Protein AF-A0A6J8B818-F1 (afdb_monomer)

pLDDT: mean 80.53, std 20.28, range [31.06, 98.69]

Secondary structure (DSSP, 8-state):
-HHHHHHHHH-GGGHHHHHHHHHHHHHHHHHHHHTSTTGGGSPPP--------------------------PPPPP-HHHHHHHHHHHHTTS-TT-SS-PPPHHHHHHHHHHHHHHHHHHHHHHHHH--HHHHHHHHHHHHHHHHHHHHHHHHHHHHTTT-SS-----GGG-HHHHHHHHHHHHHTSS--HHHHHHHHHHHHHHHHHHHT-SSHHHHHHHHHHHHHHHHHHHHHSPPPTT--HHHHHHHHHHHHHHT--S-HHHHHHHHHHHHHHHHHHTTT-GGGHHHHHHHHHH------S-HHHHHHHHHHHHHHHHHHHHHHT---HHHHHHHHHHHHHHHHHHHS-TTSGGG-SSHHHHHHHHHTT-

InterPro domains:
  IPR015403 Mon2/Sec7/BIG1-like, HDS [PF09324] (234-301)
  IPR016024 Armadillo-type fold [SSF48371] (106-347)

Nearest PDB structures (foldseek):
  8fbj-assembly1_A  TM=2.909E-01  e=3.006E-01  synthetic construct
  7rdr-assembly1_A  TM=2.112E-01  e=2.267E-01  unidentified
  6xns-assembly2_E  TM=2.083E-01  e=1.636E+00  synthetic construct
  9g6k-assembly1_LV  TM=2.064E-01  e=2.763E+00  Toxoplasma gondii
  8pkp-assembly1_O  TM=2.499E-01  e=5.946E+00  Homo sapiens

Foldseek 3Di:
DVVLLVVLLVPLVSLLVVLVVQLVLLLVLCVLVVVPPCVVLDPPQDDDDPPPDDDDDDDDDDDDDDDPPDGDDDQQDLVVLLVVLVVVCVVPDDDDPGRDQDSSSVNSNSVNVNVVSLVSLLCLLPPRDLVSNLSNLLSLLVSLVVVLVVLVVVCVVCVPDPDRPDRPLSSRSLNSSLVSLLSNLPDPDDPVSNLSSCVSCLVSLLLQLLRPPNVSVLSSLVSLLSNLLSNLVVDADDPPDLSLCVSLLSLLSSLQVVSHDLVSLLSSLVSLLVSCVSRVQRSQNNLASSLSNLLSRDQDDDPDPVVVVVSVVSLVSVVVSLVSQVPDPDPNSCVNRVVSSVSSVCDSPDPPPPPVDDPPCVVVSVVVVVVD

Radius of gyration: 26.51 Å; Cα contacts (8 Å, |Δi|>4): 340; chains: 1; bounding box: 71×75×70 Å

Mean predicted aligned error: 11.61 Å

Structure (mmCIF, N/CA/C/O backbone):
data_AF-A0A6J8B818-F1
#
_entry.id   AF-A0A6J8B818-F1
#
loop_
_atom_site.group_PDB
_atom_site.id
_atom_site.type_symbol
_atom_site.label_atom_id
_atom_site.label_alt_id
_atom_site.label_comp_id
_atom_site.label_asym_id
_atom_site.label_entity_id
_atom_site.label_seq_id
_atom_site.pdbx_PDB_ins_code
_atom_site.Cartn_x
_atom_site.Cartn_y
_atom_site.Cartn_z
_atom_site.occupancy
_atom_site.B_iso_or_equiv
_atom_site.auth_seq_id
_atom_site.auth_comp_id
_atom_site.auth_asym_id
_atom_site.auth_atom_id
_atom_site.pdbx_PDB_model_num
ATOM 1 N N . MET A 1 1 ? 10.956 6.803 -24.102 1.00 58.09 1 MET A N 1
ATOM 2 C CA . MET A 1 1 ? 9.753 5.991 -23.809 1.00 58.09 1 MET A CA 1
ATOM 3 C C . MET A 1 1 ? 8.429 6.756 -23.923 1.00 58.09 1 MET A C 1
ATOM 5 O O . MET A 1 1 ? 7.400 6.158 -23.650 1.00 58.09 1 MET A O 1
ATOM 9 N N . THR A 1 2 ? 8.396 7.995 -24.432 1.00 61.44 2 THR A N 1
ATOM 10 C CA . THR A 1 2 ? 7.147 8.763 -24.635 1.00 61.44 2 THR A CA 1
ATOM 11 C C . THR A 1 2 ? 6.132 8.020 -25.511 1.00 61.44 2 THR A C 1
ATOM 13 O O . THR A 1 2 ? 4.973 7.894 -25.139 1.00 61.44 2 THR A O 1
ATOM 16 N N . ALA A 1 3 ? 6.603 7.385 -26.591 1.00 74.00 3 ALA A N 1
ATOM 17 C CA . ALA A 1 3 ? 5.775 6.505 -27.418 1.00 74.00 3 ALA A CA 1
ATOM 18 C C . ALA A 1 3 ? 5.238 5.279 -26.651 1.00 74.00 3 ALA A C 1
ATOM 20 O O . ALA A 1 3 ? 4.159 4.796 -26.954 1.00 74.00 3 ALA A O 1
ATOM 21 N N . GLY A 1 4 ? 5.970 4.764 -25.656 1.00 78.69 4 GLY A N 1
ATOM 22 C CA . GLY A 1 4 ? 5.527 3.633 -24.834 1.00 78.69 4 GLY A CA 1
ATOM 23 C C . GLY A 1 4 ? 4.349 4.005 -23.937 1.00 78.69 4 GLY A C 1
ATOM 24 O O . GLY A 1 4 ? 3.365 3.273 -23.895 1.00 78.69 4 GLY A O 1
ATOM 25 N N . LEU A 1 5 ? 4.419 5.174 -23.293 1.00 88.50 5 LEU A N 1
ATOM 26 C CA . LEU A 1 5 ? 3.323 5.709 -22.485 1.00 88.50 5 LEU A CA 1
ATOM 27 C C . LEU A 1 5 ? 2.075 5.984 -23.337 1.00 88.50 5 LEU A C 1
ATOM 29 O O . LEU A 1 5 ? 0.970 5.632 -22.937 1.00 88.50 5 LEU A O 1
ATOM 33 N N . GLU A 1 6 ? 2.251 6.563 -24.528 1.00 87.38 6 GLU A N 1
ATOM 34 C CA . GLU A 1 6 ? 1.158 6.811 -25.475 1.00 87.38 6 GLU A CA 1
ATOM 35 C C . GLU A 1 6 ? 0.529 5.503 -25.975 1.00 87.38 6 GLU A C 1
ATOM 37 O O . GLU A 1 6 ? -0.688 5.339 -25.919 1.00 87.38 6 GLU A O 1
ATOM 42 N N . MET A 1 7 ? 1.342 4.535 -26.412 1.00 85.75 7 MET A N 1
ATOM 43 C CA . MET A 1 7 ? 0.850 3.239 -26.894 1.00 85.75 7 MET A CA 1
ATOM 44 C C . MET A 1 7 ? 0.122 2.453 -25.801 1.00 85.75 7 MET A C 1
ATOM 46 O O . MET A 1 7 ? -0.942 1.899 -26.067 1.00 85.75 7 MET A O 1
ATOM 50 N N . GLY A 1 8 ? 0.667 2.414 -24.582 1.00 84.62 8 GLY A N 1
ATOM 51 C CA . GLY A 1 8 ? 0.008 1.779 -23.441 1.00 84.62 8 GLY A CA 1
ATOM 52 C C . GLY A 1 8 ? -1.265 2.513 -23.023 1.00 84.62 8 GLY A C 1
ATOM 53 O O . GLY A 1 8 ? -2.274 1.882 -22.726 1.00 84.62 8 GLY A O 1
ATOM 54 N N . GLY A 1 9 ? -1.260 3.848 -23.079 1.00 87.19 9 GLY A N 1
ATOM 55 C CA . GLY A 1 9 ? -2.428 4.670 -22.766 1.00 87.19 9 GLY A CA 1
ATOM 56 C C . GLY A 1 9 ? -3.575 4.548 -23.775 1.00 87.19 9 GLY A C 1
ATOM 57 O O . GLY A 1 9 ? -4.717 4.840 -23.427 1.00 87.19 9 GLY A O 1
ATOM 58 N N . HIS A 1 10 ? -3.289 4.117 -25.007 1.00 88.88 10 HIS A N 1
ATOM 59 C CA . HIS A 1 10 ? -4.294 3.836 -26.038 1.00 88.88 10 HIS A CA 1
ATOM 60 C C . HIS A 1 10 ? -4.699 2.360 -26.123 1.00 88.88 10 HIS A C 1
ATOM 62 O O . HIS A 1 10 ? -5.767 2.061 -26.655 1.00 88.88 10 HIS A O 1
ATOM 68 N N . SER A 1 11 ? -3.853 1.443 -25.649 1.00 92.56 11 SER A N 1
ATOM 69 C CA . SER A 1 11 ? -4.074 0.001 -25.740 1.00 92.56 11 SER A CA 1
ATOM 70 C C . SER A 1 11 ? -3.445 -0.723 -24.551 1.00 92.56 11 SER A C 1
ATOM 72 O O . SER A 1 11 ? -2.232 -0.952 -24.523 1.00 92.56 11 SER A O 1
ATOM 74 N N . ALA A 1 12 ? -4.286 -1.166 -23.611 1.00 91.44 12 ALA A N 1
ATOM 75 C CA . ALA A 1 12 ? -3.857 -1.860 -22.396 1.00 91.44 12 ALA A CA 1
ATOM 76 C C . ALA A 1 12 ? -2.997 -3.111 -22.652 1.00 91.44 12 ALA A C 1
ATOM 78 O O . ALA A 1 12 ? -2.111 -3.428 -21.859 1.00 91.44 12 ALA A O 1
ATOM 79 N N . ASP A 1 13 ? -3.209 -3.805 -23.774 1.00 91.44 13 ASP A N 1
ATOM 80 C CA . ASP A 1 13 ? -2.458 -5.015 -24.137 1.00 91.44 13 ASP A CA 1
ATOM 81 C C . ASP A 1 13 ? -0.951 -4.777 -24.300 1.00 91.44 13 ASP A C 1
ATOM 83 O O . ASP A 1 13 ? -0.159 -5.718 -24.209 1.00 91.44 13 ASP A O 1
ATOM 87 N N . CYS A 1 14 ? -0.538 -3.526 -24.515 1.00 93.19 14 CYS A N 1
ATOM 88 C CA . CYS A 1 14 ? 0.864 -3.146 -24.632 1.00 93.19 14 CYS A CA 1
ATOM 89 C C . CYS A 1 14 ? 1.588 -3.161 -23.275 1.00 93.19 14 CYS A C 1
ATOM 91 O O . CYS A 1 14 ? 2.803 -3.374 -23.241 1.00 93.19 14 CYS A O 1
ATOM 93 N N . TRP A 1 15 ? 0.871 -2.969 -22.160 1.00 95.19 15 TRP A N 1
ATOM 94 C CA . TRP A 1 15 ? 1.478 -2.795 -20.837 1.00 95.19 15 TRP A CA 1
ATOM 95 C C . TRP A 1 15 ? 2.298 -4.000 -20.394 1.00 95.19 15 TRP A C 1
ATOM 97 O O . TRP A 1 15 ? 3.440 -3.832 -19.980 1.00 95.19 15 TRP A O 1
ATOM 107 N N . LYS A 1 16 ? 1.788 -5.220 -20.594 1.00 93.12 16 LYS A N 1
ATOM 108 C CA . LYS A 1 16 ? 2.511 -6.459 -20.254 1.00 93.12 16 LYS A CA 1
ATOM 109 C C . LYS A 1 16 ? 3.888 -6.547 -20.921 1.00 93.12 16 LYS A C 1
ATOM 111 O O . LYS A 1 16 ? 4.839 -7.061 -20.343 1.00 93.12 16 LYS A O 1
ATOM 116 N N . HIS A 1 17 ? 4.012 -6.042 -22.149 1.00 92.50 17 HIS A N 1
ATOM 117 C CA . HIS A 1 17 ? 5.275 -6.046 -22.882 1.00 92.50 17 HIS A CA 1
ATOM 118 C C . HIS A 1 17 ? 6.221 -4.969 -22.356 1.00 92.50 17 HIS A C 1
ATOM 120 O O . HIS A 1 17 ? 7.412 -5.226 -22.204 1.00 92.50 17 HIS A O 1
ATOM 126 N N . LEU A 1 18 ? 5.688 -3.786 -22.037 1.00 93.81 18 LEU A N 1
ATOM 127 C CA . LEU A 1 18 ? 6.462 -2.707 -21.429 1.00 93.81 18 LEU A CA 1
ATOM 128 C C . LEU A 1 18 ? 6.998 -3.112 -20.052 1.00 93.81 18 LEU A C 1
ATOM 130 O O . LEU A 1 18 ? 8.181 -2.908 -19.801 1.00 93.81 18 LEU A O 1
ATOM 134 N N . PHE A 1 19 ? 6.183 -3.756 -19.216 1.00 94.88 19 PHE A N 1
ATOM 135 C CA . PHE A 1 19 ? 6.591 -4.230 -17.892 1.00 94.88 19 PHE A CA 1
ATOM 136 C C . PHE A 1 19 ? 7.666 -5.319 -17.957 1.00 94.88 19 PHE A C 1
ATOM 138 O O . PHE A 1 19 ? 8.676 -5.229 -17.261 1.00 94.88 19 PHE A O 1
ATOM 145 N N . ARG A 1 20 ? 7.547 -6.278 -18.883 1.00 91.62 20 ARG A N 1
ATOM 146 C CA . ARG A 1 20 ? 8.621 -7.256 -19.136 1.00 91.62 20 ARG A CA 1
ATOM 147 C C . ARG A 1 20 ? 9.933 -6.582 -19.536 1.00 91.62 20 ARG A C 1
ATOM 149 O O . ARG A 1 20 ? 10.987 -6.935 -19.020 1.00 91.62 20 ARG A O 1
ATOM 156 N N . CYS A 1 21 ? 9.874 -5.584 -20.420 1.00 92.25 21 CYS A N 1
ATOM 157 C CA . CYS A 1 21 ? 11.056 -4.812 -20.800 1.00 92.25 21 CYS A CA 1
ATOM 158 C C . CYS A 1 21 ? 11.645 -4.037 -19.613 1.00 92.25 21 CYS A C 1
ATOM 160 O O . CYS A 1 21 ? 12.863 -3.986 -19.478 1.00 92.25 21 CYS A O 1
ATOM 162 N N . THR A 1 22 ? 10.812 -3.437 -18.757 1.00 92.38 22 THR A N 1
ATOM 163 C CA . THR A 1 22 ? 11.295 -2.669 -17.600 1.00 92.38 22 THR A CA 1
ATOM 164 C C . THR A 1 22 ? 11.950 -3.578 -16.565 1.00 92.38 22 THR A C 1
ATOM 166 O O . THR A 1 22 ? 13.029 -3.248 -16.086 1.00 92.38 22 THR A O 1
ATOM 169 N N . ALA A 1 23 ? 11.354 -4.743 -16.283 1.00 91.12 23 ALA A N 1
ATOM 170 C CA . ALA A 1 23 ? 11.929 -5.737 -15.378 1.00 91.12 23 ALA A CA 1
ATOM 171 C C . ALA A 1 23 ? 13.281 -6.247 -15.900 1.00 91.12 23 ALA A C 1
ATOM 173 O O . ALA A 1 23 ? 14.263 -6.243 -15.162 1.00 91.12 23 ALA A O 1
ATOM 174 N N . PHE A 1 24 ? 13.361 -6.570 -17.196 1.00 90.94 24 PHE A N 1
ATOM 175 C CA . PHE A 1 24 ? 14.607 -6.998 -17.833 1.00 90.94 24 PHE A CA 1
ATOM 176 C C . PHE A 1 24 ? 15.711 -5.934 -17.753 1.00 90.94 24 PHE A C 1
ATOM 178 O O . PHE A 1 24 ? 16.863 -6.257 -17.482 1.00 90.94 24 PHE A O 1
ATOM 185 N N . ILE A 1 25 ? 15.379 -4.656 -17.974 1.00 91.88 25 ILE A N 1
ATOM 186 C CA . ILE A 1 25 ? 16.352 -3.559 -17.846 1.00 91.88 25 ILE A CA 1
ATOM 187 C C . ILE A 1 25 ? 16.885 -3.483 -16.412 1.00 91.88 25 ILE A C 1
ATOM 189 O O . ILE A 1 25 ? 18.092 -3.350 -16.229 1.00 91.88 25 ILE A O 1
ATOM 193 N N . SER A 1 26 ? 16.018 -3.603 -15.406 1.00 89.75 26 SER A N 1
ATOM 194 C CA . SER A 1 26 ? 16.423 -3.565 -13.996 1.00 89.75 26 SER A CA 1
ATOM 195 C C . SER A 1 26 ? 17.253 -4.782 -13.576 1.00 89.75 26 SER A C 1
ATOM 197 O O . SER A 1 26 ? 18.213 -4.641 -12.820 1.00 89.75 26 SER A O 1
ATOM 199 N N . GLU A 1 27 ? 16.947 -5.969 -14.096 1.00 88.19 27 GLU A N 1
ATOM 200 C CA . GLU A 1 27 ? 17.755 -7.174 -13.884 1.00 88.19 27 GLU A CA 1
ATOM 201 C C . GLU A 1 27 ? 19.130 -7.061 -14.559 1.00 88.19 27 GLU A C 1
ATOM 203 O O . GLU A 1 27 ? 20.163 -7.387 -13.964 1.00 88.19 27 GLU A O 1
ATOM 208 N N . LEU A 1 28 ? 19.162 -6.534 -15.786 1.00 88.25 28 LEU A N 1
ATOM 209 C CA . LEU A 1 28 ? 20.395 -6.279 -16.519 1.00 88.25 28 LEU A CA 1
ATOM 210 C C . LEU A 1 28 ? 21.259 -5.240 -15.798 1.00 88.25 28 LEU A C 1
ATOM 212 O O . LEU A 1 28 ? 22.461 -5.446 -15.663 1.00 88.25 28 LEU A O 1
ATOM 216 N N . GLU A 1 29 ? 20.660 -4.154 -15.305 1.00 87.81 29 GLU A N 1
ATOM 217 C CA . GLU A 1 29 ? 21.326 -3.139 -14.481 1.00 87.81 29 GLU A CA 1
ATOM 218 C C . GLU A 1 29 ? 21.968 -3.766 -13.246 1.00 87.81 29 GLU A C 1
ATOM 220 O O . GLU A 1 29 ? 23.170 -3.598 -13.017 1.00 87.81 29 GLU A O 1
ATOM 225 N N . HIS A 1 30 ? 21.196 -4.546 -12.492 1.00 85.62 30 HIS A N 1
ATOM 226 C CA . HIS A 1 30 ? 21.703 -5.221 -11.310 1.00 85.62 30 HIS A CA 1
ATOM 227 C C . HIS A 1 30 ? 22.862 -6.156 -11.651 1.00 85.62 30 HIS A C 1
ATOM 229 O O . HIS A 1 30 ? 23.924 -6.057 -11.045 1.00 85.62 30 HIS A O 1
ATOM 235 N N . THR A 1 31 ? 22.710 -7.012 -12.660 1.00 84.56 31 THR A N 1
ATOM 236 C CA . THR A 1 31 ? 23.756 -7.953 -13.091 1.00 84.56 31 THR A CA 1
ATOM 237 C C . THR A 1 31 ? 25.022 -7.217 -13.532 1.00 84.56 31 THR A C 1
ATOM 239 O O . THR A 1 31 ? 26.135 -7.603 -13.177 1.00 84.56 31 THR A O 1
ATOM 242 N N . TYR A 1 32 ? 24.870 -6.116 -14.268 1.00 82.00 32 TYR A N 1
ATOM 243 C CA . TYR A 1 32 ? 25.987 -5.369 -14.836 1.00 82.00 32 TYR A CA 1
ATOM 244 C C . TYR A 1 32 ? 26.790 -4.580 -13.788 1.00 82.00 32 TYR A C 1
ATOM 246 O O . TYR A 1 32 ? 28.013 -4.456 -13.919 1.00 82.00 32 TYR A O 1
ATOM 254 N N . PHE A 1 33 ? 26.130 -4.049 -12.751 1.00 82.44 33 PHE A N 1
ATOM 255 C CA . PHE A 1 33 ? 26.770 -3.217 -11.722 1.00 82.44 33 PHE A CA 1
ATOM 256 C C . PHE A 1 33 ? 27.117 -3.957 -10.419 1.00 82.44 33 PHE A C 1
ATOM 258 O O . PHE A 1 33 ? 28.073 -3.563 -9.744 1.00 82.44 33 PHE A O 1
ATOM 265 N N . SER A 1 34 ? 26.409 -5.039 -10.076 1.00 76.94 34 SER A N 1
ATOM 266 C CA . SER A 1 34 ? 26.714 -5.869 -8.894 1.00 76.94 34 SER A CA 1
ATOM 267 C C . SER A 1 34 ? 28.018 -6.658 -9.049 1.00 76.94 34 SER A C 1
ATOM 269 O O . SER A 1 34 ? 28.748 -6.831 -8.078 1.00 76.94 34 SER A O 1
ATOM 271 N N . GLN A 1 35 ? 28.385 -7.049 -10.275 1.00 65.38 35 GLN A N 1
ATOM 272 C CA . GLN A 1 35 ? 29.586 -7.847 -10.563 1.00 65.38 35 GLN A CA 1
ATOM 273 C C . GLN A 1 35 ? 30.921 -7.073 -10.466 1.00 65.38 35 GLN A C 1
ATOM 275 O O . GLN A 1 35 ? 31.955 -7.571 -10.907 1.00 65.38 35 GLN A O 1
ATOM 280 N N . GLY A 1 36 ? 30.942 -5.858 -9.904 1.00 56.50 36 GLY A N 1
ATOM 281 C CA . GLY A 1 36 ? 32.162 -5.135 -9.501 1.00 56.50 36 GLY A CA 1
ATOM 282 C C . GLY A 1 36 ? 33.086 -4.630 -10.623 1.00 56.50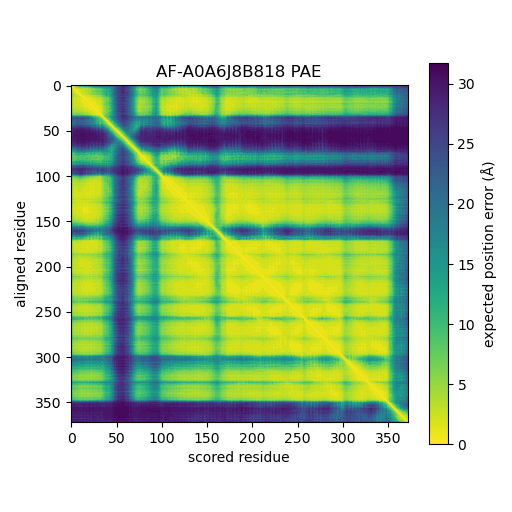 36 GLY A C 1
ATOM 283 O O . GLY A 1 36 ? 33.843 -3.688 -10.401 1.00 56.50 36 GLY A O 1
ATOM 284 N N . ASN A 1 37 ? 33.002 -5.163 -11.845 1.00 55.38 37 ASN A N 1
ATOM 285 C CA . ASN A 1 37 ? 33.910 -4.814 -12.945 1.00 55.38 37 ASN A CA 1
ATOM 286 C C . ASN A 1 37 ? 33.667 -3.422 -13.566 1.00 55.38 37 ASN A C 1
ATOM 288 O O . ASN A 1 37 ? 34.533 -2.933 -14.286 1.00 55.38 37 ASN A O 1
ATOM 292 N N . ASN A 1 38 ? 32.521 -2.775 -13.304 1.00 54.34 38 ASN A N 1
ATOM 293 C CA . ASN A 1 38 ? 32.096 -1.556 -14.014 1.00 54.34 38 ASN A CA 1
ATOM 294 C C . ASN A 1 38 ? 31.704 -0.365 -13.113 1.00 54.34 38 ASN A C 1
ATOM 296 O O . ASN A 1 38 ? 31.245 0.653 -13.632 1.00 54.34 38 ASN A O 1
ATOM 300 N N . GLN A 1 39 ? 31.891 -0.438 -11.788 1.00 54.66 39 GLN A N 1
ATOM 301 C CA . GLN A 1 39 ? 31.495 0.649 -10.868 1.00 54.66 39 GLN A CA 1
ATOM 302 C C . GLN A 1 39 ? 32.264 1.965 -11.100 1.00 54.66 39 GLN A C 1
ATOM 304 O O . GLN A 1 39 ? 31.753 3.050 -10.834 1.00 54.66 39 GLN A O 1
ATOM 309 N N . SER A 1 40 ? 33.473 1.899 -11.658 1.00 57.25 40 SER A N 1
ATOM 310 C CA . SER A 1 40 ? 34.275 3.075 -12.026 1.00 57.25 40 SER A CA 1
ATOM 311 C C . SER A 1 40 ? 33.750 3.835 -13.255 1.00 57.25 40 SER A C 1
ATOM 313 O O . SER A 1 40 ? 34.206 4.950 -13.510 1.00 57.25 40 SER A O 1
ATOM 315 N N . ASN A 1 41 ? 32.787 3.266 -13.993 1.00 54.75 41 ASN A N 1
ATOM 316 C CA . ASN A 1 41 ? 32.244 3.810 -15.244 1.00 54.75 41 ASN A CA 1
ATOM 317 C C . ASN A 1 41 ? 30.876 4.501 -15.073 1.00 54.75 41 ASN A C 1
ATOM 319 O O . ASN A 1 41 ? 30.207 4.778 -16.074 1.00 54.75 41 ASN A O 1
ATOM 323 N N . LEU A 1 42 ? 30.429 4.761 -13.836 1.00 58.47 42 LEU A N 1
ATOM 324 C CA . LEU A 1 42 ? 29.200 5.522 -13.600 1.00 58.47 42 LEU A CA 1
ATOM 325 C C . LEU A 1 42 ? 29.376 7.004 -13.992 1.00 58.47 42 LEU A C 1
ATOM 327 O O . LEU A 1 42 ? 30.462 7.570 -13.814 1.00 58.47 42 LEU A O 1
ATOM 331 N N . PRO A 1 43 ? 28.320 7.671 -14.501 1.00 54.31 43 PRO A N 1
ATOM 332 C CA . PRO A 1 43 ? 28.355 9.104 -14.769 1.00 54.31 43 PRO A CA 1
ATOM 333 C C . PRO A 1 43 ? 28.706 9.868 -13.487 1.00 54.31 43 PRO A C 1
ATOM 335 O O . PRO A 1 43 ? 28.040 9.713 -12.463 1.00 54.31 43 PRO A O 1
ATOM 338 N N . LYS A 1 44 ? 29.743 10.712 -13.528 1.00 52.38 44 LYS A N 1
ATOM 339 C CA . LYS A 1 44 ? 30.075 11.592 -12.399 1.00 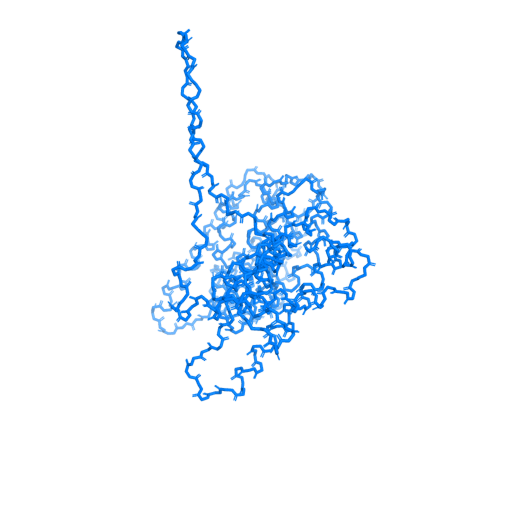52.38 44 LYS A CA 1
ATOM 340 C C . LYS A 1 44 ? 28.891 12.531 -12.146 1.00 52.38 44 LYS A C 1
ATOM 342 O O . LYS A 1 44 ? 28.515 13.284 -13.044 1.00 52.38 44 LYS A O 1
ATOM 347 N N . LEU A 1 45 ? 28.327 12.500 -10.937 1.00 46.03 45 LEU A N 1
ATOM 348 C CA . LEU A 1 45 ? 27.333 13.479 -10.491 1.00 46.03 45 LEU A CA 1
ATOM 349 C C . LEU A 1 45 ? 27.937 14.886 -10.616 1.00 46.03 45 LEU A C 1
ATOM 351 O O . LEU A 1 45 ? 28.936 15.197 -9.967 1.00 46.03 45 LEU A O 1
ATOM 355 N N . GLN A 1 46 ? 27.359 15.731 -11.472 1.00 43.62 46 GLN A N 1
ATOM 356 C CA . GLN A 1 46 ? 27.722 17.144 -11.523 1.00 43.62 46 GLN A CA 1
ATOM 357 C C . GLN A 1 46 ? 27.127 17.830 -10.292 1.00 43.62 46 GLN A C 1
ATOM 359 O O . GLN A 1 46 ? 25.917 18.013 -10.197 1.00 43.62 46 GLN A O 1
ATOM 364 N N . GLN A 1 47 ? 27.981 18.215 -9.344 1.00 38.19 47 GLN A N 1
ATOM 365 C CA . GLN A 1 47 ? 27.614 19.227 -8.359 1.00 38.19 47 GLN A CA 1
ATOM 366 C C . GLN A 1 47 ? 27.416 20.542 -9.114 1.00 38.19 47 GLN A C 1
ATOM 368 O O . GLN A 1 47 ? 28.361 21.066 -9.706 1.00 38.19 47 GLN A O 1
ATOM 373 N N . GLY A 1 48 ? 26.185 21.054 -9.126 1.00 36.53 48 GLY A N 1
ATOM 374 C CA . GLY A 1 48 ? 25.922 22.405 -9.603 1.00 36.53 48 GLY A CA 1
ATOM 375 C C . GLY A 1 48 ? 26.737 23.385 -8.765 1.00 36.53 48 GLY A C 1
ATOM 376 O O . GLY A 1 48 ? 26.525 23.491 -7.559 1.00 36.53 48 GLY A O 1
ATOM 377 N N . GLN A 1 49 ? 27.700 24.069 -9.383 1.00 31.20 49 GLN A N 1
ATOM 378 C CA . GLN A 1 49 ? 28.333 25.222 -8.753 1.00 31.20 49 GLN A CA 1
ATOM 379 C C . GLN A 1 49 ? 27.270 26.320 -8.608 1.00 31.20 49 GLN A C 1
ATOM 381 O O . GLN A 1 49 ? 26.590 26.619 -9.594 1.00 31.20 49 GLN A O 1
ATOM 386 N N . PRO A 1 50 ? 27.098 26.932 -7.425 1.00 34.34 50 PRO A N 1
ATOM 387 C CA . PRO A 1 50 ? 26.295 28.138 -7.326 1.00 34.34 50 PRO A CA 1
ATOM 388 C C . PRO A 1 50 ? 26.969 29.232 -8.162 1.00 34.34 50 PRO A C 1
ATOM 390 O O . PRO A 1 50 ? 28.149 29.534 -7.975 1.00 34.34 50 PRO A O 1
ATOM 393 N N . ASN A 1 51 ? 26.220 29.788 -9.114 1.00 32.09 51 ASN A N 1
ATOM 394 C CA . ASN A 1 51 ? 26.648 30.916 -9.931 1.00 32.09 51 ASN A CA 1
ATOM 395 C C . ASN A 1 51 ? 26.823 32.122 -8.996 1.00 32.09 51 ASN A C 1
ATOM 397 O O . ASN A 1 51 ? 25.840 32.670 -8.501 1.00 32.09 51 ASN A O 1
ATOM 401 N N . MET A 1 52 ? 28.065 32.487 -8.680 1.00 31.06 52 MET A N 1
ATOM 402 C CA . MET A 1 52 ? 28.356 33.672 -7.879 1.00 31.06 52 MET A CA 1
ATOM 403 C C . MET A 1 52 ? 28.392 34.881 -8.818 1.00 31.06 52 MET A C 1
ATOM 405 O O . MET A 1 52 ? 29.460 35.334 -9.224 1.00 31.06 52 MET A O 1
ATOM 409 N N . ASP A 1 53 ? 27.213 35.369 -9.203 1.00 31.06 53 ASP A N 1
ATOM 410 C CA . ASP A 1 53 ? 27.097 36.672 -9.850 1.00 31.06 53 ASP A CA 1
ATOM 411 C C . ASP A 1 53 ? 27.313 37.753 -8.784 1.00 31.06 53 ASP A C 1
ATOM 413 O O . ASP A 1 53 ? 26.559 37.894 -7.822 1.00 31.06 53 ASP A O 1
ATOM 417 N N . THR A 1 54 ? 28.410 38.490 -8.934 1.00 39.03 54 THR A N 1
ATOM 418 C CA . THR A 1 54 ? 28.777 39.641 -8.112 1.00 39.03 54 THR A CA 1
ATOM 419 C C . THR A 1 54 ? 27.732 40.745 -8.237 1.00 39.03 54 THR A C 1
ATOM 421 O O . THR A 1 54 ? 27.669 41.413 -9.271 1.00 39.03 54 THR A O 1
ATOM 424 N N . VAL A 1 55 ? 26.979 40.996 -7.168 1.00 32.25 55 VAL A N 1
ATOM 425 C CA . VAL A 1 55 ? 26.250 42.253 -6.969 1.00 32.25 55 VAL A CA 1
ATOM 426 C C . VAL A 1 55 ? 26.543 42.747 -5.553 1.00 32.25 55 VAL A C 1
ATOM 428 O O . VAL A 1 55 ? 26.112 42.146 -4.575 1.00 32.25 55 VAL A O 1
ATOM 431 N N . ASN A 1 56 ? 27.325 43.825 -5.464 1.00 36.00 56 ASN A N 1
ATOM 432 C CA . ASN A 1 56 ? 27.356 44.694 -4.292 1.00 36.00 56 ASN A CA 1
ATOM 433 C C . ASN A 1 56 ? 26.034 45.472 -4.259 1.00 36.00 56 ASN A C 1
ATOM 435 O O . ASN A 1 56 ? 25.762 46.187 -5.221 1.00 36.00 56 ASN A O 1
ATOM 439 N N . ASP A 1 57 ? 25.255 45.352 -3.189 1.00 32.75 57 ASP A N 1
ATOM 440 C CA . ASP A 1 57 ? 24.863 46.500 -2.359 1.00 32.75 57 ASP A CA 1
ATOM 441 C C . ASP A 1 57 ? 24.103 46.027 -1.111 1.00 32.75 57 ASP A C 1
ATOM 443 O O . ASP A 1 57 ? 23.462 44.976 -1.108 1.00 32.75 57 ASP A O 1
ATOM 447 N N . ASP A 1 58 ? 24.256 46.814 -0.053 1.00 38.59 58 ASP A N 1
ATOM 448 C CA . ASP A 1 58 ? 23.756 46.640 1.308 1.00 38.59 58 ASP A CA 1
ATOM 449 C C . ASP A 1 58 ? 22.231 46.414 1.406 1.00 38.59 58 ASP A C 1
ATOM 451 O O . ASP A 1 58 ? 21.467 47.218 0.879 1.00 38.59 58 ASP A O 1
ATOM 455 N N . ASP A 1 59 ? 21.785 45.394 2.157 1.00 32.94 59 ASP A N 1
ATOM 456 C CA . ASP A 1 59 ? 20.764 45.564 3.211 1.00 32.94 59 ASP A CA 1
ATOM 457 C C . ASP A 1 59 ? 20.638 44.310 4.103 1.00 32.94 59 ASP A C 1
ATOM 459 O O . ASP A 1 59 ? 20.723 43.166 3.649 1.00 32.94 59 ASP A O 1
ATOM 463 N N . GLU A 1 60 ? 20.442 44.535 5.402 1.00 40.81 60 GLU A N 1
ATOM 464 C CA . GLU A 1 60 ? 20.120 43.517 6.407 1.00 40.81 60 GLU A CA 1
ATOM 465 C C . GLU A 1 60 ? 18.736 42.889 6.128 1.00 40.81 60 GLU A C 1
ATOM 467 O O . GLU A 1 60 ? 17.850 43.601 5.668 1.00 40.81 60 GLU A O 1
ATOM 472 N N . PHE A 1 61 ? 18.535 41.593 6.466 1.00 34.66 61 PHE A N 1
ATOM 473 C CA . PHE A 1 61 ? 17.290 40.960 6.993 1.00 34.66 61 PHE A CA 1
ATOM 474 C C . PHE A 1 61 ? 17.007 39.525 6.456 1.00 34.66 61 PHE A C 1
ATOM 476 O O . PHE A 1 61 ? 16.707 39.309 5.289 1.00 34.66 61 PHE A O 1
ATOM 483 N N . TYR A 1 62 ? 16.998 38.569 7.401 1.00 38.16 62 TYR A N 1
ATOM 484 C CA . TYR A 1 62 ? 16.385 37.221 7.423 1.00 38.16 62 TYR A CA 1
ATOM 485 C C . TYR A 1 62 ? 17.032 36.070 6.629 1.00 38.16 62 TYR A C 1
ATOM 487 O O . TYR A 1 62 ? 16.992 35.982 5.407 1.00 38.16 62 TYR A O 1
ATOM 495 N N . GLY A 1 63 ? 17.545 35.095 7.392 1.00 39.62 63 GLY A N 1
ATOM 496 C CA . GLY A 1 63 ? 18.012 33.808 6.889 1.00 39.62 63 GLY A CA 1
ATOM 497 C C . GLY A 1 63 ? 16.865 32.940 6.373 1.00 39.62 63 GLY A C 1
ATOM 498 O O . GLY A 1 63 ? 16.016 32.497 7.145 1.00 39.62 63 GLY A O 1
ATOM 499 N N . MET A 1 64 ? 16.875 32.657 5.071 1.00 33.66 64 MET A N 1
ATOM 500 C CA . MET A 1 64 ? 16.156 31.518 4.502 1.00 33.66 64 MET A CA 1
ATOM 501 C C . MET A 1 64 ? 16.998 30.240 4.635 1.00 33.66 64 MET A C 1
ATOM 503 O O . MET A 1 64 ? 18.220 30.296 4.471 1.00 33.66 64 MET A O 1
ATOM 507 N N . PRO A 1 65 ? 16.376 29.074 4.885 1.00 35.44 65 PRO A N 1
ATOM 508 C CA . PRO A 1 65 ? 17.084 27.806 4.842 1.00 35.44 65 PRO A CA 1
ATOM 509 C C . PRO A 1 65 ? 17.549 27.527 3.409 1.00 35.44 65 PRO A C 1
ATOM 511 O O . PRO A 1 65 ? 16.764 27.558 2.461 1.00 35.44 65 PRO A O 1
ATOM 514 N N . VAL A 1 66 ? 18.844 27.251 3.258 1.00 37.97 66 VAL A N 1
ATOM 515 C CA . VAL A 1 66 ? 19.433 26.774 2.006 1.00 37.97 66 VAL A CA 1
ATOM 516 C C . VAL A 1 66 ? 18.825 25.405 1.704 1.00 37.97 66 VAL A C 1
ATOM 518 O O . VAL A 1 66 ? 19.116 24.428 2.392 1.00 37.97 66 VAL A O 1
ATOM 521 N N . ILE A 1 67 ? 17.961 25.329 0.692 1.00 39.09 67 ILE A N 1
ATOM 522 C CA . ILE A 1 67 ? 17.487 24.052 0.157 1.00 39.09 67 ILE A CA 1
ATOM 523 C C . ILE A 1 67 ? 18.701 23.389 -0.495 1.00 39.09 67 ILE A C 1
ATOM 525 O O . ILE A 1 67 ? 19.228 23.890 -1.490 1.00 39.09 67 ILE A O 1
ATOM 529 N N . ALA A 1 68 ? 19.183 22.292 0.089 1.00 35.22 68 ALA A N 1
ATOM 530 C CA . ALA A 1 68 ? 20.217 21.479 -0.531 1.00 35.22 68 ALA A CA 1
ATOM 531 C C . ALA A 1 68 ? 19.706 21.014 -1.902 1.00 35.22 68 ALA A C 1
ATOM 533 O O . ALA A 1 68 ? 18.687 20.328 -1.989 1.00 35.22 68 ALA A O 1
ATOM 534 N N . ALA A 1 69 ? 20.385 21.419 -2.977 1.00 40.38 69 ALA A N 1
ATOM 535 C CA . ALA A 1 69 ? 20.051 20.974 -4.320 1.00 40.38 69 ALA A CA 1
ATOM 536 C C . ALA A 1 69 ? 20.208 19.449 -4.387 1.00 40.38 69 ALA A C 1
ATOM 538 O O . ALA A 1 69 ? 21.318 18.926 -4.276 1.00 40.38 69 ALA A O 1
ATOM 539 N N . THR A 1 70 ? 19.098 18.731 -4.556 1.00 37.94 70 THR A N 1
ATOM 540 C CA . THR A 1 70 ? 19.116 17.300 -4.865 1.00 37.94 70 THR A CA 1
ATOM 541 C C . THR A 1 70 ? 19.906 17.094 -6.156 1.00 37.94 70 THR A C 1
ATOM 543 O O . THR A 1 70 ? 19.559 17.701 -7.175 1.00 37.94 70 THR A O 1
ATOM 546 N N . PRO A 1 71 ? 20.976 16.282 -6.151 1.00 42.09 71 PRO A N 1
ATOM 547 C CA . PRO A 1 71 ? 21.786 16.094 -7.340 1.00 42.09 71 PRO A CA 1
ATOM 548 C C . PRO A 1 71 ? 20.971 15.338 -8.396 1.00 42.09 71 PRO A C 1
ATOM 550 O O . PRO A 1 71 ? 20.586 14.187 -8.203 1.00 42.09 71 PRO A O 1
ATOM 553 N N . VAL A 1 72 ? 20.688 15.999 -9.518 1.00 49.75 72 VAL A N 1
ATOM 554 C CA . VAL A 1 72 ? 19.970 15.399 -10.648 1.00 49.75 72 VAL A CA 1
ATOM 555 C C . VAL A 1 72 ? 20.986 14.672 -11.524 1.00 49.75 72 VAL A C 1
ATOM 557 O O . VAL A 1 72 ? 21.928 15.286 -12.028 1.00 49.75 72 VAL A O 1
ATOM 560 N N . ALA A 1 73 ? 20.810 13.363 -11.714 1.00 57.62 73 ALA A N 1
ATOM 561 C CA . ALA A 1 73 ? 21.637 12.600 -12.642 1.00 57.62 73 ALA A CA 1
ATOM 562 C C . ALA A 1 73 ? 21.515 13.189 -14.066 1.00 57.62 73 ALA A C 1
ATOM 564 O O . ALA A 1 73 ? 20.404 13.505 -14.507 1.00 57.62 73 ALA A O 1
ATOM 565 N N . PRO A 1 74 ? 22.626 13.356 -14.809 1.00 65.19 74 PRO A N 1
ATOM 566 C CA . PRO A 1 74 ? 22.575 13.902 -16.160 1.00 65.19 74 PRO A CA 1
ATOM 567 C C . PRO A 1 74 ? 21.700 13.021 -17.060 1.00 65.19 74 PRO A C 1
ATOM 569 O O . PRO A 1 74 ? 21.803 11.792 -17.039 1.00 65.19 74 PRO A O 1
ATOM 572 N N . ARG A 1 75 ? 20.826 13.653 -17.856 1.00 69.31 75 ARG A N 1
ATOM 573 C CA . ARG A 1 75 ? 19.960 12.949 -18.813 1.00 69.31 75 ARG A CA 1
ATOM 574 C C . ARG A 1 75 ? 20.811 12.346 -19.924 1.00 69.31 75 ARG A C 1
ATOM 576 O O . ARG A 1 75 ? 21.448 13.081 -20.676 1.00 69.31 75 ARG A O 1
ATOM 583 N N . ILE A 1 76 ? 20.772 11.026 -20.063 1.00 77.44 76 ILE A N 1
ATOM 584 C CA . ILE A 1 76 ? 21.553 10.318 -21.082 1.00 77.44 76 ILE A CA 1
ATOM 585 C C . ILE A 1 76 ? 20.726 10.172 -22.366 1.00 77.44 76 ILE A C 1
ATOM 587 O O . ILE A 1 76 ? 19.656 9.560 -22.374 1.00 77.44 76 ILE A O 1
ATOM 591 N N . ASN A 1 77 ? 21.221 10.738 -23.470 1.00 78.81 77 ASN A N 1
ATOM 592 C CA . ASN A 1 77 ? 20.605 10.622 -24.792 1.00 78.81 77 ASN A CA 1
ATOM 593 C C . ASN A 1 77 ? 21.124 9.370 -25.519 1.00 78.81 77 ASN A C 1
ATOM 595 O O . ASN A 1 77 ? 22.125 9.415 -26.232 1.00 78.81 77 ASN A O 1
ATOM 599 N N . ILE A 1 78 ? 20.446 8.235 -25.325 1.00 78.00 78 ILE A N 1
ATOM 600 C CA . ILE A 1 78 ? 20.878 6.928 -25.853 1.00 78.00 78 ILE A CA 1
ATOM 601 C C . ILE A 1 78 ? 21.046 6.930 -27.391 1.00 78.00 78 ILE A C 1
ATOM 603 O O . ILE A 1 78 ? 22.076 6.447 -27.858 1.00 78.00 78 ILE A O 1
ATOM 607 N N . PRO A 1 79 ? 20.117 7.479 -28.208 1.00 78.62 79 PRO A N 1
ATOM 608 C CA . PRO A 1 79 ? 20.313 7.568 -29.661 1.00 78.62 79 PRO A CA 1
ATOM 609 C C . PRO A 1 79 ? 21.579 8.324 -30.075 1.00 78.62 79 PRO A C 1
ATOM 611 O O . PRO A 1 79 ? 22.254 7.934 -31.027 1.00 78.62 79 PRO A O 1
ATOM 614 N N . GLU A 1 80 ? 21.902 9.402 -29.365 1.00 79.12 80 GLU A N 1
ATOM 615 C CA . GLU A 1 80 ? 23.101 10.197 -29.621 1.00 79.12 80 GLU A CA 1
ATOM 616 C C . GLU A 1 80 ? 24.365 9.430 -29.233 1.00 79.12 80 GLU A C 1
ATOM 618 O O . GLU A 1 80 ? 25.310 9.383 -30.015 1.00 79.12 80 GLU A O 1
ATOM 623 N N . LEU A 1 81 ? 24.336 8.729 -28.100 1.00 78.88 81 LEU A N 1
ATOM 624 C CA . LEU A 1 81 ? 25.418 7.857 -27.648 1.00 78.88 81 LEU A CA 1
ATOM 625 C C . LEU A 1 81 ? 25.688 6.702 -28.628 1.00 78.88 81 LEU A C 1
ATOM 627 O O . LEU A 1 81 ? 26.840 6.402 -28.932 1.00 78.88 81 LEU A O 1
ATOM 631 N N . ILE A 1 82 ? 24.640 6.100 -29.199 1.00 77.12 82 ILE A N 1
ATOM 632 C CA . ILE A 1 82 ? 24.763 5.076 -30.251 1.00 77.12 82 ILE A CA 1
ATOM 633 C C . ILE A 1 82 ? 25.322 5.673 -31.554 1.00 77.12 82 ILE A C 1
ATOM 635 O O . ILE A 1 82 ? 26.019 4.998 -32.310 1.00 77.12 82 ILE A O 1
ATOM 639 N N . ASN A 1 83 ? 25.015 6.931 -31.866 1.00 76.19 83 ASN A N 1
ATOM 640 C CA . ASN A 1 83 ? 25.584 7.588 -33.042 1.00 76.19 83 ASN A CA 1
ATOM 641 C C . ASN A 1 83 ? 27.056 7.966 -32.830 1.00 76.19 83 ASN A C 1
ATOM 643 O O . ASN A 1 83 ? 27.852 7.805 -33.751 1.00 76.19 83 ASN A O 1
ATOM 647 N N . GLN A 1 84 ? 27.430 8.403 -31.627 1.00 72.88 84 GLN A N 1
ATOM 648 C CA . GLN A 1 84 ? 28.821 8.663 -31.252 1.00 72.88 84 GLN A CA 1
ATOM 649 C C . GLN A 1 84 ? 29.651 7.378 -31.292 1.00 72.88 84 GLN A C 1
ATOM 651 O O . GLN A 1 84 ? 30.723 7.377 -31.894 1.00 72.88 84 GLN A O 1
ATOM 656 N N . SER A 1 85 ? 29.119 6.260 -30.784 1.00 68.44 85 SER A N 1
ATOM 657 C CA . SER A 1 85 ? 29.806 4.970 -30.872 1.00 68.44 85 SER A CA 1
ATOM 658 C C . SER A 1 85 ? 30.035 4.548 -32.321 1.00 68.44 85 SER A C 1
ATOM 660 O O . SER A 1 85 ? 31.147 4.182 -32.669 1.00 68.44 85 SER A O 1
ATOM 662 N N . LYS A 1 86 ? 29.054 4.707 -33.222 1.00 65.94 86 LYS A N 1
ATOM 663 C CA . LYS A 1 86 ? 29.242 4.435 -34.662 1.00 65.94 86 LYS A CA 1
ATOM 664 C C . LYS A 1 86 ? 30.360 5.269 -35.294 1.00 65.94 86 LYS A C 1
ATOM 666 O O . LYS A 1 86 ? 31.036 4.769 -36.190 1.00 65.94 86 LYS A O 1
ATOM 671 N N . ILE A 1 87 ? 30.538 6.521 -34.868 1.00 67.69 87 ILE A N 1
ATOM 672 C CA . ILE A 1 87 ? 31.586 7.419 -35.378 1.00 67.69 87 ILE A CA 1
ATOM 673 C C . ILE A 1 87 ? 32.960 7.012 -34.830 1.00 67.69 87 ILE A C 1
ATOM 675 O O . ILE A 1 87 ? 33.929 6.987 -35.584 1.00 67.69 87 ILE A O 1
ATOM 679 N N . GLU A 1 88 ? 33.044 6.647 -33.552 1.00 63.84 88 GLU A N 1
ATOM 680 C CA . GLU A 1 88 ? 34.277 6.159 -32.921 1.00 63.84 88 GLU A CA 1
ATOM 681 C C . GLU A 1 88 ? 34.694 4.786 -33.474 1.00 63.84 88 GLU A C 1
ATOM 683 O O . GLU A 1 88 ? 35.844 4.592 -33.865 1.00 63.84 88 GLU A O 1
ATOM 688 N N . SER A 1 89 ? 33.743 3.858 -33.625 1.00 58.88 89 SER A N 1
ATOM 689 C CA . SER A 1 89 ? 33.958 2.533 -34.221 1.00 58.88 89 SER A CA 1
ATOM 690 C C . SER A 1 89 ? 34.281 2.587 -35.717 1.00 58.88 89 SER A C 1
ATOM 692 O O . SER A 1 89 ? 34.838 1.630 -36.249 1.00 58.88 89 SER A O 1
ATOM 694 N N . ALA A 1 90 ? 33.973 3.684 -36.423 1.00 54.06 90 ALA A N 1
ATOM 695 C CA . ALA A 1 90 ? 34.326 3.835 -37.839 1.00 54.06 90 ALA A CA 1
ATOM 696 C C . ALA A 1 90 ? 35.850 3.833 -38.075 1.00 54.06 90 ALA A C 1
ATOM 698 O O . ALA A 1 90 ? 36.298 3.533 -39.183 1.00 54.06 90 ALA A O 1
ATOM 699 N N . TRP A 1 91 ? 36.646 4.119 -37.039 1.00 52.03 91 TRP A N 1
ATOM 700 C CA . TRP A 1 91 ? 38.108 4.037 -37.081 1.00 52.03 91 TRP A CA 1
ATOM 701 C C . TRP A 1 91 ? 38.629 2.615 -36.793 1.00 52.03 91 TRP A C 1
ATOM 703 O O . TRP A 1 91 ? 39.740 2.275 -37.198 1.00 52.03 91 TRP A O 1
ATOM 713 N N . GLU A 1 92 ? 37.809 1.746 -36.190 1.00 53.31 92 GLU A N 1
ATOM 714 C CA . GLU A 1 92 ? 38.127 0.357 -35.839 1.00 53.31 92 GLU A CA 1
ATOM 715 C C . GLU A 1 92 ? 37.259 -0.645 -36.629 1.00 53.31 92 GLU A C 1
ATOM 717 O O . GLU A 1 92 ? 36.364 -1.305 -36.118 1.00 53.31 92 GLU A O 1
ATOM 722 N N . ARG A 1 93 ? 37.651 -0.827 -37.897 1.00 49.97 93 ARG A N 1
ATOM 723 C CA . ARG A 1 93 ? 37.406 -1.990 -38.780 1.00 49.97 93 ARG A CA 1
ATOM 724 C C . ARG A 1 93 ? 36.066 -2.085 -39.524 1.00 49.97 93 ARG A C 1
ATOM 726 O O . ARG A 1 93 ? 35.043 -2.566 -39.050 1.00 49.97 93 ARG A O 1
ATOM 733 N N . SER A 1 94 ? 36.204 -1.888 -40.835 1.00 50.91 94 SER A N 1
ATOM 734 C CA . SER A 1 94 ? 35.591 -2.725 -41.869 1.00 50.91 94 SER A CA 1
ATOM 735 C C . SER A 1 94 ? 35.466 -4.202 -41.438 1.00 50.91 94 SER A C 1
ATOM 737 O O . SER A 1 94 ? 36.500 -4.807 -41.142 1.00 50.91 94 SER A O 1
ATOM 739 N N . HIS A 1 95 ? 34.247 -4.759 -41.507 1.00 49.66 95 HIS A N 1
ATOM 740 C CA . HIS A 1 95 ? 33.861 -6.187 -41.642 1.00 49.66 95 HIS A CA 1
ATOM 741 C C . HIS A 1 95 ? 32.886 -6.787 -40.604 1.00 49.66 95 HIS A C 1
ATOM 743 O O . HIS A 1 95 ? 32.470 -7.926 -40.793 1.00 49.66 95 HIS A O 1
ATOM 749 N N . THR A 1 96 ? 32.381 -6.045 -39.614 1.00 49.38 96 THR A N 1
ATOM 750 C CA . THR A 1 96 ? 31.186 -6.476 -38.851 1.00 49.38 96 THR A CA 1
ATOM 751 C C . THR A 1 96 ? 30.205 -5.316 -38.728 1.00 49.38 96 THR A C 1
ATOM 753 O O . THR A 1 96 ? 30.421 -4.389 -37.957 1.00 49.38 96 THR A O 1
ATOM 756 N N . GLY A 1 97 ? 29.153 -5.326 -39.551 1.00 47.81 97 GLY A N 1
ATOM 757 C CA . GLY A 1 97 ? 28.163 -4.251 -39.683 1.00 47.81 97 GLY A CA 1
ATOM 758 C C . GLY A 1 97 ? 27.228 -4.090 -38.481 1.00 47.81 97 GLY A C 1
ATOM 759 O O . GLY A 1 97 ? 26.024 -4.276 -38.609 1.00 47.81 97 GLY A O 1
ATOM 760 N N . GLY A 1 98 ? 27.778 -3.710 -37.332 1.00 53.88 98 GLY A N 1
ATOM 761 C CA . GLY A 1 98 ? 27.054 -3.294 -36.136 1.00 53.88 98 GLY A CA 1
ATOM 762 C C . GLY A 1 98 ? 28.046 -2.696 -35.144 1.00 53.88 98 GLY A C 1
ATOM 763 O O . GLY A 1 98 ? 28.973 -3.383 -34.730 1.00 53.88 98 GLY A O 1
ATOM 764 N N . GLY A 1 99 ? 27.899 -1.411 -34.807 1.00 56.16 99 GLY A N 1
ATOM 765 C CA . GLY A 1 99 ? 28.764 -0.761 -33.819 1.00 56.16 99 GLY A CA 1
ATOM 766 C C . GLY A 1 99 ? 28.585 -1.427 -32.457 1.00 56.16 99 GLY A C 1
ATOM 767 O O . GLY A 1 99 ? 27.494 -1.379 -31.891 1.00 56.16 99 GLY A O 1
ATOM 768 N N . VAL A 1 100 ? 29.628 -2.089 -31.961 1.00 71.25 100 VAL A N 1
ATOM 769 C CA . VAL A 1 100 ? 29.646 -2.697 -30.627 1.00 71.25 100 VAL A CA 1
ATOM 770 C C . VAL A 1 100 ? 29.924 -1.581 -29.624 1.00 71.25 100 VAL A C 1
ATOM 772 O O . VAL A 1 100 ? 30.948 -0.911 -29.725 1.00 71.25 100 VAL A O 1
ATOM 775 N N . LEU A 1 101 ? 29.008 -1.354 -28.677 1.00 77.31 101 LEU A N 1
ATOM 776 C CA . LEU A 1 101 ? 29.231 -0.388 -27.597 1.00 77.31 101 LEU A CA 1
ATOM 777 C C . LEU A 1 101 ? 30.414 -0.853 -26.743 1.00 77.31 101 LEU A C 1
ATOM 779 O O . LEU A 1 101 ? 30.462 -2.013 -26.329 1.00 77.31 101 LEU A O 1
ATOM 783 N N . ASN A 1 102 ? 31.352 0.050 -26.453 1.00 80.62 102 ASN A N 1
ATOM 784 C CA . ASN A 1 102 ? 32.390 -0.235 -25.465 1.00 80.62 102 ASN A CA 1
ATOM 785 C C . ASN A 1 102 ? 31.788 -0.277 -24.041 1.00 80.62 102 ASN A C 1
ATOM 787 O O . ASN A 1 102 ? 30.639 0.111 -23.831 1.00 80.62 102 ASN A O 1
ATOM 791 N N . ALA A 1 103 ? 32.549 -0.742 -23.045 1.00 79.81 103 ALA A N 1
ATOM 792 C CA . ALA A 1 103 ? 32.034 -0.925 -21.681 1.00 79.81 103 ALA A CA 1
ATOM 793 C C . ALA A 1 103 ? 31.477 0.370 -21.048 1.00 79.81 103 ALA A C 1
ATOM 795 O O . ALA A 1 103 ? 30.460 0.333 -20.362 1.00 79.81 103 ALA A O 1
ATOM 796 N N . VAL A 1 104 ? 32.092 1.525 -21.324 1.00 80.56 104 VAL A N 1
ATOM 797 C CA . VAL A 1 104 ? 31.640 2.831 -20.806 1.00 80.56 104 VAL A CA 1
ATOM 798 C C . VAL A 1 104 ? 30.357 3.289 -21.505 1.00 80.56 104 VAL A C 1
ATOM 800 O O . VAL A 1 104 ? 29.437 3.801 -20.876 1.00 80.56 104 VAL A O 1
ATOM 803 N N . GLN A 1 105 ? 30.258 3.078 -22.815 1.00 81.06 105 GLN A N 1
ATOM 804 C CA . GLN A 1 105 ? 29.056 3.383 -23.587 1.00 81.06 105 GLN A CA 1
ATOM 805 C C . GLN A 1 105 ? 27.895 2.464 -23.201 1.00 81.06 105 GLN A C 1
ATOM 807 O O . GLN A 1 105 ? 26.759 2.918 -23.108 1.00 81.06 105 GLN A O 1
ATOM 812 N N . ALA A 1 106 ? 28.169 1.185 -22.941 1.00 84.19 106 ALA A N 1
ATOM 813 C CA . ALA A 1 106 ? 27.175 0.230 -22.471 1.00 84.19 106 ALA A CA 1
ATOM 814 C C . ALA A 1 106 ? 26.653 0.596 -21.071 1.00 84.19 106 ALA A C 1
ATOM 816 O O . ALA A 1 106 ? 25.439 0.601 -20.873 1.00 84.19 106 ALA A O 1
ATOM 817 N N . SER A 1 107 ? 27.530 0.982 -20.131 1.00 84.12 107 SER A N 1
ATOM 818 C CA . SER A 1 107 ? 27.112 1.427 -18.792 1.00 84.12 107 SER A CA 1
ATOM 819 C C . SER A 1 107 ? 26.258 2.697 -18.847 1.00 84.12 107 SER A C 1
ATOM 821 O O . SER A 1 107 ? 25.225 2.786 -18.182 1.00 84.12 107 SER A O 1
ATOM 823 N N . GLN A 1 108 ? 26.642 3.665 -19.682 1.00 85.06 108 GLN A N 1
ATOM 824 C CA . GLN A 1 108 ? 25.874 4.890 -19.904 1.00 85.06 108 GLN A CA 1
ATOM 825 C C . GLN A 1 108 ? 24.528 4.605 -20.578 1.00 85.06 108 GLN A C 1
ATOM 827 O O . GLN A 1 108 ? 23.508 5.139 -20.148 1.00 85.06 108 GLN A O 1
ATOM 832 N N . ALA A 1 109 ? 24.492 3.746 -21.601 1.00 87.44 109 ALA A N 1
ATOM 833 C CA . ALA A 1 109 ? 23.250 3.350 -22.257 1.00 87.44 109 ALA A CA 1
ATOM 834 C C . ALA A 1 109 ? 22.289 2.670 -21.273 1.00 87.44 109 ALA A C 1
ATOM 836 O O . ALA A 1 109 ? 21.109 3.016 -21.251 1.00 87.44 109 ALA A O 1
ATOM 837 N N . LEU A 1 110 ? 22.796 1.764 -20.432 1.00 88.88 110 LEU A N 1
ATOM 838 C CA . LEU A 1 110 ? 22.012 1.071 -19.412 1.00 88.88 110 LEU A CA 1
ATOM 839 C C . LEU A 1 110 ? 21.460 2.043 -18.365 1.00 88.88 110 LEU A C 1
ATOM 841 O O . LEU A 1 110 ? 20.258 2.051 -18.132 1.00 88.88 110 LEU A O 1
ATOM 845 N N . CYS A 1 111 ? 22.289 2.952 -17.842 1.00 88.81 111 CYS A N 1
ATOM 846 C CA . CYS A 1 111 ? 21.833 4.017 -16.943 1.00 88.81 111 CYS A CA 1
ATOM 847 C C . CYS A 1 111 ? 20.759 4.903 -17.603 1.00 88.81 111 CYS A C 1
ATOM 849 O O . CYS A 1 111 ? 19.749 5.242 -16.989 1.00 88.81 111 CYS A O 1
ATOM 851 N N . GLY A 1 112 ? 20.933 5.239 -18.885 1.00 89.19 112 GLY A N 1
ATOM 852 C CA . GLY A 1 112 ? 19.940 5.986 -19.649 1.00 89.19 112 GLY A CA 1
ATOM 853 C C . GLY A 1 112 ? 18.622 5.230 -19.801 1.00 89.19 112 GLY A C 1
ATOM 854 O O . GLY A 1 112 ? 17.561 5.849 -19.753 1.00 89.19 112 GLY A O 1
ATOM 855 N N . LEU A 1 113 ? 18.668 3.907 -19.978 1.00 91.00 113 LEU A N 1
ATOM 856 C CA . LEU A 1 113 ? 17.479 3.061 -20.061 1.00 91.00 113 LEU A CA 1
ATOM 857 C C . LEU A 1 113 ? 16.757 2.991 -18.715 1.00 91.00 113 LEU A C 1
ATOM 859 O O . LEU A 1 113 ? 15.544 3.188 -18.698 1.00 91.00 113 LEU A O 1
ATOM 863 N N . SER A 1 114 ? 17.477 2.815 -17.607 1.00 91.00 114 SER A N 1
ATOM 864 C CA . SER A 1 114 ? 16.898 2.839 -16.258 1.00 91.00 114 SER A CA 1
ATOM 865 C C . SER A 1 114 ? 16.212 4.175 -15.958 1.00 91.00 114 SER A C 1
ATOM 867 O O . SER A 1 114 ? 15.045 4.190 -15.581 1.00 91.00 114 SER A O 1
ATOM 869 N N . GLN A 1 115 ? 16.842 5.309 -16.301 1.00 90.75 115 GLN A N 1
ATOM 870 C CA . GLN A 1 115 ? 16.201 6.631 -16.192 1.00 90.75 115 GLN A CA 1
ATOM 871 C C . GLN A 1 115 ? 14.912 6.751 -17.026 1.00 90.75 115 GLN A C 1
ATOM 873 O O . GLN A 1 115 ? 14.010 7.520 -16.687 1.00 90.75 115 GLN A O 1
ATOM 878 N N . GLN A 1 116 ? 14.829 6.064 -18.171 1.00 90.31 116 GLN A N 1
ATOM 879 C CA . GLN A 1 116 ? 13.610 6.048 -18.983 1.00 90.31 116 GLN A CA 1
ATOM 880 C C . GLN A 1 116 ? 12.529 5.158 -18.364 1.00 90.31 116 GLN A C 1
ATOM 882 O O . GLN A 1 116 ? 11.357 5.510 -18.482 1.00 90.31 116 GLN A O 1
ATOM 887 N N . VAL A 1 117 ? 12.910 4.053 -17.714 1.00 92.25 117 VAL A N 1
ATOM 888 C CA . VAL A 1 117 ? 11.997 3.202 -16.939 1.00 92.25 117 VAL A CA 1
ATOM 889 C C . VAL A 1 117 ? 11.390 4.000 -15.788 1.00 92.25 117 VAL A C 1
ATOM 891 O O . VAL A 1 117 ? 10.169 4.073 -15.702 1.00 92.25 117 VAL A O 1
ATOM 894 N N . ASP A 1 118 ? 12.205 4.673 -14.975 1.00 92.31 118 ASP A N 1
ATOM 895 C CA . ASP A 1 118 ? 11.711 5.486 -13.851 1.00 92.31 118 ASP A CA 1
ATOM 896 C C . ASP A 1 118 ? 10.726 6.557 -14.337 1.00 92.31 118 ASP A C 1
ATOM 898 O O . ASP A 1 118 ? 9.617 6.704 -13.821 1.00 92.31 118 ASP A O 1
ATOM 902 N N . ARG A 1 119 ? 11.090 7.242 -15.429 1.00 92.31 119 ARG A N 1
ATOM 903 C CA . ARG A 1 119 ? 10.226 8.242 -16.058 1.00 92.31 119 ARG A CA 1
ATOM 904 C C . ARG A 1 119 ? 8.915 7.650 -16.569 1.00 92.31 119 ARG A C 1
ATOM 906 O O . ARG A 1 119 ? 7.907 8.340 -16.529 1.00 92.31 119 ARG A O 1
ATOM 913 N N . LEU A 1 120 ? 8.905 6.416 -17.074 1.00 94.31 120 LEU A N 1
ATOM 914 C CA . LEU A 1 120 ? 7.679 5.775 -17.554 1.00 94.31 120 LEU A CA 1
ATOM 915 C C . LEU A 1 120 ? 6.655 5.636 -16.421 1.00 94.31 120 LEU A C 1
ATOM 917 O O . LEU A 1 120 ? 5.498 6.001 -16.616 1.00 94.31 120 LEU A O 1
ATOM 921 N N . PHE A 1 121 ? 7.076 5.137 -15.256 1.00 95.06 121 PHE A N 1
ATOM 922 C CA . PHE A 1 121 ? 6.201 4.971 -14.092 1.00 95.06 121 PHE A CA 1
ATOM 923 C C . PHE A 1 121 ? 5.771 6.323 -13.505 1.00 95.06 121 PHE A C 1
ATOM 925 O O . PHE A 1 121 ? 4.589 6.522 -13.216 1.00 95.06 121 PHE A O 1
ATOM 932 N N . GLU A 1 122 ? 6.693 7.285 -13.416 1.00 94.31 122 GLU A N 1
ATOM 933 C CA . GLU A 1 122 ? 6.385 8.646 -12.966 1.00 94.31 122 GLU A CA 1
ATOM 934 C C . GLU A 1 122 ? 5.366 9.339 -13.887 1.00 94.31 122 GLU A C 1
ATOM 936 O O . GLU A 1 122 ? 4.337 9.846 -13.435 1.00 94.31 122 GLU A O 1
ATOM 941 N N . GLU A 1 123 ? 5.603 9.316 -15.200 1.00 94.38 123 GLU A N 1
ATOM 942 C CA . GLU A 1 123 ? 4.695 9.917 -16.174 1.00 94.38 123 GLU A CA 1
ATOM 943 C C . GLU A 1 123 ? 3.359 9.168 -16.260 1.00 94.38 123 GLU A C 1
ATOM 945 O O . GLU A 1 123 ? 2.339 9.798 -16.541 1.00 94.38 123 GLU A O 1
ATOM 950 N N . ALA A 1 124 ? 3.325 7.858 -15.989 1.00 95.25 124 ALA A N 1
ATOM 951 C CA . ALA A 1 124 ? 2.077 7.104 -15.906 1.00 95.25 124 ALA A CA 1
ATOM 952 C C . ALA A 1 124 ? 1.181 7.626 -14.775 1.00 95.25 124 ALA A C 1
ATOM 954 O O . ALA A 1 124 ? 0.002 7.914 -15.004 1.00 95.25 124 ALA A O 1
ATOM 955 N N . ALA A 1 125 ? 1.755 7.840 -13.589 1.00 95.38 125 ALA A N 1
ATOM 956 C CA . ALA A 1 125 ? 1.047 8.396 -12.441 1.00 95.38 125 ALA A CA 1
ATOM 957 C C . ALA A 1 125 ? 0.533 9.824 -12.696 1.00 95.38 125 ALA A C 1
ATOM 959 O O . ALA A 1 125 ? -0.569 10.174 -12.269 1.00 95.38 125 ALA A O 1
ATOM 960 N N . GLU A 1 126 ? 1.287 10.655 -13.420 1.00 92.56 126 GLU A N 1
ATOM 961 C CA . GLU A 1 126 ? 0.959 12.073 -13.620 1.00 92.56 126 GLU A CA 1
ATOM 962 C C . GLU A 1 126 ? 0.076 12.346 -14.847 1.00 92.56 126 GLU A C 1
ATOM 964 O O . GLU A 1 126 ? -0.856 13.146 -14.772 1.00 92.56 126 GLU A O 1
ATOM 969 N N . LYS A 1 127 ? 0.352 11.698 -15.984 1.00 93.06 127 LYS A N 1
ATOM 970 C CA . LYS A 1 127 ? -0.168 12.116 -17.298 1.00 93.06 127 LYS A CA 1
ATOM 971 C C . LYS A 1 127 ? -1.308 11.252 -17.823 1.00 93.06 127 LYS A C 1
ATOM 973 O O . LYS A 1 127 ? -2.085 11.730 -18.649 1.00 93.06 127 LYS A O 1
ATOM 978 N N . LEU A 1 128 ? -1.435 9.999 -17.376 1.00 95.19 128 LEU A N 1
ATOM 979 C CA . LEU A 1 128 ? -2.514 9.136 -17.860 1.00 95.19 128 LEU A CA 1
ATOM 980 C C . LEU A 1 128 ? -3.879 9.669 -17.417 1.00 95.19 128 LEU A C 1
ATOM 982 O O . LEU A 1 128 ? -4.091 10.056 -16.259 1.00 95.19 128 LEU A O 1
ATOM 986 N N . ASN A 1 129 ? -4.833 9.653 -18.349 1.00 93.62 129 ASN A N 1
ATOM 987 C CA . ASN A 1 129 ? -6.234 9.871 -18.013 1.00 93.62 129 ASN A CA 1
ATOM 988 C C . ASN A 1 129 ? -6.742 8.740 -17.100 1.00 93.62 129 ASN A C 1
ATOM 990 O O . ASN A 1 129 ? -6.084 7.717 -16.929 1.00 93.62 129 ASN A O 1
ATOM 994 N N . MET A 1 130 ? -7.924 8.919 -16.511 1.00 95.56 130 MET A N 1
ATOM 995 C CA . MET A 1 130 ? -8.416 7.991 -15.495 1.00 95.56 130 MET A CA 1
ATOM 996 C C . MET A 1 130 ? -8.583 6.548 -16.001 1.00 95.56 130 MET A C 1
ATOM 998 O O . MET A 1 130 ? -8.173 5.624 -15.311 1.00 95.56 130 MET A O 1
ATOM 1002 N N . SER A 1 131 ? -9.136 6.346 -17.202 1.00 96.06 131 SER A N 1
ATOM 1003 C CA . SER A 1 131 ? -9.333 4.999 -17.767 1.00 96.06 131 SER A CA 1
ATOM 1004 C C . SER A 1 131 ? -7.997 4.301 -18.001 1.00 96.06 131 SER A C 1
ATOM 1006 O O . SER A 1 131 ? -7.774 3.198 -17.512 1.00 96.06 131 SER A O 1
ATOM 1008 N N . ALA A 1 132 ? -7.076 4.993 -18.676 1.00 96.62 132 ALA A N 1
ATOM 1009 C CA . ALA A 1 132 ? -5.757 4.463 -18.990 1.00 96.62 132 ALA A CA 1
ATOM 1010 C C . ALA A 1 132 ? -4.922 4.195 -17.729 1.00 96.62 132 ALA A C 1
ATOM 1012 O O . ALA A 1 132 ? -4.160 3.234 -17.694 1.00 96.62 132 ALA A O 1
ATOM 1013 N N . LEU A 1 133 ? -5.075 5.015 -16.682 1.00 97.50 133 LEU A N 1
ATOM 1014 C CA . LEU A 1 133 ? -4.409 4.800 -15.399 1.00 97.50 133 LEU A CA 1
ATOM 1015 C C . LEU A 1 133 ? -4.915 3.532 -14.701 1.00 97.50 133 LEU A C 1
ATOM 1017 O O . LEU A 1 133 ? -4.109 2.767 -14.179 1.00 97.50 133 LEU A O 1
ATOM 1021 N N . LEU A 1 134 ? -6.230 3.294 -14.691 1.00 98.12 134 LEU A N 1
ATOM 1022 C CA . LEU A 1 134 ? -6.788 2.073 -14.102 1.00 98.12 134 LEU A CA 1
ATOM 1023 C C . LEU A 1 134 ? -6.338 0.825 -14.870 1.00 98.12 134 LEU A C 1
ATOM 1025 O O . LEU A 1 134 ? -5.965 -0.165 -14.249 1.00 98.12 134 LEU A O 1
ATOM 1029 N N . GLU A 1 135 ? -6.313 0.883 -16.203 1.00 97.81 135 GLU A N 1
ATOM 1030 C CA . GLU A 1 135 ? -5.802 -0.206 -17.045 1.00 97.81 135 GLU A CA 1
ATOM 1031 C C . GLU A 1 135 ? -4.306 -0.454 -16.817 1.00 97.81 135 GLU A C 1
ATOM 1033 O O . GLU A 1 135 ? -3.886 -1.604 -16.688 1.00 97.81 135 GLU A O 1
ATOM 1038 N N . PHE A 1 136 ? -3.510 0.613 -16.708 1.00 98.25 136 PHE A N 1
ATOM 1039 C CA . PHE A 1 136 ? -2.092 0.541 -16.364 1.00 98.25 136 PHE A CA 1
ATOM 1040 C C . PHE A 1 136 ? -1.874 -0.165 -15.020 1.00 98.25 136 PHE A C 1
ATOM 1042 O O . PHE A 1 136 ? -1.105 -1.121 -14.952 1.00 98.25 136 PHE A O 1
ATOM 1049 N N . LEU A 1 137 ? -2.575 0.267 -13.966 1.00 98.38 137 LEU A N 1
ATOM 1050 C CA . LEU A 1 137 ? -2.447 -0.306 -12.624 1.00 98.38 137 LEU A CA 1
ATOM 1051 C C . LEU A 1 137 ? -2.929 -1.752 -12.566 1.00 98.38 137 LEU A C 1
ATOM 1053 O O . LEU A 1 137 ? -2.257 -2.587 -11.971 1.00 98.38 137 LEU A O 1
ATOM 1057 N N . SER A 1 138 ? -4.050 -2.062 -13.220 1.00 98.19 138 SER A N 1
ATOM 1058 C CA . SER A 1 138 ? -4.559 -3.432 -13.317 1.00 98.19 138 SER A CA 1
ATOM 1059 C C . SER A 1 138 ? -3.530 -4.342 -13.984 1.00 98.19 138 SER A C 1
ATOM 1061 O O . SER A 1 138 ? -3.219 -5.405 -13.458 1.00 98.19 138 SER A O 1
ATOM 1063 N N . LYS A 1 139 ? -2.935 -3.912 -15.106 1.00 97.69 139 LYS A N 1
ATOM 1064 C CA . LYS A 1 139 ? -1.902 -4.694 -15.796 1.00 97.69 139 LYS A CA 1
ATOM 1065 C C . LYS A 1 139 ? -0.590 -4.773 -15.024 1.00 97.69 139 LYS A C 1
ATOM 1067 O O . LYS A 1 139 ? 0.117 -5.771 -15.160 1.00 97.69 139 LYS A O 1
ATOM 1072 N N . LEU A 1 140 ? -0.265 -3.757 -14.227 1.00 97.88 140 LEU A N 1
ATOM 1073 C CA . LEU A 1 140 ? 0.897 -3.779 -13.344 1.00 97.88 140 LEU A CA 1
ATOM 1074 C C . LEU A 1 140 ? 0.694 -4.780 -12.203 1.00 97.88 140 LEU A C 1
ATOM 1076 O O . LEU A 1 140 ? 1.604 -5.553 -11.925 1.00 97.88 140 LEU A O 1
ATOM 1080 N N . CYS A 1 141 ? -0.502 -4.822 -11.605 1.00 98.12 141 CYS A N 1
ATOM 1081 C CA . CYS A 1 141 ? -0.863 -5.817 -10.593 1.00 98.12 141 CYS A CA 1
ATOM 1082 C C . CYS A 1 141 ? -0.822 -7.235 -11.173 1.00 98.12 141 CYS A C 1
ATOM 1084 O O . CYS A 1 141 ? -0.161 -8.087 -10.596 1.00 98.12 141 CYS A O 1
ATOM 1086 N N . GLU A 1 142 ? -1.425 -7.472 -12.346 1.00 97.12 142 GLU A N 1
ATOM 1087 C CA . GLU A 1 142 ? -1.355 -8.771 -13.040 1.00 97.12 142 GLU A CA 1
ATOM 1088 C C . GLU A 1 142 ? 0.099 -9.190 -13.320 1.00 97.12 142 GLU A C 1
ATOM 1090 O O . GLU A 1 142 ? 0.493 -10.314 -13.032 1.00 97.12 142 GLU A O 1
ATOM 1095 N N . SER A 1 143 ? 0.928 -8.273 -13.834 1.00 96.00 143 SER A N 1
ATOM 1096 C CA . SER A 1 143 ? 2.337 -8.578 -14.136 1.00 96.00 143 SER A CA 1
ATOM 1097 C C . SER A 1 143 ? 3.158 -8.832 -12.870 1.00 96.00 143 SER A C 1
ATOM 1099 O O . SER A 1 143 ? 4.066 -9.658 -12.883 1.00 96.00 143 SER A O 1
ATOM 1101 N N . SER A 1 144 ? 2.846 -8.130 -11.779 1.00 96.19 144 SER A N 1
ATOM 1102 C CA . SER A 1 144 ? 3.451 -8.360 -10.468 1.00 96.19 144 SER A CA 1
ATOM 1103 C C . SER A 1 144 ? 3.031 -9.714 -9.899 1.00 96.19 144 SER A C 1
ATOM 1105 O O . SER A 1 144 ? 3.870 -10.469 -9.430 1.00 96.19 144 SER A O 1
ATOM 1107 N N . GLN A 1 145 ? 1.753 -10.071 -10.011 1.00 95.44 145 GLN A N 1
ATOM 1108 C CA . GLN A 1 145 ? 1.236 -11.367 -9.585 1.00 95.44 145 GLN A CA 1
ATOM 1109 C C . GLN A 1 145 ? 1.881 -12.519 -10.368 1.00 95.44 145 GLN A C 1
ATOM 1111 O O . GLN A 1 145 ? 2.349 -13.475 -9.758 1.00 95.44 145 GLN A O 1
ATOM 1116 N N . ASP A 1 146 ? 1.988 -12.406 -11.694 1.00 93.88 146 ASP A N 1
ATOM 1117 C CA . ASP A 1 146 ? 2.707 -13.377 -12.529 1.00 93.88 146 ASP A CA 1
ATOM 1118 C C . ASP A 1 146 ? 4.173 -13.524 -12.094 1.00 93.88 146 ASP A C 1
ATOM 1120 O O . ASP A 1 146 ? 4.697 -14.637 -12.040 1.00 93.88 146 ASP A O 1
ATOM 1124 N N . GLN A 1 147 ? 4.832 -12.405 -11.772 1.00 92.50 147 GLN A N 1
ATOM 1125 C CA . GLN A 1 147 ? 6.219 -12.382 -11.308 1.00 92.50 147 GLN A CA 1
ATOM 1126 C C . GLN A 1 147 ? 6.376 -13.078 -9.946 1.00 92.50 147 GLN A C 1
ATOM 1128 O O . GLN A 1 147 ? 7.300 -13.866 -9.771 1.00 92.50 147 GLN A O 1
ATOM 1133 N N . LEU A 1 148 ? 5.472 -12.824 -8.997 1.00 91.94 148 LEU A N 1
ATOM 1134 C CA . LEU A 1 148 ? 5.486 -13.457 -7.675 1.00 91.94 148 LEU A CA 1
ATOM 1135 C C . LEU A 1 148 ? 5.163 -14.956 -7.754 1.00 91.94 148 LEU A C 1
ATOM 1137 O O . LEU A 1 148 ? 5.827 -15.763 -7.112 1.00 91.94 148 LEU A O 1
ATOM 1141 N N . HIS A 1 149 ? 4.207 -15.355 -8.596 1.00 90.94 149 HIS A N 1
ATOM 1142 C CA . HIS A 1 149 ? 3.914 -16.771 -8.822 1.00 90.94 149 HIS A CA 1
ATOM 1143 C C . HIS A 1 149 ? 5.107 -17.526 -9.412 1.00 90.94 149 HIS A C 1
ATOM 1145 O O . HIS A 1 149 ? 5.368 -18.650 -8.997 1.00 90.94 149 HIS A O 1
ATOM 1151 N N . GLN A 1 150 ? 5.843 -16.923 -10.351 1.00 88.38 150 GLN A N 1
ATOM 1152 C CA . GLN A 1 150 ? 7.053 -17.536 -10.910 1.00 88.38 150 GLN A CA 1
ATOM 1153 C C . GLN A 1 150 ? 8.115 -17.779 -9.835 1.00 88.38 150 GLN A C 1
ATOM 1155 O O . GLN A 1 150 ? 8.690 -18.859 -9.809 1.00 88.38 150 GLN A O 1
ATOM 1160 N N . MET A 1 151 ? 8.295 -16.847 -8.892 1.00 85.19 151 MET A N 1
ATOM 1161 C CA . MET A 1 151 ? 9.225 -17.050 -7.772 1.00 85.19 151 MET A CA 1
ATOM 1162 C C . MET A 1 151 ? 8.857 -18.255 -6.912 1.00 85.19 151 MET A C 1
ATOM 1164 O O . MET A 1 151 ? 9.745 -18.979 -6.483 1.00 85.19 151 MET A O 1
ATOM 1168 N N . LEU A 1 152 ? 7.563 -18.488 -6.671 1.00 84.00 152 LEU A N 1
ATOM 1169 C CA . LEU A 1 152 ? 7.116 -19.657 -5.909 1.00 84.00 152 LEU A CA 1
ATOM 1170 C C . LEU A 1 152 ? 7.405 -20.967 -6.652 1.00 84.00 152 LEU A C 1
ATOM 1172 O O . LEU A 1 152 ? 7.819 -21.935 -6.024 1.00 84.00 152 LEU A O 1
ATOM 1176 N N . MET A 1 153 ? 7.207 -20.997 -7.975 1.00 82.69 153 MET A N 1
ATOM 1177 C CA . MET A 1 153 ? 7.515 -22.184 -8.785 1.00 82.69 153 MET A CA 1
ATOM 1178 C C . MET A 1 153 ? 9.026 -22.457 -8.821 1.00 82.69 153 MET A C 1
ATOM 1180 O O . MET A 1 153 ? 9.451 -23.595 -8.653 1.00 82.69 153 MET A O 1
ATOM 1184 N N . ASP A 1 154 ? 9.836 -21.406 -8.975 1.00 77.38 154 ASP A N 1
ATOM 1185 C CA . ASP A 1 154 ? 11.296 -21.517 -9.008 1.00 77.38 154 ASP A CA 1
ATOM 1186 C C . ASP A 1 154 ? 11.886 -21.959 -7.654 1.00 77.38 154 ASP A C 1
ATOM 1188 O O . ASP A 1 154 ? 12.953 -22.575 -7.637 1.00 77.38 154 ASP A O 1
ATOM 1192 N N . GLU A 1 155 ? 11.219 -21.663 -6.529 1.00 69.50 155 GLU A N 1
ATOM 1193 C CA . GLU A 1 155 ? 11.580 -22.169 -5.194 1.00 69.50 155 GLU A CA 1
ATOM 1194 C C . GLU A 1 155 ? 11.263 -23.665 -5.029 1.00 69.50 155 GLU A C 1
ATOM 1196 O O . GLU A 1 155 ? 12.087 -24.397 -4.482 1.00 69.50 155 GLU A O 1
ATOM 1201 N N . GLU A 1 156 ? 10.103 -24.130 -5.507 1.00 72.00 156 GLU A N 1
ATOM 1202 C CA . GLU A 1 156 ? 9.693 -25.543 -5.411 1.00 72.00 156 GLU A CA 1
ATOM 1203 C C . GLU A 1 156 ? 10.586 -26.469 -6.257 1.00 72.00 156 GLU A C 1
ATOM 1205 O O . GLU A 1 156 ? 10.860 -27.601 -5.858 1.00 72.00 156 GLU A O 1
ATOM 1210 N N . ASP A 1 157 ? 11.100 -25.981 -7.388 1.00 68.00 157 ASP A N 1
ATOM 1211 C CA . ASP A 1 157 ? 11.994 -26.746 -8.264 1.00 68.00 157 ASP A CA 1
ATOM 1212 C C . ASP A 1 157 ? 13.468 -26.755 -7.788 1.00 68.00 157 ASP A C 1
ATOM 1214 O O . ASP A 1 157 ? 14.252 -27.603 -8.224 1.00 68.00 157 ASP A O 1
ATOM 1218 N N . ASN A 1 158 ? 13.864 -25.846 -6.884 1.00 62.69 158 ASN A N 1
ATOM 1219 C CA . ASN A 1 158 ? 15.256 -25.624 -6.459 1.00 62.69 158 ASN A CA 1
ATOM 1220 C C . ASN A 1 158 ? 15.498 -25.852 -4.950 1.00 62.69 158 ASN A C 1
ATOM 1222 O O . ASN A 1 158 ? 16.295 -25.144 -4.325 1.00 62.69 158 ASN A O 1
ATOM 1226 N N . GLU A 1 159 ? 14.880 -26.878 -4.354 1.00 58.56 159 GLU A N 1
ATOM 1227 C CA . GLU A 1 159 ? 15.064 -27.236 -2.931 1.00 58.56 159 GLU A CA 1
ATOM 1228 C C . GLU A 1 159 ? 16.540 -27.490 -2.516 1.00 58.56 159 GLU A C 1
ATOM 1230 O O . GLU A 1 159 ? 16.861 -27.493 -1.327 1.00 58.56 159 GLU A O 1
ATOM 1235 N N . GLU A 1 160 ? 17.465 -27.682 -3.471 1.00 56.34 160 GLU A N 1
ATOM 1236 C CA . GLU A 1 160 ? 18.893 -27.953 -3.221 1.00 56.34 160 GLU A CA 1
ATOM 1237 C C . GLU A 1 160 ? 19.810 -26.707 -3.216 1.00 56.34 160 GLU A C 1
ATOM 1239 O O . GLU A 1 160 ? 20.983 -26.818 -2.840 1.00 56.34 160 GLU A O 1
ATOM 1244 N N . SER A 1 161 ? 19.329 -25.513 -3.589 1.00 50.12 161 SER A N 1
ATOM 1245 C CA . SER A 1 161 ? 20.147 -24.285 -3.597 1.00 50.12 161 SER A CA 1
ATOM 1246 C C . SER A 1 161 ? 19.876 -23.377 -2.394 1.00 50.12 161 SER A C 1
ATOM 1248 O O . SER A 1 161 ? 18.774 -22.889 -2.188 1.00 50.12 161 SER A O 1
ATOM 1250 N N . VAL A 1 162 ? 20.930 -23.101 -1.617 1.00 52.00 162 VAL A N 1
ATOM 1251 C CA . VAL A 1 162 ? 20.919 -22.244 -0.408 1.00 52.00 162 VAL A CA 1
ATOM 1252 C C . VAL A 1 162 ? 20.759 -20.746 -0.738 1.00 52.00 162 VAL A C 1
ATOM 1254 O O . VAL A 1 162 ? 20.511 -19.932 0.150 1.00 52.00 162 VAL A O 1
ATOM 1257 N N . GLU A 1 163 ? 20.882 -20.359 -2.008 1.00 51.44 163 GLU A N 1
ATOM 1258 C CA . GLU A 1 163 ? 20.738 -18.973 -2.456 1.00 51.44 163 GLU A CA 1
ATOM 1259 C C . GLU A 1 163 ? 19.346 -18.764 -3.060 1.00 51.44 163 GLU A C 1
ATOM 1261 O O . GLU A 1 163 ? 19.075 -19.190 -4.179 1.00 51.44 163 GLU A O 1
ATOM 1266 N N . GLN A 1 164 ? 18.459 -18.098 -2.312 1.00 49.59 164 GLN A N 1
ATOM 1267 C CA . GLN A 1 164 ? 17.170 -17.643 -2.838 1.00 49.59 164 GLN A CA 1
ATOM 1268 C C . GLN A 1 164 ? 17.418 -16.754 -4.069 1.00 49.59 164 GLN A C 1
ATOM 1270 O O . GLN A 1 164 ? 18.180 -15.785 -3.946 1.00 49.59 164 GLN A O 1
ATOM 1275 N N . PRO A 1 165 ? 16.790 -17.016 -5.231 1.00 50.50 165 PRO A N 1
ATOM 1276 C CA . PRO A 1 165 ? 16.886 -16.138 -6.390 1.00 50.50 165 PRO A CA 1
ATOM 1277 C C . PRO A 1 165 ? 16.155 -14.824 -6.087 1.00 50.50 165 PRO A C 1
ATOM 1279 O O . PRO A 1 165 ? 14.981 -14.634 -6.393 1.00 50.50 165 PRO A O 1
ATOM 1282 N N . GLN A 1 166 ? 16.843 -13.896 -5.424 1.00 60.19 166 GLN A N 1
ATOM 1283 C CA . GLN A 1 166 ? 16.288 -12.588 -5.114 1.00 60.19 166 GLN A CA 1
ATOM 1284 C C . GLN A 1 166 ? 16.455 -11.685 -6.332 1.00 60.19 166 GLN A C 1
ATOM 1286 O O . GLN A 1 166 ? 17.542 -11.175 -6.614 1.00 60.19 166 GLN A O 1
ATOM 1291 N N . LEU A 1 167 ? 15.356 -11.473 -7.057 1.00 64.81 167 LEU A N 1
ATOM 1292 C CA . LEU A 1 167 ? 15.265 -10.375 -8.012 1.00 64.81 167 LEU A CA 1
ATOM 1293 C C . LEU A 1 167 ? 15.601 -9.058 -7.286 1.00 64.81 167 LEU A C 1
ATOM 1295 O O . LEU A 1 167 ? 15.157 -8.845 -6.152 1.00 64.81 167 LEU A O 1
ATOM 1299 N N . PRO A 1 168 ? 16.378 -8.156 -7.910 1.00 67.75 168 PRO A N 1
ATOM 1300 C CA . PRO A 1 168 ? 16.683 -6.870 -7.303 1.00 67.75 168 PRO A CA 1
ATOM 1301 C C . PRO A 1 168 ? 15.386 -6.092 -7.062 1.00 67.75 168 PRO A C 1
ATOM 1303 O O . PRO A 1 168 ? 14.464 -6.157 -7.874 1.00 67.75 168 PRO A O 1
ATOM 1306 N N . GLN A 1 169 ? 15.330 -5.308 -5.980 1.00 68.38 169 GLN A N 1
ATOM 1307 C CA . GLN A 1 169 ? 14.128 -4.552 -5.588 1.00 68.38 169 GLN A CA 1
ATOM 1308 C C . GLN A 1 169 ? 13.539 -3.735 -6.748 1.00 68.38 169 GLN A C 1
ATOM 1310 O O . GLN A 1 169 ? 12.333 -3.744 -6.969 1.00 68.38 169 GLN A O 1
ATOM 1315 N N . ASN A 1 170 ? 14.395 -3.116 -7.564 1.00 69.12 170 ASN A N 1
ATOM 1316 C CA . ASN A 1 170 ? 13.971 -2.289 -8.696 1.00 69.12 170 ASN A CA 1
ATOM 1317 C C . ASN A 1 170 ? 13.377 -3.091 -9.871 1.00 69.12 170 ASN A C 1
ATOM 1319 O O . ASN A 1 170 ? 12.710 -2.497 -10.721 1.00 69.12 170 ASN A O 1
ATOM 1323 N N . ALA A 1 171 ? 13.619 -4.407 -9.936 1.00 79.50 171 ALA A N 1
ATOM 1324 C CA . ALA A 1 171 ? 13.021 -5.309 -10.924 1.00 79.50 171 ALA A CA 1
ATOM 1325 C C . ALA A 1 171 ? 11.669 -5.877 -10.472 1.00 79.50 171 ALA A C 1
ATOM 1327 O O . ALA A 1 171 ? 10.917 -6.381 -11.308 1.00 79.50 171 ALA A O 1
ATOM 1328 N N . LEU A 1 172 ? 11.340 -5.785 -9.180 1.00 88.25 172 LEU A N 1
ATOM 1329 C CA . LEU A 1 172 ? 10.044 -6.200 -8.657 1.00 88.25 172 LEU A CA 1
ATOM 1330 C C . LEU A 1 172 ? 8.977 -5.159 -8.989 1.00 88.25 172 LEU A C 1
ATOM 1332 O O . LEU A 1 172 ? 9.045 -4.001 -8.568 1.00 88.25 172 LEU A O 1
ATOM 1336 N N . HIS A 1 173 ? 7.932 -5.588 -9.694 1.00 94.88 173 HIS A N 1
ATOM 1337 C CA . HIS A 1 173 ? 6.809 -4.718 -10.034 1.00 94.88 173 HIS A CA 1
ATOM 1338 C C . HIS A 1 173 ? 6.056 -4.206 -8.801 1.00 94.88 173 HIS A C 1
ATOM 1340 O O . HIS A 1 173 ? 5.516 -3.104 -8.852 1.00 94.88 173 HIS A O 1
ATOM 1346 N N . LEU A 1 174 ? 6.088 -4.936 -7.682 1.00 96.25 174 LEU A N 1
ATOM 1347 C CA . LEU A 1 174 ? 5.518 -4.494 -6.407 1.00 96.25 174 LEU A CA 1
ATOM 1348 C C . LEU A 1 174 ? 6.137 -3.178 -5.901 1.00 96.25 174 LEU A C 1
ATOM 1350 O O . LEU A 1 174 ? 5.411 -2.286 -5.472 1.00 96.25 174 LEU A O 1
ATOM 1354 N N . TYR A 1 175 ? 7.459 -3.019 -6.002 1.00 94.50 175 TYR A N 1
ATOM 1355 C CA . TYR A 1 175 ? 8.141 -1.792 -5.571 1.00 94.50 175 TYR A CA 1
ATOM 1356 C C . TYR A 1 175 ? 7.776 -0.620 -6.491 1.00 94.50 175 TYR A C 1
ATOM 1358 O O . TYR A 1 175 ? 7.450 0.472 -6.030 1.00 94.50 175 TYR A O 1
ATOM 1366 N N . ARG A 1 176 ? 7.716 -0.868 -7.806 1.00 95.19 176 ARG A N 1
ATOM 1367 C CA . ARG A 1 176 ? 7.257 0.133 -8.785 1.00 95.19 176 ARG A CA 1
ATOM 1368 C C . ARG A 1 176 ? 5.800 0.534 -8.576 1.00 95.19 176 ARG A C 1
ATOM 1370 O O . ARG A 1 176 ? 5.447 1.696 -8.760 1.00 95.19 176 ARG A O 1
ATOM 1377 N N . LEU A 1 177 ? 4.950 -0.409 -8.180 1.00 97.81 177 LEU A N 1
ATOM 1378 C CA . LEU A 1 177 ? 3.558 -0.140 -7.842 1.00 97.81 177 LEU A CA 1
ATOM 1379 C C . LEU A 1 177 ? 3.455 0.803 -6.637 1.00 97.81 177 LEU A C 1
ATOM 1381 O O . LEU A 1 177 ? 2.699 1.769 -6.714 1.00 97.81 177 LEU A O 1
ATOM 1385 N N . GLN A 1 178 ? 4.240 0.578 -5.577 1.00 97.12 178 GLN A N 1
ATOM 1386 C CA . GLN A 1 178 ? 4.292 1.482 -4.423 1.00 97.12 178 GLN A CA 1
ATOM 1387 C C . GLN A 1 178 ? 4.705 2.900 -4.845 1.00 97.12 178 GLN A C 1
ATOM 1389 O O . GLN A 1 178 ? 4.017 3.861 -4.503 1.00 97.12 178 GLN A O 1
ATOM 1394 N N . GLU A 1 179 ? 5.772 3.046 -5.639 1.00 95.94 179 GLU A N 1
ATOM 1395 C CA . GLU A 1 179 ? 6.227 4.352 -6.145 1.00 95.94 179 GLU A CA 1
ATOM 1396 C C . GLU A 1 179 ? 5.111 5.092 -6.901 1.00 95.94 179 GLU A C 1
ATOM 1398 O O . GLU A 1 179 ? 4.840 6.269 -6.645 1.00 95.94 179 GLU A O 1
ATOM 1403 N N . VAL A 1 180 ? 4.415 4.390 -7.802 1.00 97.75 180 VAL A N 1
ATOM 1404 C CA . VAL A 1 180 ? 3.289 4.945 -8.565 1.00 97.75 180 VAL A CA 1
ATOM 1405 C C . VAL A 1 180 ? 2.139 5.349 -7.647 1.00 97.75 180 VAL A C 1
ATOM 1407 O O . VAL A 1 180 ? 1.597 6.444 -7.800 1.00 97.75 180 VAL A O 1
ATOM 1410 N N . LEU A 1 181 ? 1.756 4.498 -6.695 1.00 98.25 181 LEU A N 1
ATOM 1411 C CA . LEU A 1 181 ? 0.676 4.782 -5.751 1.00 98.25 181 LEU A CA 1
ATOM 1412 C C . LEU A 1 181 ? 0.972 6.025 -4.910 1.00 98.25 181 LEU A C 1
ATOM 1414 O O . LEU A 1 181 ? 0.114 6.905 -4.798 1.00 98.25 181 LEU A O 1
ATOM 1418 N N . MET A 1 182 ? 2.199 6.144 -4.399 1.00 97.94 182 MET A N 1
ATOM 1419 C CA . MET A 1 182 ? 2.625 7.312 -3.629 1.00 97.94 182 MET A CA 1
ATOM 1420 C C . MET A 1 182 ? 2.659 8.581 -4.478 1.00 97.94 182 MET A C 1
ATOM 1422 O O . MET A 1 182 ? 2.320 9.667 -4.003 1.00 97.94 182 MET A O 1
ATOM 1426 N N . LYS A 1 183 ? 2.996 8.471 -5.763 1.00 97.31 183 LYS A N 1
ATOM 1427 C CA . LYS A 1 183 ? 2.900 9.597 -6.695 1.00 97.31 183 LYS A CA 1
ATOM 1428 C C . LYS A 1 183 ? 1.441 9.994 -6.960 1.00 97.31 183 LYS A C 1
ATOM 1430 O O . LYS A 1 183 ? 1.146 11.181 -7.060 1.00 97.31 183 LYS A O 1
ATOM 1435 N N . ILE A 1 184 ? 0.520 9.029 -7.039 1.00 97.62 184 ILE A N 1
ATOM 1436 C CA . ILE A 1 184 ? -0.915 9.273 -7.258 1.00 97.62 184 ILE A CA 1
ATOM 1437 C C . ILE A 1 184 ? -1.555 9.976 -6.056 1.00 97.62 184 ILE A C 1
ATOM 1439 O O . ILE A 1 184 ? -2.234 10.983 -6.261 1.00 97.62 184 ILE A O 1
ATOM 1443 N N . VAL A 1 185 ? -1.349 9.482 -4.832 1.00 96.88 185 VAL A N 1
ATOM 1444 C CA . VAL A 1 185 ? -1.972 10.056 -3.618 1.00 96.88 185 VAL A CA 1
ATOM 1445 C C . VAL A 1 185 ? -1.479 11.476 -3.324 1.00 96.88 185 VAL A C 1
ATOM 1447 O O . VAL A 1 185 ? -2.237 12.316 -2.851 1.00 96.88 185 VAL A O 1
ATOM 1450 N N . ASN A 1 186 ? -0.231 11.780 -3.689 1.00 95.44 186 ASN A N 1
ATOM 1451 C CA . ASN A 1 186 ? 0.364 13.110 -3.530 1.00 95.44 186 ASN A CA 1
ATOM 1452 C C . ASN A 1 186 ? 0.153 14.029 -4.748 1.00 95.44 186 ASN A C 1
ATOM 1454 O O . ASN A 1 186 ? 0.727 15.116 -4.822 1.00 95.44 186 ASN A O 1
ATOM 1458 N N . SER A 1 187 ? -0.638 13.600 -5.734 1.00 93.88 187 SER A N 1
ATOM 1459 C CA . SER A 1 187 ? -0.933 14.398 -6.926 1.00 93.88 187 SER A CA 1
ATOM 1460 C C . SER A 1 187 ? -2.183 15.264 -6.751 1.00 93.88 187 SER A C 1
ATOM 1462 O O . SER A 1 187 ? -3.003 15.062 -5.862 1.00 93.88 187 SER A O 1
ATOM 1464 N N . ASN A 1 188 ? -2.413 16.171 -7.702 1.00 91.38 188 ASN A N 1
ATOM 1465 C CA . ASN A 1 188 ? -3.638 16.975 -7.769 1.00 91.38 188 ASN A CA 1
ATOM 1466 C C . ASN A 1 188 ? -4.859 16.195 -8.306 1.00 91.38 188 ASN A C 1
ATOM 1468 O O . ASN A 1 188 ? -5.849 16.799 -8.728 1.00 91.38 188 ASN A O 1
ATOM 1472 N N . ARG A 1 189 ? -4.794 14.857 -8.372 1.00 93.81 189 ARG A N 1
ATOM 1473 C CA . ARG A 1 189 ? -5.919 14.037 -8.838 1.00 93.81 189 ARG A CA 1
ATOM 1474 C C . ARG A 1 189 ? -7.083 14.141 -7.843 1.00 93.81 189 ARG A C 1
ATOM 1476 O O . ARG A 1 189 ? -6.851 14.035 -6.641 1.00 93.81 189 ARG A O 1
ATOM 1483 N N . PRO A 1 190 ? -8.337 14.284 -8.317 1.00 94.50 190 PRO A N 1
ATOM 1484 C CA . PRO A 1 190 ? -9.507 14.309 -7.443 1.00 94.50 190 PRO A CA 1
ATOM 1485 C C . PRO A 1 190 ? -9.608 13.064 -6.558 1.00 94.50 190 PRO A C 1
ATOM 1487 O O . PRO A 1 190 ? -9.287 11.965 -7.009 1.00 94.50 190 PRO A O 1
ATOM 1490 N N . LEU A 1 191 ? -10.167 13.213 -5.355 1.00 95.25 191 LEU A N 1
ATOM 1491 C CA . LEU A 1 191 ? -10.326 12.125 -4.381 1.00 95.25 191 LEU A CA 1
ATOM 1492 C C . LEU A 1 191 ? -10.958 10.860 -4.979 1.00 95.25 191 LEU A C 1
ATOM 1494 O O . LEU A 1 191 ? -10.465 9.753 -4.785 1.00 95.25 191 LEU A O 1
ATOM 1498 N N . LEU A 1 192 ? -12.009 11.023 -5.790 1.00 95.19 192 LEU A N 1
ATOM 1499 C CA . LEU A 1 192 ? -12.685 9.904 -6.449 1.00 95.19 192 LEU A CA 1
ATOM 1500 C C . LEU A 1 192 ? -11.743 9.096 -7.358 1.00 95.19 192 LEU A C 1
ATOM 1502 O O . LEU A 1 192 ? -11.901 7.884 -7.480 1.00 95.19 192 LEU A O 1
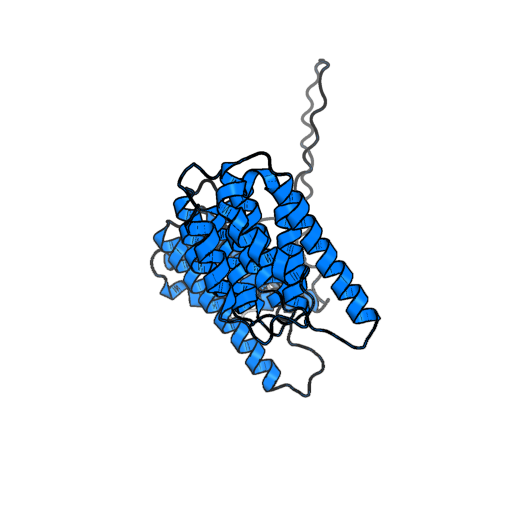ATOM 1506 N N . HIS A 1 193 ? -10.765 9.744 -7.997 1.00 96.19 193 HIS A N 1
ATOM 1507 C CA . HIS A 1 193 ? -9.772 9.046 -8.813 1.00 96.19 193 HIS A CA 1
ATOM 1508 C C . HIS A 1 193 ? -8.861 8.192 -7.930 1.00 96.19 193 HIS A C 1
ATOM 1510 O O . HIS A 1 193 ? -8.623 7.030 -8.244 1.00 96.19 193 HIS A O 1
ATOM 1516 N N . GLN A 1 194 ? -8.410 8.737 -6.802 1.00 96.94 194 GLN A N 1
ATOM 1517 C CA . GLN A 1 194 ? -7.553 8.024 -5.856 1.00 96.94 194 GLN A CA 1
ATOM 1518 C C . GLN A 1 194 ? -8.288 6.834 -5.213 1.00 96.94 194 GLN A C 1
ATOM 1520 O O . GLN A 1 194 ? -7.744 5.736 -5.143 1.00 96.94 194 GLN A O 1
ATOM 1525 N N . MET A 1 195 ? -9.573 6.993 -4.874 1.00 97.75 195 MET A N 1
ATOM 1526 C CA . MET A 1 19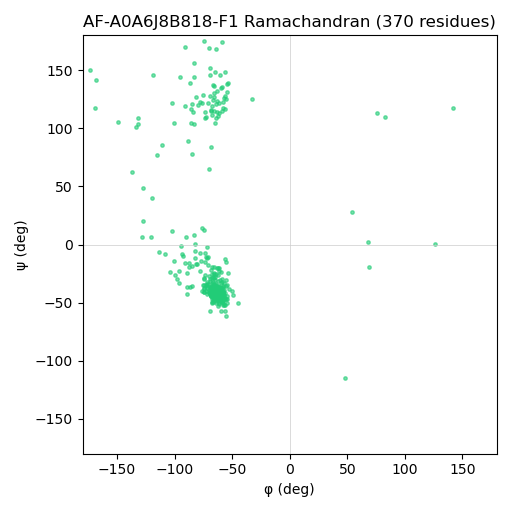5 ? -10.424 5.890 -4.397 1.00 97.75 195 MET A CA 1
ATOM 1527 C C . MET A 1 195 ? -10.559 4.762 -5.426 1.00 97.75 195 MET A C 1
ATOM 1529 O O . MET A 1 195 ? -10.519 3.582 -5.086 1.00 97.75 195 MET A O 1
ATOM 1533 N N . ARG A 1 196 ? -10.736 5.113 -6.704 1.00 98.31 196 ARG A N 1
ATOM 1534 C CA . ARG A 1 196 ? -10.836 4.135 -7.797 1.00 98.31 196 ARG A CA 1
ATOM 1535 C C . ARG A 1 196 ? -9.517 3.407 -8.034 1.00 98.31 196 ARG A C 1
ATOM 1537 O O . ARG A 1 196 ? -9.548 2.210 -8.286 1.00 98.31 196 ARG A O 1
ATOM 1544 N N . VAL A 1 197 ? -8.393 4.115 -7.926 1.00 98.38 197 VAL A N 1
ATOM 1545 C CA . VAL A 1 197 ? -7.048 3.524 -7.942 1.00 98.38 197 VAL A CA 1
ATOM 1546 C C . VAL A 1 197 ? -6.910 2.505 -6.814 1.00 98.38 197 VAL A C 1
ATOM 1548 O O . VAL A 1 197 ? -6.566 1.356 -7.079 1.00 98.38 197 VAL A O 1
ATOM 1551 N N . TRP A 1 198 ? -7.275 2.881 -5.585 1.00 98.38 198 TRP A N 1
ATOM 1552 C CA . TRP A 1 198 ? -7.224 1.974 -4.440 1.00 98.38 198 TRP A CA 1
ATOM 1553 C C . TRP A 1 198 ? -8.072 0.719 -4.644 1.00 98.38 198 TRP A C 1
ATOM 1555 O O . TRP A 1 198 ? -7.600 -0.386 -4.413 1.00 98.38 198 TRP A O 1
ATOM 1565 N N . SER A 1 199 ? -9.293 0.874 -5.165 1.00 98.12 199 SER A N 1
ATOM 1566 C CA . SER A 1 199 ? -10.197 -0.248 -5.446 1.00 98.12 199 SER A CA 1
ATOM 1567 C C . SER A 1 199 ? -9.640 -1.273 -6.441 1.00 98.12 199 SER A C 1
ATOM 1569 O O . SER A 1 199 ? -10.125 -2.400 -6.449 1.00 98.12 199 SER A O 1
ATOM 1571 N N . VAL A 1 200 ? -8.700 -0.887 -7.309 1.00 98.25 200 VAL A N 1
ATOM 1572 C CA . VAL A 1 200 ? -8.042 -1.808 -8.251 1.00 98.25 200 VAL A CA 1
ATOM 1573 C C . VAL A 1 200 ? -6.866 -2.522 -7.590 1.00 98.25 200 VAL A C 1
ATOM 1575 O O . VAL A 1 200 ? -6.617 -3.684 -7.890 1.00 98.25 200 VAL A O 1
ATOM 1578 N N . VAL A 1 201 ? -6.146 -1.840 -6.700 1.00 98.50 201 VAL A N 1
ATOM 1579 C CA . VAL A 1 201 ? -4.847 -2.307 -6.203 1.00 98.50 201 VAL A CA 1
ATOM 1580 C C . VAL A 1 201 ? -4.933 -3.015 -4.847 1.00 98.50 201 VAL A C 1
ATOM 1582 O O . VAL A 1 201 ? -4.142 -3.918 -4.580 1.00 98.50 201 VAL A O 1
ATOM 1585 N N . SER A 1 202 ? -5.897 -2.660 -3.994 1.00 98.00 202 SER A N 1
ATOM 1586 C CA . SER A 1 202 ? -5.964 -3.162 -2.616 1.00 98.00 202 SER A CA 1
ATOM 1587 C C . SER A 1 202 ? -6.078 -4.686 -2.528 1.00 98.00 202 SER A C 1
ATOM 1589 O O . SER A 1 202 ? -5.402 -5.290 -1.703 1.00 98.00 202 SER A O 1
ATOM 1591 N N . GLY A 1 203 ? -6.864 -5.319 -3.407 1.00 97.44 203 GLY A N 1
ATOM 1592 C CA . GLY A 1 203 ? -6.996 -6.780 -3.451 1.00 97.44 203 GLY A CA 1
ATOM 1593 C C . GLY A 1 203 ? -5.665 -7.484 -3.726 1.00 97.44 203 GLY A C 1
ATOM 1594 O O . GLY A 1 203 ? -5.292 -8.397 -2.997 1.00 97.44 203 GLY A O 1
ATOM 1595 N N . PHE A 1 204 ? -4.903 -6.988 -4.704 1.00 97.94 204 PHE A N 1
ATOM 1596 C CA . PHE A 1 204 ? -3.567 -7.505 -5.005 1.00 97.94 204 PHE A CA 1
ATOM 1597 C C . PHE A 1 204 ? -2.609 -7.354 -3.811 1.00 97.94 204 PHE A C 1
ATOM 1599 O O . PHE A 1 204 ? -1.874 -8.285 -3.497 1.00 97.94 204 PHE A O 1
ATOM 1606 N N . LEU A 1 205 ? -2.625 -6.211 -3.113 1.00 98.38 205 LEU A N 1
ATOM 1607 C CA . LEU A 1 205 ? -1.760 -5.999 -1.945 1.00 98.38 205 LEU A CA 1
ATOM 1608 C C . LEU A 1 205 ? -2.105 -6.935 -0.779 1.00 98.38 205 LEU A C 1
ATOM 1610 O O . LEU A 1 205 ? -1.202 -7.386 -0.081 1.00 98.38 205 LEU A O 1
ATOM 1614 N N . VAL A 1 206 ? -3.389 -7.251 -0.581 1.00 97.44 206 VAL A N 1
ATOM 1615 C CA . VAL A 1 206 ? -3.826 -8.232 0.425 1.00 97.44 206 VAL A CA 1
ATOM 1616 C C . VAL A 1 206 ? -3.283 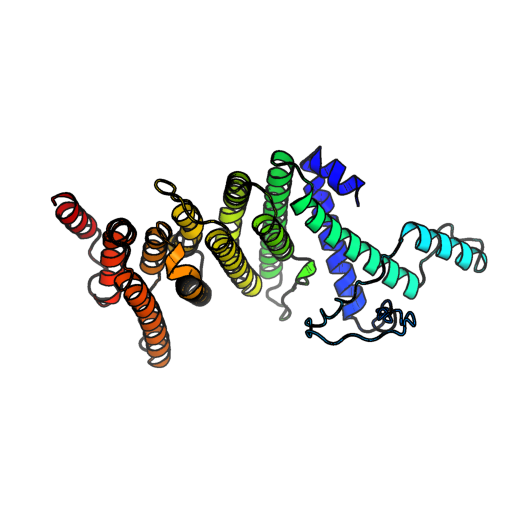-9.625 0.098 1.00 97.44 206 VAL A C 1
ATOM 1618 O O . VAL A 1 206 ? -2.752 -10.288 0.984 1.00 97.44 206 VAL A O 1
ATOM 1621 N N . GLU A 1 207 ? -3.352 -10.053 -1.165 1.00 96.31 207 GLU A N 1
ATOM 1622 C CA . GLU A 1 207 ? -2.769 -11.329 -1.603 1.00 96.31 207 GLU A CA 1
ATOM 1623 C C . GLU A 1 207 ? -1.237 -11.334 -1.462 1.00 96.31 207 GLU A C 1
ATOM 1625 O O . GLU A 1 207 ? -0.664 -12.288 -0.938 1.00 96.31 207 GLU A O 1
ATOM 1630 N N . ALA A 1 208 ? -0.568 -10.248 -1.861 1.00 96.25 208 ALA A N 1
ATOM 1631 C CA . ALA A 1 208 ? 0.886 -10.117 -1.779 1.00 96.25 208 ALA A CA 1
ATOM 1632 C C . ALA A 1 208 ? 1.413 -10.096 -0.331 1.00 96.25 208 ALA A C 1
ATOM 1634 O O . ALA A 1 208 ? 2.532 -10.544 -0.085 1.00 96.25 208 ALA A O 1
ATOM 1635 N N . ALA A 1 209 ? 0.623 -9.618 0.636 1.00 96.56 209 ALA A N 1
ATOM 1636 C CA . ALA A 1 209 ? 0.973 -9.690 2.055 1.00 96.56 209 ALA A CA 1
ATOM 1637 C C . ALA A 1 209 ? 1.051 -11.137 2.573 1.00 96.56 209 ALA A C 1
ATOM 1639 O O . ALA A 1 209 ? 1.844 -11.420 3.464 1.00 96.56 209 ALA A O 1
ATOM 1640 N N . GLY A 1 210 ? 0.295 -12.064 1.978 1.00 93.56 210 GLY A N 1
ATOM 1641 C CA . GLY A 1 210 ? 0.344 -13.495 2.295 1.00 93.56 210 GLY A CA 1
ATOM 1642 C C . GLY A 1 210 ? 1.461 -14.274 1.591 1.00 93.56 210 GLY A C 1
ATOM 1643 O O . GLY A 1 210 ? 1.464 -15.503 1.616 1.00 93.56 210 GLY A O 1
ATOM 1644 N N . HIS A 1 211 ? 2.386 -13.600 0.903 1.00 93.31 211 HIS A N 1
ATOM 1645 C CA . HIS A 1 211 ? 3.450 -14.277 0.166 1.00 93.31 211 HIS A CA 1
ATOM 1646 C C . HIS A 1 211 ? 4.470 -14.945 1.111 1.00 93.31 211 HIS A C 1
ATOM 1648 O O . HIS A 1 211 ? 4.705 -14.479 2.224 1.00 93.31 211 HIS A O 1
ATOM 1654 N N . ARG A 1 212 ? 5.125 -16.030 0.670 1.00 88.12 212 ARG A N 1
ATOM 1655 C CA . ARG A 1 212 ? 6.132 -16.746 1.487 1.00 88.12 212 ARG A CA 1
ATOM 1656 C C . ARG A 1 212 ? 7.434 -15.956 1.646 1.00 88.12 212 ARG A C 1
ATOM 1658 O O . ARG A 1 212 ? 8.079 -15.983 2.691 1.00 88.12 212 ARG A O 1
ATOM 1665 N N . VAL A 1 213 ? 7.824 -15.229 0.599 1.00 88.50 213 VAL A N 1
ATOM 1666 C CA . VAL A 1 213 ? 9.026 -14.384 0.611 1.00 88.50 213 VAL A CA 1
ATOM 1667 C C . VAL A 1 213 ? 8.791 -13.150 1.479 1.00 88.50 213 VAL A C 1
ATOM 1669 O O . VAL A 1 213 ? 8.092 -12.219 1.079 1.00 88.50 213 VAL A O 1
ATOM 1672 N N . ARG A 1 214 ? 9.464 -13.100 2.632 1.00 89.56 214 ARG A N 1
ATOM 1673 C CA . ARG A 1 214 ? 9.272 -12.067 3.661 1.00 89.56 214 ARG A CA 1
ATOM 1674 C C . ARG A 1 214 ? 9.369 -10.627 3.155 1.00 89.56 214 ARG A C 1
ATOM 1676 O O . ARG A 1 214 ? 8.620 -9.767 3.608 1.00 89.56 214 ARG A O 1
ATOM 1683 N N . ASN A 1 215 ? 10.284 -10.347 2.227 1.00 90.25 215 ASN A N 1
ATOM 1684 C CA . ASN A 1 215 ? 10.457 -9.001 1.669 1.00 90.25 215 ASN A CA 1
ATOM 1685 C C . ASN A 1 215 ? 9.226 -8.535 0.876 1.00 90.25 215 ASN A C 1
ATOM 1687 O O . ASN A 1 215 ? 8.884 -7.356 0.936 1.00 90.25 215 ASN A O 1
ATOM 1691 N N . VAL A 1 216 ? 8.550 -9.452 0.176 1.00 93.31 216 VAL A N 1
ATOM 1692 C CA . VAL A 1 216 ? 7.322 -9.174 -0.584 1.00 93.31 216 VAL A CA 1
ATOM 1693 C C . VAL A 1 216 ? 6.192 -8.837 0.381 1.00 93.31 216 VAL A C 1
ATOM 1695 O O . VAL A 1 216 ? 5.586 -7.774 0.261 1.00 93.31 216 VAL A O 1
ATOM 1698 N N . SER A 1 217 ? 5.986 -9.680 1.393 1.00 95.38 217 SER A N 1
ATOM 1699 C CA . SER A 1 217 ? 4.951 -9.496 2.414 1.00 95.38 217 SER A CA 1
ATOM 1700 C C . SER A 1 217 ? 5.145 -8.193 3.176 1.00 95.38 217 SER A C 1
ATOM 1702 O O . SER A 1 217 ? 4.228 -7.379 3.281 1.00 95.38 217 SER A O 1
ATOM 1704 N N . LYS A 1 218 ? 6.384 -7.941 3.622 1.00 95.31 218 LYS A N 1
ATOM 1705 C CA . LYS A 1 218 ? 6.761 -6.703 4.305 1.00 95.31 218 LYS A CA 1
ATOM 1706 C C . LYS A 1 218 ? 6.439 -5.484 3.449 1.00 95.31 218 LYS A C 1
ATOM 1708 O O . LYS A 1 218 ? 5.862 -4.528 3.960 1.00 95.31 218 LYS A O 1
ATOM 1713 N N . MET A 1 219 ? 6.811 -5.529 2.171 1.00 96.38 219 MET A N 1
ATOM 1714 C CA . MET A 1 219 ? 6.588 -4.425 1.248 1.00 96.38 219 MET A CA 1
ATOM 1715 C C . MET A 1 219 ? 5.099 -4.200 0.963 1.00 96.38 219 MET A C 1
ATOM 1717 O O . MET A 1 219 ? 4.656 -3.057 0.918 1.00 96.38 219 MET A O 1
ATOM 1721 N N . ALA A 1 220 ? 4.304 -5.262 0.824 1.00 98.00 220 ALA A N 1
ATOM 1722 C CA . ALA A 1 220 ? 2.862 -5.141 0.636 1.00 98.00 220 ALA A CA 1
ATOM 1723 C C . ALA A 1 220 ? 2.190 -4.436 1.829 1.00 98.00 220 ALA A C 1
ATOM 1725 O O . ALA A 1 220 ? 1.412 -3.504 1.625 1.00 98.00 220 ALA A O 1
ATOM 1726 N N . VAL A 1 221 ? 2.554 -4.807 3.064 1.00 98.38 221 VAL A N 1
ATOM 1727 C CA . VAL A 1 221 ? 2.058 -4.147 4.285 1.00 98.38 221 VAL A CA 1
ATOM 1728 C C . VAL A 1 221 ? 2.490 -2.678 4.335 1.00 98.38 221 VAL A C 1
ATOM 1730 O O . VAL A 1 221 ? 1.653 -1.808 4.567 1.00 98.38 221 VAL A O 1
ATOM 1733 N N . THR A 1 222 ? 3.763 -2.375 4.049 1.00 98.12 222 THR A N 1
ATOM 1734 C CA . THR A 1 222 ? 4.262 -0.988 3.977 1.00 98.12 222 THR A CA 1
ATOM 1735 C C . THR A 1 222 ? 3.516 -0.171 2.921 1.00 98.12 222 THR A C 1
ATOM 1737 O O . THR A 1 222 ? 3.092 0.946 3.192 1.00 98.12 222 THR A O 1
ATOM 1740 N N . CYS A 1 223 ? 3.274 -0.739 1.739 1.00 98.50 223 CYS A N 1
ATOM 1741 C CA . CYS A 1 223 ? 2.536 -0.067 0.677 1.00 98.50 223 CYS A CA 1
ATOM 1742 C C . CYS A 1 223 ? 1.096 0.268 1.095 1.00 98.50 223 CYS A C 1
ATOM 1744 O O . CYS A 1 223 ? 0.608 1.356 0.779 1.00 98.50 223 CYS A O 1
ATOM 1746 N N . VAL A 1 224 ? 0.430 -0.634 1.827 1.00 98.69 224 VAL A N 1
ATOM 1747 C CA . VAL A 1 224 ? -0.909 -0.370 2.365 1.00 98.69 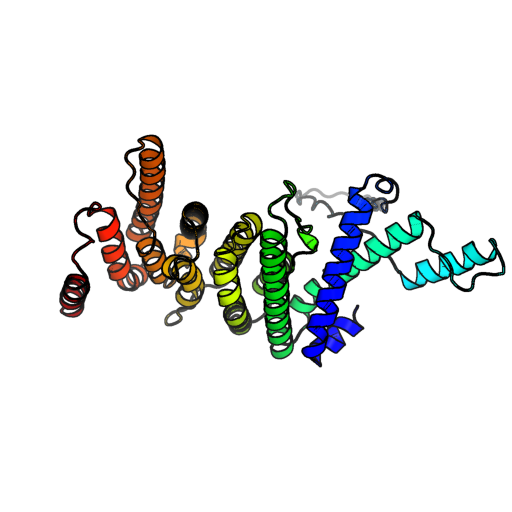224 VAL A CA 1
ATOM 1748 C C . VAL A 1 224 ? -0.885 0.732 3.414 1.00 98.69 224 VAL A C 1
ATOM 1750 O O . VAL A 1 224 ? -1.687 1.662 3.327 1.00 98.69 224 VAL A O 1
ATOM 1753 N N . HIS A 1 225 ? 0.050 0.658 4.358 1.00 98.62 225 HIS A N 1
ATOM 1754 C CA . HIS A 1 225 ? 0.229 1.670 5.391 1.00 98.62 225 HIS A CA 1
ATOM 1755 C C . HIS A 1 225 ? 0.446 3.065 4.801 1.00 98.62 225 HIS A C 1
ATOM 1757 O O . HIS A 1 225 ? -0.345 3.971 5.062 1.00 98.62 225 HIS A O 1
ATOM 1763 N N . ASP A 1 226 ? 1.466 3.217 3.952 1.00 98.62 226 ASP A N 1
ATOM 1764 C CA . ASP A 1 226 ? 1.873 4.507 3.397 1.00 98.62 226 ASP A CA 1
ATOM 1765 C C . ASP A 1 226 ? 0.736 5.154 2.600 1.00 98.62 226 ASP A C 1
ATOM 1767 O O . ASP A 1 226 ? 0.481 6.355 2.7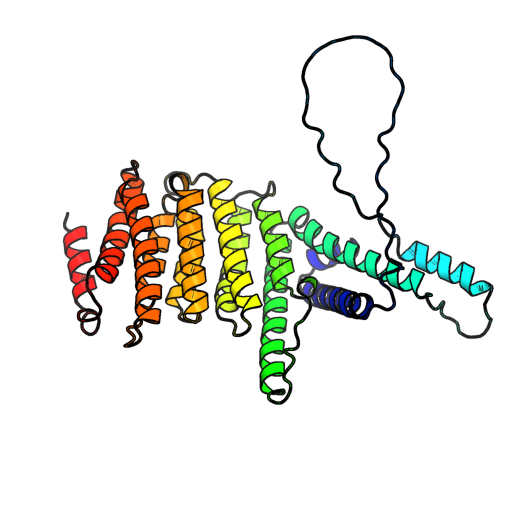22 1.00 98.62 226 ASP A O 1
ATOM 1771 N N . PHE A 1 227 ? 0.020 4.357 1.798 1.00 98.56 227 PHE A N 1
ATOM 1772 C CA . PHE A 1 227 ? -1.087 4.862 0.996 1.00 98.56 227 PHE A CA 1
ATOM 1773 C C . PHE A 1 227 ? -2.265 5.303 1.868 1.00 98.56 227 PHE A C 1
ATOM 1775 O O . PHE A 1 227 ? -2.799 6.393 1.661 1.00 98.56 227 PHE A O 1
ATOM 1782 N N . ILE A 1 228 ? -2.674 4.486 2.845 1.00 98.62 228 ILE A N 1
ATOM 1783 C CA . ILE A 1 228 ? -3.794 4.817 3.735 1.00 98.62 228 ILE A CA 1
ATOM 1784 C C . ILE A 1 228 ? -3.449 6.039 4.589 1.00 98.62 228 ILE A C 1
ATOM 1786 O O . ILE A 1 228 ? -4.254 6.969 4.664 1.00 98.62 228 ILE A O 1
ATOM 1790 N N . GLN A 1 229 ? -2.250 6.084 5.172 1.00 98.44 229 GLN A N 1
ATOM 1791 C CA . GLN A 1 229 ? -1.791 7.228 5.956 1.00 98.44 229 GLN A CA 1
ATOM 1792 C C . GLN A 1 229 ? -1.788 8.511 5.119 1.00 98.44 229 GLN A C 1
ATOM 1794 O O . GLN A 1 229 ? -2.308 9.536 5.565 1.00 98.44 229 GLN A O 1
ATOM 1799 N N . ALA A 1 230 ? -1.254 8.463 3.894 1.00 98.12 230 ALA A N 1
ATOM 1800 C CA . ALA A 1 230 ? -1.240 9.617 3.000 1.00 98.12 230 ALA A CA 1
ATOM 1801 C C . ALA A 1 230 ? -2.659 10.059 2.607 1.00 98.12 230 ALA A C 1
ATOM 1803 O O . ALA A 1 230 ? -2.947 11.254 2.613 1.00 98.12 230 ALA A O 1
ATOM 1804 N N . MET A 1 231 ? -3.565 9.118 2.321 1.00 97.81 231 MET A N 1
ATOM 1805 C CA . MET A 1 231 ? -4.967 9.424 2.019 1.00 97.81 231 MET A CA 1
ATOM 1806 C C . MET A 1 231 ? -5.660 10.127 3.189 1.00 97.81 231 MET A C 1
ATOM 1808 O O . MET A 1 231 ? -6.294 11.158 2.977 1.00 97.81 231 MET A O 1
ATOM 1812 N N . ILE A 1 232 ? -5.528 9.599 4.411 1.00 97.38 232 ILE A N 1
ATOM 1813 C CA . ILE A 1 232 ? -6.162 10.170 5.609 1.00 97.38 232 ILE A CA 1
ATOM 1814 C C . ILE A 1 232 ? -5.576 11.554 5.920 1.00 97.38 232 ILE A C 1
ATOM 1816 O O . ILE A 1 232 ? -6.325 12.491 6.190 1.00 97.38 232 ILE A O 1
ATOM 1820 N N . SER A 1 233 ? -4.254 11.705 5.806 1.00 96.25 233 SER A N 1
ATOM 1821 C CA . SER A 1 233 ? -3.558 12.970 6.084 1.00 96.25 233 SER A CA 1
ATOM 1822 C C . SER A 1 233 ? -3.891 14.066 5.065 1.00 96.25 233 SER A C 1
ATOM 1824 O O . SER A 1 233 ? -4.026 15.235 5.420 1.00 96.25 233 SER A O 1
ATOM 1826 N N . ASN A 1 234 ? -4.028 13.707 3.784 1.00 94.88 234 ASN A N 1
ATOM 1827 C CA . ASN A 1 234 ? -4.260 14.671 2.706 1.00 94.88 234 ASN A CA 1
ATOM 1828 C C . ASN A 1 234 ? -5.749 14.988 2.497 1.00 94.88 234 ASN A C 1
ATOM 1830 O O . ASN A 1 234 ? -6.088 16.006 1.879 1.00 94.88 234 ASN A O 1
ATOM 1834 N N . HIS A 1 235 ? -6.653 14.127 2.973 1.00 93.50 235 HIS A N 1
ATOM 1835 C CA . HIS A 1 235 ? -8.082 14.232 2.703 1.00 93.50 235 HIS A CA 1
ATOM 1836 C C . HIS A 1 235 ? -8.924 14.099 3.965 1.00 93.50 235 HIS A C 1
ATOM 1838 O O . HIS A 1 235 ? -9.230 13.009 4.441 1.00 93.50 235 HIS A O 1
ATOM 1844 N N . GLN A 1 236 ? -9.418 15.241 4.441 1.00 92.94 236 GLN A N 1
ATOM 1845 C CA . GLN A 1 236 ? -10.368 15.262 5.541 1.00 92.94 236 GLN A CA 1
ATOM 1846 C C . GLN A 1 236 ? -11.686 14.576 5.142 1.00 92.94 236 GLN A C 1
ATOM 1848 O O . GLN A 1 236 ? -12.387 15.020 4.229 1.00 92.94 236 GLN A O 1
ATOM 1853 N N . GLU A 1 237 ? -12.069 13.532 5.880 1.00 94.50 237 GLU A N 1
ATOM 1854 C CA . GLU A 1 237 ? -13.353 12.859 5.668 1.00 94.50 237 GLU A CA 1
ATOM 1855 C C . GLU A 1 237 ? -14.533 13.782 6.026 1.00 94.50 237 GLU A C 1
ATOM 1857 O O . GLU A 1 237 ? -14.626 14.316 7.139 1.00 94.50 237 GLU A O 1
ATOM 1862 N N . LEU A 1 238 ? -15.437 13.981 5.064 1.00 91.62 238 LEU A N 1
ATOM 1863 C CA . LEU A 1 238 ? -16.639 14.801 5.213 1.00 91.62 238 LEU A CA 1
ATOM 1864 C C . LEU A 1 238 ? -17.783 14.010 5.875 1.00 91.62 238 LEU A C 1
ATOM 1866 O O . LEU A 1 238 ? -17.827 12.785 5.760 1.00 91.62 238 LEU A O 1
ATOM 1870 N N . PRO A 1 239 ? -18.761 14.680 6.514 1.00 89.19 239 PRO A N 1
ATOM 1871 C CA . PRO A 1 239 ? -19.937 14.008 7.065 1.00 89.19 239 PRO A CA 1
ATOM 1872 C C . PRO A 1 239 ? -20.663 13.143 6.024 1.00 89.19 239 PRO A C 1
ATOM 1874 O O . PRO A 1 239 ? -20.848 13.573 4.886 1.00 89.19 239 PRO A O 1
ATOM 1877 N N . HIS A 1 240 ? -21.109 11.952 6.436 1.00 87.69 240 HIS A N 1
ATOM 1878 C CA . HIS A 1 240 ? -21.779 10.938 5.599 1.00 87.69 240 HIS A CA 1
ATOM 1879 C C . HIS A 1 240 ? -20.905 10.270 4.523 1.00 87.69 240 HIS A C 1
ATOM 1881 O O . HIS A 1 240 ? -21.402 9.426 3.777 1.00 87.69 240 HIS A O 1
ATOM 1887 N N . PHE A 1 241 ? -19.617 10.609 4.447 1.00 92.19 241 PHE A N 1
ATOM 1888 C CA . PHE A 1 241 ? -18.633 9.836 3.700 1.00 92.19 241 PHE A CA 1
ATOM 1889 C C . PHE A 1 241 ? -17.924 8.868 4.649 1.00 92.19 241 PHE A C 1
ATOM 1891 O O . PHE A 1 241 ? -17.685 9.191 5.809 1.00 92.19 241 PHE A O 1
ATOM 1898 N N . HIS A 1 242 ? -17.599 7.686 4.131 1.00 95.00 242 HIS A N 1
ATOM 1899 C CA . HIS A 1 242 ? -16.927 6.607 4.859 1.00 95.00 242 HIS A CA 1
ATOM 1900 C C . HIS A 1 242 ? -15.700 6.141 4.069 1.00 95.00 242 HIS A C 1
ATOM 1902 O O . HIS A 1 242 ? -15.532 4.962 3.753 1.00 95.00 242 HIS A O 1
ATOM 1908 N N . ILE A 1 243 ? -14.890 7.106 3.633 1.00 96.69 243 ILE A N 1
ATOM 1909 C CA . ILE A 1 243 ? -13.701 6.823 2.832 1.00 96.69 243 ILE A CA 1
ATOM 1910 C C . ILE A 1 243 ? -12.615 6.179 3.689 1.00 96.69 243 ILE A C 1
ATOM 1912 O O . ILE A 1 243 ? -11.959 5.251 3.222 1.00 96.69 243 ILE A O 1
ATOM 1916 N N . ASN A 1 244 ? -12.472 6.605 4.942 1.00 97.50 244 ASN A N 1
ATOM 1917 C CA . ASN A 1 244 ? -11.485 6.033 5.848 1.00 97.50 244 ASN A CA 1
ATOM 1918 C C . ASN A 1 244 ? -11.861 4.594 6.212 1.00 97.50 244 ASN A C 1
ATOM 1920 O O . ASN A 1 244 ? -10.990 3.731 6.245 1.00 97.50 244 ASN A O 1
ATOM 1924 N N . GLU A 1 245 ? -13.155 4.298 6.379 1.00 97.88 245 GLU A N 1
ATOM 1925 C CA . GLU A 1 245 ? -13.648 2.922 6.511 1.00 97.88 245 GLU A CA 1
ATOM 1926 C C . GLU A 1 245 ? -13.294 2.077 5.276 1.00 97.88 245 GLU A C 1
ATOM 1928 O O . GLU A 1 245 ? -12.725 0.996 5.409 1.00 97.88 245 GLU A O 1
ATOM 1933 N N . PHE A 1 246 ? -13.559 2.586 4.068 1.00 97.94 246 PHE A N 1
ATOM 1934 C CA . PHE A 1 246 ? -13.209 1.905 2.815 1.00 97.94 246 PHE A CA 1
ATOM 1935 C C . PHE A 1 246 ? -11.704 1.606 2.691 1.00 97.94 246 PHE A C 1
ATOM 1937 O O . PHE A 1 246 ? -11.329 0.517 2.258 1.00 97.94 246 PHE A O 1
ATOM 1944 N N . LEU A 1 247 ? -10.846 2.551 3.079 1.00 98.31 247 LEU A N 1
ATOM 1945 C CA . LEU A 1 247 ? -9.390 2.405 3.040 1.00 98.31 247 LEU A CA 1
ATOM 1946 C C . LEU A 1 247 ? -8.906 1.382 4.077 1.00 98.31 247 LEU A C 1
ATOM 1948 O O . LEU A 1 247 ? -8.296 0.370 3.715 1.00 98.31 247 LEU A O 1
ATOM 1952 N N . CYS A 1 248 ? -9.238 1.612 5.352 1.00 98.31 248 CYS A N 1
ATOM 1953 C CA . CYS A 1 248 ? -8.801 0.794 6.483 1.00 98.31 248 CYS A CA 1
ATOM 1954 C C . CYS A 1 248 ? -9.364 -0.632 6.453 1.00 98.31 248 CYS A C 1
ATOM 1956 O O . CYS A 1 248 ? -8.757 -1.526 7.040 1.00 98.31 248 CYS A O 1
ATOM 1958 N N . LYS A 1 249 ? -10.454 -0.893 5.710 1.00 98.19 249 LYS A N 1
ATOM 1959 C CA . LYS A 1 249 ? -10.964 -2.256 5.474 1.00 98.19 249 LYS A CA 1
ATOM 1960 C C . LYS A 1 249 ? -9.901 -3.201 4.907 1.00 98.19 249 LYS A C 1
ATOM 1962 O O . LYS A 1 249 ? -9.979 -4.409 5.101 1.00 98.19 249 LYS A O 1
ATOM 1967 N N . THR A 1 250 ? -8.882 -2.661 4.243 1.00 98.19 250 THR A N 1
ATOM 1968 C CA . THR A 1 250 ? -7.756 -3.440 3.715 1.00 98.19 250 THR A CA 1
ATOM 1969 C C . THR A 1 250 ? -6.964 -4.145 4.823 1.00 98.19 250 THR A C 1
ATOM 1971 O O . THR A 1 250 ? -6.630 -5.314 4.653 1.00 98.19 250 THR A O 1
ATOM 1974 N N . PHE A 1 251 ? -6.735 -3.497 5.975 1.00 98.06 251 PHE A N 1
ATOM 1975 C CA . PHE A 1 251 ? -6.076 -4.133 7.127 1.00 98.06 251 PHE A CA 1
ATOM 1976 C C . PHE A 1 251 ? -6.907 -5.282 7.693 1.00 98.06 251 PHE A C 1
ATOM 1978 O O . PHE A 1 251 ? -6.380 -6.352 7.988 1.00 98.06 251 PHE A O 1
ATOM 1985 N N . GLU A 1 252 ? -8.221 -5.080 7.795 1.00 96.12 252 GLU A N 1
ATOM 1986 C CA . GLU A 1 252 ? -9.138 -6.130 8.231 1.00 96.12 252 GLU A CA 1
ATOM 1987 C C . GLU A 1 252 ? -9.099 -7.324 7.275 1.00 96.12 252 GLU A C 1
ATOM 1989 O O . GLU A 1 252 ? -8.974 -8.459 7.720 1.00 96.12 252 GLU A O 1
ATOM 1994 N N . ASN A 1 253 ? -9.105 -7.082 5.962 1.00 96.94 253 ASN A N 1
ATOM 1995 C CA . ASN A 1 253 ? -9.013 -8.150 4.969 1.00 96.94 253 ASN A CA 1
ATOM 1996 C C . ASN A 1 253 ? -7.690 -8.935 5.067 1.00 96.94 253 ASN A C 1
ATOM 1998 O O . ASN A 1 253 ? -7.716 -10.156 4.932 1.00 96.94 253 ASN A O 1
ATOM 2002 N N . MET A 1 254 ? -6.554 -8.274 5.333 1.00 96.19 254 MET A N 1
ATOM 2003 C CA . MET A 1 254 ? -5.260 -8.956 5.520 1.00 96.19 254 MET A CA 1
ATOM 2004 C C . MET A 1 254 ? -5.282 -9.954 6.681 1.00 96.19 254 MET A C 1
ATOM 2006 O O . MET A 1 254 ? -4.712 -11.039 6.567 1.00 96.19 254 MET A O 1
ATOM 2010 N N . LEU A 1 255 ? -5.956 -9.605 7.780 1.00 93.38 255 LEU A N 1
ATOM 2011 C CA . LEU A 1 255 ? -6.019 -10.439 8.980 1.00 93.38 255 LEU A CA 1
ATOM 2012 C C . LEU A 1 255 ? -7.154 -11.473 8.928 1.00 93.38 255 LEU A C 1
ATOM 2014 O O . LEU A 1 255 ? -6.968 -12.605 9.364 1.00 93.38 255 LEU A O 1
ATOM 2018 N N . CYS A 1 256 ? -8.311 -11.131 8.352 1.00 89.88 256 CYS A N 1
ATOM 2019 C CA . CYS A 1 256 ? -9.471 -12.026 8.272 1.00 89.88 256 CYS A CA 1
ATOM 2020 C C . CYS A 1 256 ? -9.326 -13.154 7.247 1.00 89.88 256 CYS A C 1
ATOM 2022 O O . CYS A 1 256 ? -9.955 -14.194 7.415 1.00 89.88 256 CYS A O 1
ATOM 2024 N N . LEU A 1 257 ? -8.557 -12.958 6.170 1.00 84.50 257 LEU A N 1
ATOM 2025 C CA . LEU A 1 257 ? -8.351 -14.009 5.165 1.00 84.50 257 LEU A CA 1
ATOM 2026 C C . LEU A 1 257 ? -7.338 -15.071 5.609 1.00 84.50 257 LEU A C 1
ATOM 2028 O O . LEU A 1 257 ? -7.172 -16.067 4.912 1.00 84.50 257 LEU A O 1
ATOM 2032 N N . GLU A 1 258 ? -6.667 -14.859 6.746 1.00 83.69 258 GLU A N 1
ATOM 2033 C CA . GLU A 1 258 ? -5.702 -15.793 7.336 1.00 83.69 258 GLU A CA 1
ATOM 2034 C C . GLU A 1 258 ? -4.578 -16.233 6.379 1.00 83.69 258 GLU A C 1
ATOM 2036 O O . GLU A 1 258 ? -4.022 -17.321 6.516 1.00 83.69 258 GLU A O 1
ATOM 2041 N N . LEU A 1 259 ? -4.232 -15.377 5.412 1.00 83.56 259 LEU A N 1
ATOM 2042 C CA . LEU A 1 259 ? -3.124 -15.603 4.477 1.00 83.56 259 LEU A CA 1
ATOM 2043 C C . LEU A 1 259 ? -1.759 -15.309 5.116 1.00 83.56 259 LEU A C 1
ATOM 2045 O O . LEU A 1 259 ? -0.737 -15.795 4.644 1.00 83.56 259 LEU A O 1
ATOM 2049 N N . CYS A 1 260 ? -1.747 -14.482 6.162 1.00 88.94 260 CYS A N 1
ATOM 2050 C CA . CYS A 1 260 ? -0.544 -14.010 6.835 1.00 88.94 260 CYS A CA 1
ATOM 2051 C C . CYS A 1 260 ? -0.089 -14.996 7.922 1.00 88.94 260 CYS A C 1
ATOM 2053 O O . CYS A 1 260 ? -0.912 -15.491 8.696 1.00 88.94 260 CYS A O 1
ATOM 2055 N N . ASP A 1 261 ? 1.222 -15.227 8.021 1.00 90.44 261 ASP A N 1
ATOM 2056 C CA . ASP A 1 261 ? 1.826 -15.894 9.179 1.00 90.44 261 ASP A CA 1
ATOM 2057 C C . ASP A 1 261 ? 1.884 -14.963 10.409 1.00 90.44 261 ASP A C 1
ATOM 2059 O O . ASP A 1 261 ? 1.524 -13.783 10.334 1.00 90.44 261 ASP A O 1
ATOM 2063 N N . GLY A 1 262 ? 2.324 -15.493 11.556 1.00 88.94 262 GLY A N 1
ATOM 2064 C CA . GLY A 1 262 ? 2.395 -14.738 12.813 1.00 88.94 262 GLY A CA 1
ATOM 2065 C C . GLY A 1 262 ? 3.272 -13.487 12.721 1.00 88.94 262 GLY A C 1
ATOM 2066 O O . GLY A 1 262 ? 2.884 -12.423 13.197 1.00 88.94 262 GLY A O 1
ATOM 2067 N N . ASP A 1 263 ? 4.401 -13.573 12.022 1.00 90.25 263 ASP A N 1
ATOM 2068 C CA . ASP A 1 263 ? 5.308 -12.443 11.869 1.00 90.25 263 ASP A CA 1
ATOM 2069 C C . ASP A 1 263 ? 4.694 -11.350 10.969 1.00 90.25 263 ASP A C 1
ATOM 2071 O O . ASP A 1 263 ? 4.927 -10.158 11.183 1.00 90.25 263 ASP A O 1
ATOM 2075 N N . VAL A 1 264 ? 3.980 -11.712 9.890 1.00 93.62 264 VAL A N 1
ATOM 2076 C CA . VAL A 1 264 ? 3.298 -10.733 9.018 1.00 93.62 264 VAL A CA 1
ATOM 2077 C C . VAL A 1 264 ? 2.116 -10.128 9.770 1.00 93.62 264 VAL A C 1
ATOM 2079 O O . VAL A 1 264 ? 1.925 -8.916 9.708 1.00 93.62 264 VAL A O 1
ATOM 2082 N N . GLN A 1 265 ? 1.362 -10.937 10.520 1.00 94.12 265 GLN A N 1
ATOM 2083 C CA . GLN A 1 265 ? 0.290 -10.466 11.394 1.00 94.12 265 GLN A CA 1
ATOM 2084 C C . GLN A 1 265 ? 0.802 -9.398 12.365 1.00 94.12 265 GLN A C 1
ATOM 2086 O O . GLN A 1 265 ? 0.217 -8.319 12.432 1.00 94.12 265 GLN A O 1
ATOM 2091 N N . ASP A 1 266 ? 1.902 -9.660 13.071 1.00 92.25 266 ASP A N 1
ATOM 2092 C CA . ASP A 1 266 ? 2.492 -8.696 14.003 1.00 92.25 266 ASP A CA 1
ATOM 2093 C C . ASP A 1 266 ? 2.912 -7.408 13.281 1.00 92.25 266 ASP A C 1
ATOM 2095 O O . ASP A 1 266 ? 2.685 -6.308 13.782 1.00 92.25 266 ASP A O 1
ATOM 2099 N N . GLN A 1 267 ? 3.439 -7.514 12.056 1.00 95.06 267 GLN A N 1
ATOM 2100 C CA . GLN A 1 267 ? 3.742 -6.340 11.238 1.00 95.06 267 GLN A CA 1
ATOM 2101 C C . GLN A 1 267 ? 2.482 -5.542 10.862 1.00 95.06 267 GLN A C 1
ATOM 2103 O O . GLN A 1 267 ? 2.511 -4.311 10.884 1.00 95.06 267 GLN A O 1
ATOM 2108 N N . VAL A 1 268 ? 1.380 -6.216 10.521 1.00 96.62 268 VAL A N 1
ATOM 2109 C CA . VAL A 1 268 ? 0.095 -5.560 10.238 1.00 96.62 268 VAL A CA 1
ATOM 2110 C C . VAL A 1 268 ? -0.424 -4.847 11.485 1.00 96.62 268 VAL A C 1
ATOM 2112 O O . VAL A 1 268 ? -0.886 -3.714 11.381 1.00 96.62 268 VAL A O 1
ATOM 2115 N N . VAL A 1 269 ? -0.304 -5.454 12.669 1.00 95.25 269 VAL A N 1
ATOM 2116 C CA . VAL A 1 269 ? -0.723 -4.805 13.920 1.00 95.25 269 VAL A CA 1
ATOM 2117 C C . VAL A 1 269 ? 0.144 -3.592 14.240 1.00 95.25 269 VAL A C 1
ATOM 2119 O O . VAL A 1 269 ? -0.412 -2.530 14.510 1.00 95.25 269 VAL A O 1
ATOM 2122 N N . CYS A 1 270 ? 1.472 -3.692 14.127 1.00 96.06 270 CYS A N 1
ATOM 2123 C CA . CYS A 1 270 ? 2.356 -2.531 14.274 1.00 96.06 270 CYS A CA 1
ATOM 2124 C C . CYS A 1 270 ? 1.957 -1.402 13.317 1.00 96.06 270 CYS A C 1
ATOM 2126 O O . CYS A 1 270 ? 1.832 -0.255 13.731 1.00 96.06 270 CYS A O 1
ATOM 2128 N N . SER A 1 271 ? 1.669 -1.741 12.059 1.00 97.88 271 SER A N 1
ATOM 2129 C CA . SER A 1 271 ? 1.223 -0.781 11.051 1.00 97.88 271 SER A CA 1
ATOM 2130 C C . SER A 1 271 ? -0.106 -0.098 11.408 1.00 97.88 271 SER A C 1
ATOM 2132 O O . SER A 1 271 ? -0.279 1.094 11.142 1.00 97.88 271 SER A O 1
ATOM 2134 N N . VAL A 1 272 ? -1.039 -0.826 12.030 1.00 98.06 272 VAL A N 1
ATOM 2135 C CA . VAL A 1 272 ? -2.291 -0.263 12.555 1.00 98.06 272 VAL A CA 1
ATOM 2136 C C . VAL A 1 272 ? -2.018 0.682 13.725 1.00 98.06 272 VAL A C 1
ATOM 2138 O O . VAL A 1 272 ? -2.575 1.779 13.743 1.00 98.06 272 VAL A O 1
ATOM 2141 N N . CYS A 1 273 ? -1.161 0.297 14.674 1.00 97.00 273 CYS A N 1
ATOM 2142 C CA . CYS A 1 273 ? -0.793 1.153 15.804 1.00 97.00 273 CYS A CA 1
ATOM 2143 C C . CYS A 1 273 ? -0.128 2.453 15.328 1.00 97.00 273 CYS A C 1
ATOM 2145 O O . CYS A 1 273 ? -0.563 3.535 15.715 1.00 97.00 273 CYS A O 1
ATOM 2147 N N . GLU A 1 274 ? 0.840 2.360 14.413 1.00 97.44 274 GLU A N 1
ATOM 2148 C CA . GLU A 1 274 ? 1.515 3.516 13.808 1.00 97.44 274 GLU A CA 1
ATOM 2149 C C . GLU A 1 274 ? 0.520 4.452 13.101 1.00 97.44 274 GLU A C 1
ATOM 2151 O O . GLU A 1 274 ? 0.582 5.672 13.257 1.00 97.44 274 GLU A O 1
ATOM 2156 N N . LEU A 1 275 ? -0.453 3.896 12.368 1.00 98.12 275 LEU A N 1
ATOM 2157 C CA . LEU A 1 275 ? -1.491 4.689 11.708 1.00 98.12 275 LEU A CA 1
ATOM 2158 C C . LEU A 1 275 ? -2.377 5.430 12.718 1.00 98.12 275 LEU A C 1
ATOM 2160 O O . LEU A 1 275 ? -2.726 6.593 12.503 1.00 98.12 275 LEU A O 1
ATOM 2164 N N . VAL A 1 276 ? -2.758 4.758 13.807 1.00 97.50 276 VAL A N 1
ATOM 2165 C CA . VAL A 1 276 ? -3.555 5.355 14.884 1.00 97.50 276 VAL A CA 1
ATOM 2166 C C . VAL A 1 276 ? -2.797 6.504 15.529 1.00 97.50 276 VAL A C 1
ATOM 2168 O O . VAL A 1 276 ? -3.360 7.593 15.649 1.00 97.50 276 VAL A O 1
ATOM 2171 N N . GLU A 1 277 ? -1.527 6.303 15.869 1.00 95.44 277 GLU A N 1
ATOM 2172 C CA . GLU A 1 277 ? -0.664 7.340 16.437 1.00 95.44 277 GLU A CA 1
ATOM 2173 C C . GLU A 1 277 ? -0.511 8.544 15.497 1.00 95.44 277 GLU A C 1
ATOM 2175 O O . GLU A 1 277 ? -0.604 9.692 15.937 1.00 95.44 277 GLU A O 1
ATOM 2180 N N . ALA A 1 278 ? -0.335 8.304 14.195 1.00 96.50 278 ALA A N 1
ATOM 2181 C CA . ALA A 1 278 ? -0.134 9.364 13.212 1.00 96.50 278 ALA A CA 1
ATOM 2182 C C . ALA A 1 278 ? -1.417 10.147 12.879 1.00 96.50 278 ALA A C 1
ATOM 2184 O O . ALA A 1 278 ? -1.350 11.344 12.601 1.00 96.50 278 ALA A O 1
ATOM 2185 N N . CYS A 1 279 ? -2.579 9.484 12.871 1.00 95.19 279 CYS A N 1
ATOM 2186 C CA . CYS A 1 279 ? -3.814 10.011 12.275 1.00 95.19 279 CYS A CA 1
ATOM 2187 C C . CYS A 1 279 ? -5.034 9.997 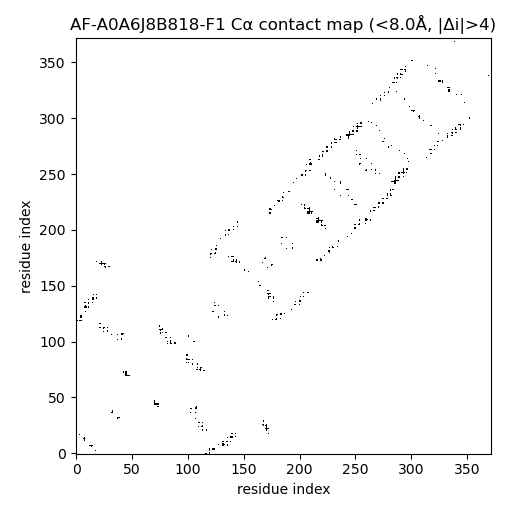13.217 1.00 95.19 279 CYS A C 1
ATOM 2189 O O . CYS A 1 279 ? -6.168 10.063 12.738 1.00 95.19 279 CYS A O 1
ATOM 2191 N N . THR A 1 280 ? -4.847 9.930 14.542 1.00 94.00 280 THR A N 1
ATOM 2192 C CA . THR A 1 280 ? -5.937 9.785 15.538 1.00 94.00 280 THR A CA 1
ATOM 2193 C C . THR A 1 280 ? -7.140 10.703 15.274 1.00 94.00 280 THR A C 1
ATOM 2195 O O . THR A 1 280 ? -8.283 10.243 15.230 1.00 94.00 280 THR A O 1
ATOM 2198 N N . ALA A 1 281 ? -6.893 12.003 15.078 1.00 92.31 281 ALA A N 1
ATOM 2199 C CA . ALA A 1 281 ? -7.947 13.009 14.917 1.00 92.31 281 ALA A CA 1
ATOM 2200 C C . ALA A 1 281 ? -8.708 12.889 13.583 1.00 92.31 281 ALA A C 1
ATOM 2202 O O . ALA A 1 281 ? -9.882 13.262 13.492 1.00 92.31 281 ALA A O 1
ATOM 2203 N N . ASP A 1 282 ? -8.053 12.348 12.555 1.00 95.50 282 ASP A N 1
ATOM 2204 C CA . ASP A 1 282 ? -8.575 12.283 11.193 1.00 95.50 282 ASP A CA 1
ATOM 2205 C C . ASP A 1 282 ? -9.151 10.909 10.833 1.00 95.50 282 ASP A C 1
ATOM 2207 O O . ASP A 1 282 ? -9.920 10.817 9.876 1.00 95.50 282 ASP A O 1
ATOM 2211 N N . LEU A 1 283 ? -8.879 9.865 11.630 1.00 95.75 283 LEU A N 1
ATOM 2212 C CA . LEU A 1 283 ? -9.314 8.482 11.388 1.00 95.75 283 LEU A CA 1
ATOM 2213 C C . LEU A 1 283 ? -10.827 8.329 11.178 1.00 95.75 283 LEU A C 1
ATOM 2215 O O . LEU A 1 283 ? -11.246 7.680 10.219 1.00 95.75 283 LEU A O 1
ATOM 2219 N N . LYS A 1 284 ? -11.656 8.940 12.034 1.00 95.81 284 LYS A N 1
ATOM 2220 C CA . LYS A 1 284 ? -13.130 8.975 11.912 1.00 95.81 284 LYS A CA 1
ATOM 2221 C C . LYS A 1 284 ? -13.758 7.600 11.622 1.00 95.81 284 LYS A C 1
ATOM 2223 O O . LYS A 1 284 ? -13.695 6.726 12.482 1.00 95.81 284 LYS A O 1
ATOM 2228 N N . SER A 1 285 ? -14.381 7.386 10.455 1.00 96.56 285 SER A N 1
ATOM 2229 C CA . SER A 1 285 ? -15.015 6.100 10.117 1.00 96.56 285 SER A CA 1
ATOM 2230 C C . SER A 1 285 ? -14.025 4.928 10.061 1.00 96.56 285 SER A C 1
ATOM 2232 O O . SER A 1 285 ? -14.427 3.778 10.235 1.00 96.56 285 SER A O 1
ATOM 2234 N N . GLY A 1 286 ? -12.726 5.214 9.909 1.00 97.56 286 GLY A N 1
ATOM 2235 C CA . GLY A 1 286 ? -11.648 4.229 9.889 1.00 97.56 286 GLY A CA 1
ATOM 2236 C C . GLY A 1 286 ? -11.508 3.421 11.181 1.00 97.56 286 GLY A C 1
ATOM 2237 O O . GLY A 1 286 ? -11.024 2.298 11.125 1.00 97.56 286 GLY A O 1
ATOM 2238 N N . TRP A 1 287 ? -11.992 3.914 12.325 1.00 97.75 287 TRP A N 1
ATOM 2239 C CA . TRP A 1 287 ? -11.932 3.168 13.590 1.00 97.75 287 TRP A CA 1
ATOM 2240 C C . TRP A 1 287 ? -12.642 1.808 13.533 1.00 97.75 287 TRP A C 1
ATOM 2242 O O . TRP A 1 287 ? -12.145 0.834 14.093 1.00 97.75 287 TRP A O 1
ATOM 2252 N N . ARG A 1 288 ? -13.772 1.714 12.821 1.00 97.38 288 ARG A N 1
ATOM 2253 C CA . ARG A 1 288 ? -14.566 0.477 12.720 1.00 97.38 288 ARG A CA 1
ATOM 2254 C C . ARG A 1 288 ? -13.773 -0.692 12.118 1.00 97.38 288 ARG A C 1
ATOM 2256 O O . ARG A 1 288 ? -13.626 -1.706 12.799 1.00 97.38 288 ARG A O 1
ATOM 2263 N N . PRO A 1 289 ? -13.213 -0.585 10.896 1.00 97.88 289 PRO A N 1
ATOM 2264 C CA . PRO A 1 289 ? -12.416 -1.667 10.326 1.00 97.88 289 PRO A CA 1
ATOM 2265 C C . PRO A 1 289 ? -11.097 -1.894 11.066 1.00 97.88 289 PRO A C 1
ATOM 2267 O O . PRO A 1 289 ? -10.613 -3.018 11.055 1.00 97.88 289 PRO A O 1
ATOM 2270 N N . LEU A 1 290 ? -10.522 -0.893 11.748 1.00 98.00 290 LEU A N 1
ATOM 2271 C CA . LEU A 1 290 ? -9.341 -1.130 12.588 1.00 98.00 290 LEU A CA 1
ATOM 2272 C C . LEU A 1 290 ? -9.671 -2.044 13.775 1.00 98.00 290 LEU A C 1
ATOM 2274 O O . LEU A 1 290 ? -8.943 -3.002 14.024 1.00 98.00 290 LEU A O 1
ATOM 2278 N N . PHE A 1 291 ? -10.800 -1.831 14.457 1.00 97.62 291 PHE A N 1
ATOM 2279 C CA . PHE A 1 291 ? -11.254 -2.772 15.486 1.00 97.62 291 PHE A CA 1
ATOM 2280 C C . PHE A 1 291 ? -11.627 -4.136 14.906 1.00 97.62 291 PHE A C 1
ATOM 2282 O O . PHE A 1 291 ? -11.326 -5.151 15.532 1.00 97.62 291 PHE A O 1
ATOM 2289 N N . GLY A 1 292 ? -12.221 -4.181 13.710 1.00 95.94 292 GLY A N 1
ATOM 2290 C CA . GLY A 1 292 ? -12.443 -5.429 12.975 1.00 95.94 292 GLY A CA 1
ATOM 2291 C C . GLY A 1 292 ? -11.140 -6.197 12.727 1.00 95.94 292 GLY A C 1
ATOM 2292 O O . GLY A 1 292 ? -11.059 -7.388 13.024 1.00 95.94 292 GLY A O 1
ATOM 2293 N N . ALA A 1 293 ? -10.100 -5.498 12.269 1.00 96.19 293 ALA A N 1
ATOM 2294 C CA . ALA A 1 293 ? -8.774 -6.047 12.007 1.00 96.19 293 ALA A CA 1
ATOM 2295 C C . ALA A 1 293 ? -8.125 -6.590 13.287 1.00 96.19 293 ALA A C 1
ATOM 2297 O O . ALA A 1 293 ? -7.761 -7.763 13.348 1.00 96.19 293 ALA A O 1
ATOM 2298 N N . LEU A 1 294 ? -8.061 -5.776 14.344 1.00 95.50 294 LEU A N 1
ATOM 2299 C CA . LEU A 1 294 ? -7.508 -6.174 15.642 1.00 95.50 294 LEU A CA 1
ATOM 2300 C C . LEU A 1 294 ? -8.277 -7.359 16.240 1.00 95.50 294 LEU A C 1
ATOM 2302 O O . LEU A 1 294 ? -7.693 -8.297 16.776 1.00 95.50 294 LEU A O 1
ATOM 2306 N N . ARG A 1 295 ? -9.598 -7.400 16.059 1.00 93.25 295 ARG A N 1
ATOM 2307 C CA . ARG A 1 295 ? -10.408 -8.542 16.482 1.00 93.25 295 ARG A CA 1
ATOM 2308 C C . ARG A 1 295 ? -10.084 -9.816 15.699 1.00 93.25 295 ARG A C 1
ATOM 2310 O O . ARG A 1 295 ? -10.298 -10.897 16.242 1.00 93.25 295 ARG A O 1
ATOM 2317 N N . ALA A 1 296 ? -9.558 -9.745 14.480 1.00 92.50 296 ALA A N 1
ATOM 2318 C CA . ALA A 1 296 ? -9.179 -10.917 13.687 1.00 92.50 296 ALA A CA 1
ATOM 2319 C C . ALA A 1 296 ? -7.809 -11.513 14.071 1.00 92.50 296 ALA A C 1
ATOM 2321 O O . ALA A 1 296 ? -7.562 -12.682 13.794 1.00 92.50 296 ALA A O 1
ATOM 2322 N N . VAL A 1 297 ? -6.958 -10.769 14.787 1.00 91.31 297 VAL A N 1
ATOM 2323 C CA . VAL A 1 297 ? -5.599 -11.188 15.194 1.00 91.31 297 VAL A CA 1
ATOM 2324 C C . VAL A 1 297 ? -5.606 -12.505 15.976 1.00 91.31 297 VAL A C 1
ATOM 2326 O O . VAL A 1 297 ? -6.278 -12.627 17.001 1.00 91.31 297 VAL A O 1
ATOM 2329 N N . LYS A 1 298 ? -4.837 -13.506 15.550 1.00 87.00 298 LYS A N 1
ATOM 2330 C CA . LYS A 1 298 ? -4.716 -14.792 16.252 1.00 87.00 298 LYS A CA 1
ATOM 2331 C C . LYS A 1 298 ? -3.847 -14.644 17.502 1.00 87.00 298 LYS A C 1
ATOM 2333 O O . LYS A 1 298 ? -2.733 -14.134 17.430 1.00 87.00 298 LYS A O 1
ATOM 2338 N N . ILE A 1 299 ? -4.355 -15.110 18.649 1.00 82.38 299 ILE A N 1
ATOM 2339 C CA . ILE A 1 299 ? -3.653 -15.070 19.943 1.00 82.38 299 ILE A CA 1
ATOM 2340 C C . ILE A 1 299 ? -3.277 -16.506 20.349 1.00 82.38 299 ILE A C 1
ATOM 2342 O O . ILE A 1 299 ? -4.018 -17.186 21.059 1.00 82.38 299 ILE A O 1
ATOM 2346 N N . GLU A 1 300 ? -2.131 -16.996 19.877 1.00 71.69 300 GLU A N 1
ATOM 2347 C CA . GLU A 1 300 ? -1.718 -18.405 20.029 1.00 71.69 300 GLU A CA 1
ATOM 2348 C C . GLU A 1 300 ? -1.010 -18.667 21.352 1.00 71.69 300 GLU A C 1
ATOM 2350 O O . GLU A 1 300 ? 0.042 -18.085 21.574 1.00 71.69 300 GLU A O 1
ATOM 2355 N N . HIS A 1 301 ? -1.548 -19.492 22.256 1.00 68.44 301 HIS A N 1
ATOM 2356 C CA . HIS A 1 301 ? -0.963 -19.733 23.588 1.00 68.44 301 HIS A CA 1
ATOM 2357 C C . HIS A 1 301 ? 0.177 -20.752 23.541 1.00 68.44 301 HIS A C 1
ATOM 2359 O O . HIS A 1 301 ? -0.012 -21.860 23.049 1.00 68.44 301 HIS A O 1
ATOM 2365 N N . SER A 1 302 ? 1.346 -20.387 24.078 1.00 71.38 302 SER A N 1
ATOM 2366 C CA . SER A 1 302 ? 2.536 -21.245 24.091 1.00 71.38 302 SER A CA 1
ATOM 2367 C C . SER A 1 302 ? 2.967 -21.556 25.528 1.00 71.38 302 SER A C 1
ATOM 2369 O O . SER A 1 302 ? 2.820 -20.697 26.398 1.00 71.38 302 SER A O 1
ATOM 2371 N N . PRO A 1 303 ? 3.502 -22.756 25.820 1.00 67.38 303 PRO A N 1
ATOM 2372 C CA . PRO A 1 303 ? 4.154 -23.040 27.099 1.00 67.38 303 PRO A CA 1
ATOM 2373 C C . PRO A 1 303 ? 5.506 -22.322 27.261 1.00 67.38 303 PRO A C 1
ATOM 2375 O O . PRO A 1 303 ? 6.059 -22.334 28.356 1.00 67.38 303 PRO A O 1
ATOM 2378 N N . ASP A 1 304 ? 6.039 -21.726 26.192 1.00 77.00 304 ASP A N 1
ATOM 2379 C CA . ASP A 1 304 ? 7.283 -20.958 26.208 1.00 77.00 304 ASP A CA 1
ATOM 2380 C C . ASP A 1 304 ? 7.059 -19.553 26.796 1.00 77.00 304 ASP A C 1
ATOM 2382 O O . ASP A 1 304 ? 6.217 -18.785 26.317 1.00 77.00 304 ASP A O 1
ATOM 2386 N N . GLU A 1 305 ? 7.805 -19.221 27.852 1.00 77.50 305 GLU A N 1
ATOM 2387 C CA . GLU A 1 305 ? 7.715 -17.929 28.537 1.00 77.50 305 GLU A CA 1
ATOM 2388 C C . GLU A 1 305 ? 8.131 -16.761 27.629 1.00 77.50 305 GLU A C 1
ATOM 2390 O O . GLU A 1 305 ? 7.475 -15.721 27.665 1.00 77.50 305 GLU A O 1
ATOM 2395 N N . GLU A 1 306 ? 9.120 -16.935 26.744 1.00 77.12 306 GLU A N 1
ATOM 2396 C CA . GLU A 1 306 ? 9.586 -15.865 25.846 1.00 77.12 306 GLU A CA 1
ATOM 2397 C C . GLU A 1 306 ? 8.504 -15.492 24.818 1.00 77.12 306 GLU A C 1
ATOM 2399 O O . GLU A 1 306 ? 8.214 -14.316 24.582 1.00 77.12 306 GLU A O 1
ATOM 2404 N N . ILE A 1 307 ? 7.813 -16.499 24.273 1.00 74.25 307 ILE A N 1
ATOM 2405 C CA . ILE A 1 307 ? 6.687 -16.308 23.343 1.00 74.25 307 ILE A CA 1
ATOM 2406 C C . ILE A 1 307 ? 5.511 -15.620 24.054 1.00 74.25 307 ILE A C 1
ATOM 2408 O O . ILE A 1 307 ? 4.807 -14.791 23.469 1.00 74.25 307 ILE A O 1
ATOM 2412 N N . ASN A 1 308 ? 5.299 -15.918 25.337 1.00 77.06 308 ASN A N 1
ATOM 2413 C CA . ASN A 1 308 ? 4.261 -15.264 26.130 1.00 77.06 308 ASN A CA 1
ATOM 2414 C C . ASN A 1 308 ? 4.588 -13.804 26.460 1.00 77.06 308 ASN A C 1
ATOM 2416 O O . ASN A 1 308 ? 3.670 -12.983 26.456 1.00 77.06 308 ASN A O 1
ATOM 2420 N N . GLU A 1 309 ? 5.857 -13.451 26.668 1.00 80.12 309 GLU A N 1
ATOM 2421 C CA . GLU A 1 309 ? 6.278 -12.053 26.812 1.00 80.12 309 GLU A CA 1
ATOM 2422 C C . GLU A 1 309 ? 6.077 -11.254 25.516 1.00 80.12 309 GLU A C 1
ATOM 2424 O O . GLU A 1 309 ? 5.583 -10.124 25.555 1.00 80.12 309 GLU A O 1
ATOM 2429 N N . VAL A 1 310 ? 6.413 -11.834 24.354 1.00 75.00 310 VAL A N 1
ATOM 2430 C CA . VAL A 1 310 ? 6.160 -11.216 23.036 1.00 75.00 310 VAL A CA 1
ATOM 2431 C C . VAL A 1 310 ? 4.666 -10.951 22.851 1.00 75.00 310 VAL A C 1
ATOM 2433 O O . VAL A 1 310 ? 4.270 -9.825 22.547 1.00 75.00 310 VAL A O 1
ATOM 2436 N N . ARG A 1 311 ? 3.825 -11.952 23.133 1.00 78.19 311 ARG A N 1
ATOM 2437 C CA . ARG A 1 311 ? 2.364 -11.806 23.122 1.00 78.19 311 ARG A CA 1
ATOM 2438 C C . ARG A 1 311 ? 1.899 -10.705 24.068 1.00 78.19 311 ARG A C 1
ATOM 2440 O O . ARG A 1 311 ? 1.025 -9.928 23.706 1.00 78.19 311 ARG A O 1
ATOM 2447 N N . GLN A 1 312 ? 2.445 -10.624 25.278 1.00 82.19 312 GLN A N 1
ATOM 2448 C CA . GLN A 1 312 ? 2.015 -9.623 26.250 1.00 82.19 312 GLN A CA 1
ATOM 2449 C C . GLN A 1 312 ? 2.339 -8.199 25.785 1.00 82.19 312 GLN A C 1
ATOM 2451 O O . GLN A 1 312 ? 1.513 -7.305 25.961 1.00 82.19 312 GLN A O 1
ATOM 2456 N N . ARG A 1 313 ? 3.487 -7.999 25.124 1.00 83.25 313 ARG A N 1
ATOM 2457 C CA . ARG A 1 313 ? 3.817 -6.732 24.452 1.00 83.25 313 ARG A CA 1
ATOM 2458 C C . ARG A 1 313 ? 2.847 -6.414 23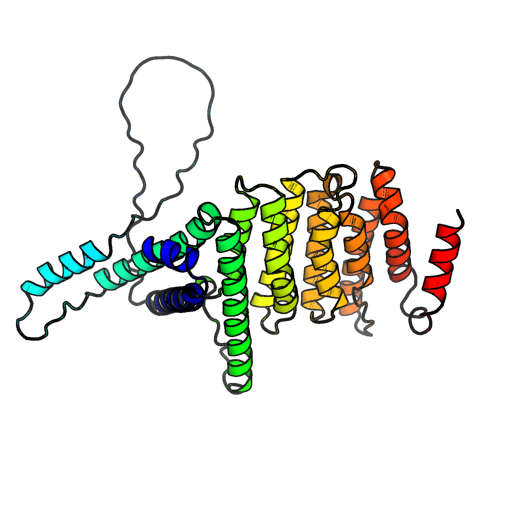.319 1.00 83.25 313 ARG A C 1
ATOM 2460 O O . ARG A 1 313 ? 2.391 -5.282 23.219 1.00 83.25 313 ARG A O 1
ATOM 2467 N N . HIS A 1 314 ? 2.499 -7.411 22.510 1.00 82.19 314 HIS A N 1
ATOM 2468 C CA . HIS A 1 314 ? 1.520 -7.253 21.438 1.00 82.19 314 HIS A CA 1
ATOM 2469 C C . HIS A 1 314 ? 0.138 -6.864 21.996 1.00 82.19 314 HIS A C 1
ATOM 2471 O O . HIS A 1 314 ? -0.446 -5.876 21.563 1.00 82.19 314 HIS A O 1
ATOM 2477 N N . VAL A 1 315 ? -0.355 -7.559 23.024 1.00 87.12 315 VAL A N 1
ATOM 2478 C CA . VAL A 1 315 ? -1.616 -7.207 23.697 1.00 87.12 315 VAL A CA 1
ATOM 2479 C C . VAL A 1 315 ? -1.559 -5.796 24.282 1.00 87.12 315 VAL A C 1
ATOM 2481 O O . VAL A 1 315 ? -2.526 -5.057 24.136 1.00 87.12 315 VAL A O 1
ATOM 2484 N N . ALA A 1 316 ? -0.442 -5.399 24.899 1.00 88.56 316 ALA A N 1
ATOM 2485 C CA . ALA A 1 316 ? -0.273 -4.045 25.424 1.00 88.56 316 ALA A CA 1
ATOM 2486 C C . ALA A 1 316 ? -0.392 -2.980 24.321 1.00 88.56 316 ALA A C 1
ATOM 2488 O O . ALA A 1 316 ? -1.172 -2.050 24.479 1.00 88.56 316 ALA A O 1
ATOM 2489 N N . ALA A 1 317 ? 0.267 -3.171 23.173 1.00 89.12 317 ALA A N 1
ATOM 2490 C CA . ALA A 1 317 ? 0.158 -2.246 22.042 1.00 89.12 317 ALA A CA 1
ATOM 2491 C C . ALA A 1 317 ? -1.288 -2.114 21.528 1.00 89.12 317 ALA A C 1
ATOM 2493 O O . ALA A 1 317 ? -1.740 -1.025 21.184 1.00 89.12 317 ALA A O 1
ATOM 2494 N N . VAL A 1 318 ? -2.051 -3.212 21.513 1.00 91.50 318 VAL A N 1
ATOM 2495 C CA . VAL A 1 318 ? -3.476 -3.166 21.153 1.00 91.50 318 VAL A CA 1
ATOM 2496 C C . VAL A 1 318 ? -4.303 -2.435 22.223 1.00 91.50 318 VAL A C 1
ATOM 2498 O O . VAL A 1 318 ? -5.233 -1.704 21.885 1.00 91.50 318 VAL A O 1
ATOM 2501 N N . LEU A 1 319 ? -3.967 -2.587 23.509 1.00 92.25 319 LEU A N 1
ATOM 2502 C CA . LEU A 1 319 ? -4.583 -1.832 24.609 1.00 92.25 319 LEU A CA 1
ATOM 2503 C C . LEU A 1 319 ? -4.333 -0.324 24.508 1.00 92.25 319 LEU A C 1
ATOM 2505 O O . LEU A 1 319 ? -5.262 0.445 24.761 1.00 92.25 319 LEU A O 1
ATOM 2509 N N . ASP A 1 320 ? -3.158 0.092 24.041 1.00 93.75 320 ASP A N 1
ATOM 2510 C CA . ASP A 1 320 ? -2.860 1.505 23.790 1.00 93.75 320 ASP A CA 1
ATOM 2511 C C . ASP A 1 320 ? -3.785 2.085 22.700 1.00 93.75 320 ASP A C 1
ATOM 2513 O O . ASP A 1 320 ? -4.315 3.187 22.848 1.00 93.75 320 ASP A O 1
ATOM 2517 N N . VAL A 1 321 ? -4.100 1.314 21.647 1.00 96.00 321 VAL A N 1
ATOM 2518 C CA . VAL A 1 321 ? -5.076 1.722 20.613 1.00 96.00 321 VAL A CA 1
ATOM 2519 C C . VAL A 1 321 ? -6.471 1.954 21.208 1.00 96.00 321 VAL A C 1
ATOM 2521 O O . VAL A 1 321 ? -7.152 2.918 20.841 1.00 96.00 321 VAL A O 1
ATOM 2524 N N . PHE A 1 322 ? -6.907 1.106 22.146 1.00 95.25 322 PHE A N 1
ATOM 2525 C CA . PHE A 1 322 ? -8.176 1.311 22.851 1.00 95.25 322 PHE A CA 1
ATOM 2526 C C . PHE A 1 322 ? -8.160 2.589 23.688 1.00 95.25 322 PHE A C 1
ATOM 2528 O O . PHE A 1 322 ? -9.138 3.335 23.667 1.00 95.25 322 PHE A O 1
ATOM 2535 N N . GLU A 1 323 ? -7.069 2.860 24.405 1.00 94.94 323 GLU A N 1
ATOM 2536 C CA . GLU A 1 323 ? -6.925 4.087 25.188 1.00 94.94 323 GLU A CA 1
ATOM 2537 C C . GLU A 1 323 ? -7.029 5.332 24.297 1.00 94.94 323 GLU A C 1
ATOM 2539 O O . GLU A 1 323 ? -7.788 6.253 24.609 1.00 94.94 323 GLU A O 1
ATOM 2544 N N . VAL A 1 324 ? -6.350 5.335 23.147 1.00 96.12 324 VAL A N 1
ATOM 2545 C CA . VAL A 1 324 ? -6.423 6.432 22.171 1.00 96.12 324 VAL A CA 1
ATOM 2546 C C . VAL A 1 324 ? -7.861 6.653 21.684 1.00 96.12 324 VAL A C 1
ATOM 2548 O O . VAL A 1 324 ? -8.348 7.787 21.677 1.00 96.12 324 VAL A O 1
ATOM 2551 N N . PHE A 1 325 ? -8.586 5.585 21.333 1.00 96.75 325 PHE A N 1
ATOM 2552 C CA . PHE A 1 325 ? -9.984 5.694 20.909 1.00 96.75 325 PHE A CA 1
ATOM 2553 C C . PHE A 1 325 ? -10.897 6.227 22.019 1.00 96.75 325 PHE A C 1
ATOM 2555 O O . PHE A 1 325 ? -11.699 7.130 21.782 1.00 96.75 325 PHE A O 1
ATOM 2562 N N . LEU A 1 326 ? -10.780 5.697 23.240 1.00 94.38 326 LEU A N 1
ATOM 2563 C CA . LEU A 1 326 ? -11.622 6.097 24.372 1.00 94.38 326 LEU A CA 1
ATOM 2564 C C . LEU A 1 326 ? -11.385 7.550 24.801 1.00 94.38 326 LEU A C 1
ATOM 2566 O O . LEU A 1 326 ? -12.296 8.185 25.330 1.00 94.38 326 LEU A O 1
ATOM 2570 N N . ASN A 1 327 ? -10.194 8.084 24.530 1.00 94.38 327 ASN A N 1
ATOM 2571 C CA . ASN A 1 327 ? -9.852 9.487 24.750 1.00 94.38 327 ASN A CA 1
ATOM 2572 C C . ASN A 1 327 ? -10.320 10.423 23.617 1.00 94.38 327 ASN A C 1
ATOM 2574 O O . ASN A 1 327 ? -10.101 11.633 23.699 1.00 94.38 327 ASN A O 1
ATOM 2578 N N . THR A 1 328 ? -10.976 9.905 22.572 1.00 91.25 328 THR A N 1
ATOM 2579 C CA . THR A 1 328 ? -11.523 10.727 21.482 1.00 91.25 328 THR A CA 1
ATOM 2580 C C . THR A 1 328 ? -12.701 11.574 21.975 1.00 91.25 328 THR A C 1
ATOM 2582 O O . THR A 1 328 ? -13.677 11.065 22.523 1.00 91.25 328 THR A O 1
ATOM 2585 N N . ASP A 1 329 ? -12.650 12.882 21.728 1.00 89.44 329 ASP A N 1
ATOM 2586 C CA . ASP A 1 329 ? -13.657 13.864 22.158 1.00 89.44 329 ASP A CA 1
ATOM 2587 C C . ASP A 1 329 ? -14.883 13.954 21.226 1.00 89.44 329 ASP A C 1
ATOM 2589 O O . ASP A 1 329 ? -15.914 14.544 21.565 1.00 89.44 329 ASP A O 1
ATOM 2593 N N . ASN A 1 330 ? -14.804 13.340 20.046 1.00 90.25 330 ASN A N 1
ATOM 2594 C CA . ASN A 1 330 ? -15.868 13.349 19.054 1.00 90.25 330 ASN A CA 1
ATOM 2595 C C . ASN A 1 330 ? -16.908 12.240 19.299 1.00 90.25 330 ASN A C 1
ATOM 2597 O O . ASN A 1 330 ? -16.714 11.079 18.934 1.00 90.25 330 ASN A O 1
ATOM 2601 N N . ILE A 1 331 ? -18.075 12.629 19.826 1.00 92.50 331 ILE A N 1
ATOM 2602 C CA . ILE A 1 331 ? -19.171 11.703 20.157 1.00 92.50 331 ILE A CA 1
ATOM 2603 C C . ILE A 1 331 ? -19.696 10.896 18.960 1.00 92.50 331 ILE A C 1
ATOM 2605 O O . ILE A 1 331 ? -20.154 9.770 19.140 1.00 92.50 331 ILE A O 1
ATOM 2609 N N . PHE A 1 332 ? -19.624 11.435 17.739 1.00 91.06 332 PHE A N 1
ATOM 2610 C CA . PHE A 1 332 ? -20.060 10.714 16.541 1.00 91.06 332 PHE A CA 1
ATOM 2611 C C . PHE A 1 332 ? -19.061 9.627 16.152 1.00 91.06 332 PHE A C 1
ATOM 2613 O O . PHE A 1 332 ? -19.468 8.545 15.740 1.00 91.06 332 PHE A O 1
ATOM 2620 N N . VAL A 1 333 ? -17.762 9.901 16.296 1.00 93.44 333 VAL A N 1
ATOM 2621 C CA . VAL A 1 333 ? -16.713 8.897 16.069 1.00 93.44 333 VAL A CA 1
ATOM 2622 C C . VAL A 1 333 ? -16.855 7.769 17.081 1.00 93.44 333 VAL A C 1
ATOM 2624 O O . VAL A 1 333 ? -16.887 6.607 16.681 1.00 93.44 333 VAL A O 1
ATOM 2627 N N . PHE A 1 334 ? -17.048 8.120 18.356 1.00 94.19 334 PHE A N 1
ATOM 2628 C CA . PHE A 1 334 ? -17.327 7.150 19.408 1.00 94.19 334 PHE A CA 1
ATOM 2629 C C . PHE A 1 334 ? -18.550 6.297 19.048 1.00 94.19 334 PHE A C 1
ATOM 2631 O O . PHE A 1 334 ? -18.415 5.103 18.807 1.00 94.19 334 PHE A O 1
ATOM 2638 N N . ALA A 1 335 ? -19.729 6.907 18.885 1.00 93.19 335 ALA A N 1
ATOM 2639 C CA . ALA A 1 335 ? -20.973 6.183 18.617 1.00 93.19 335 ALA A CA 1
ATOM 2640 C C . ALA A 1 335 ? -20.899 5.244 17.397 1.00 93.19 335 ALA A C 1
ATOM 2642 O O . ALA A 1 335 ? -21.497 4.170 17.422 1.00 93.19 335 ALA A O 1
ATOM 2643 N N . ASN A 1 336 ? -20.150 5.619 16.356 1.00 92.06 336 ASN A N 1
ATOM 2644 C CA . ASN A 1 336 ? -19.991 4.796 15.158 1.00 92.06 336 ASN A CA 1
ATOM 2645 C C . ASN A 1 336 ? -19.118 3.552 15.374 1.00 92.06 336 ASN A C 1
ATOM 2647 O O . ASN A 1 336 ? -19.361 2.547 14.714 1.00 92.06 336 ASN A O 1
ATOM 2651 N N . ALA A 1 337 ? -18.109 3.605 16.248 1.00 96.25 337 ALA A N 1
ATOM 2652 C CA . ALA A 1 337 ? -17.133 2.523 16.415 1.00 96.25 337 ALA A CA 1
ATOM 2653 C C . ALA A 1 337 ? -17.199 1.809 17.775 1.00 96.25 337 ALA A C 1
ATOM 2655 O O . ALA A 1 337 ? -16.538 0.790 17.955 1.00 96.25 337 ALA A O 1
ATOM 2656 N N . THR A 1 338 ? -18.009 2.283 18.729 1.00 95.88 338 THR A N 1
ATOM 2657 C CA . THR A 1 338 ? -18.067 1.718 20.088 1.00 95.88 338 THR A CA 1
ATOM 2658 C C . THR A 1 338 ? -18.463 0.246 20.116 1.00 95.88 338 THR A C 1
ATOM 2660 O O . THR A 1 338 ? -17.916 -0.505 20.916 1.00 95.88 338 THR A O 1
ATOM 2663 N N . VAL A 1 339 ? -19.374 -0.206 19.250 1.00 95.56 339 VAL A N 1
ATOM 2664 C CA . VAL A 1 339 ? -19.757 -1.630 19.214 1.00 95.56 339 VAL A CA 1
ATOM 2665 C C . VAL A 1 339 ? -18.583 -2.498 18.772 1.00 95.56 339 VAL A C 1
ATOM 2667 O O . VAL A 1 339 ? -18.267 -3.483 19.438 1.00 95.56 339 VAL A O 1
ATOM 2670 N N . ASP A 1 340 ? -17.901 -2.102 17.696 1.00 96.31 340 ASP A N 1
ATOM 2671 C CA . ASP A 1 340 ? -16.713 -2.793 17.193 1.00 96.31 340 ASP A CA 1
ATOM 2672 C C . ASP A 1 340 ? -15.582 -2.779 18.238 1.00 96.31 340 ASP A C 1
ATOM 2674 O O . ASP A 1 340 ? -14.960 -3.811 18.493 1.00 96.31 340 ASP A O 1
ATOM 2678 N N . CYS A 1 341 ? -15.394 -1.646 18.923 1.00 96.31 341 CYS A N 1
ATOM 2679 C CA . CYS A 1 341 ? -14.467 -1.486 20.042 1.00 96.31 341 CYS A CA 1
ATOM 2680 C C . CYS A 1 341 ? -14.768 -2.466 21.184 1.00 96.31 341 CYS A C 1
ATOM 2682 O O . CYS A 1 341 ? -13.886 -3.215 21.589 1.00 96.31 341 CYS A O 1
ATOM 2684 N N . ILE A 1 342 ? -16.012 -2.531 21.673 1.00 95.00 342 ILE A N 1
ATOM 2685 C CA . ILE A 1 342 ? -16.393 -3.440 22.767 1.00 95.00 342 ILE A CA 1
ATOM 2686 C C . ILE A 1 342 ? -16.184 -4.900 22.355 1.00 95.00 342 ILE A C 1
ATOM 2688 O O . ILE A 1 342 ? -15.620 -5.680 23.122 1.00 95.00 342 ILE A O 1
ATOM 2692 N N . LEU A 1 343 ? -16.611 -5.282 21.148 1.00 92.38 343 LEU A N 1
ATOM 2693 C CA . LEU A 1 343 ? -16.438 -6.647 20.644 1.00 92.38 343 LEU A CA 1
ATOM 2694 C C . LEU A 1 343 ? -14.960 -7.025 20.510 1.00 92.38 343 LEU A C 1
ATOM 2696 O O . LEU A 1 343 ? -14.591 -8.159 20.814 1.00 92.38 343 LEU A O 1
ATOM 2700 N N . CYS A 1 344 ? -14.122 -6.083 20.078 1.00 94.06 344 CYS A N 1
ATOM 2701 C CA . CYS A 1 344 ? -12.681 -6.267 20.031 1.00 94.06 344 CYS A CA 1
ATOM 2702 C C . CYS A 1 344 ? -12.101 -6.389 21.451 1.00 94.06 344 CYS A C 1
ATOM 2704 O O . CYS A 1 344 ? -11.436 -7.374 21.753 1.00 94.06 344 CYS A O 1
ATOM 2706 N N . LEU A 1 345 ? -12.435 -5.476 22.367 1.00 92.19 345 LEU A N 1
ATOM 2707 C CA . LEU A 1 345 ? -11.945 -5.468 23.750 1.00 92.19 345 LEU A CA 1
ATOM 2708 C C . LEU A 1 345 ? -12.281 -6.771 24.488 1.00 92.19 345 LEU A C 1
ATOM 2710 O O . LEU A 1 345 ? -11.440 -7.321 25.199 1.00 92.19 345 LEU A O 1
ATOM 2714 N N . LEU A 1 346 ? -13.491 -7.305 24.291 1.00 90.19 346 LEU A N 1
ATOM 2715 C CA . LEU A 1 346 ? -13.910 -8.574 24.890 1.00 90.19 346 LEU A CA 1
ATOM 2716 C C . LEU A 1 346 ? -12.975 -9.732 24.519 1.00 90.19 346 LEU A C 1
ATOM 2718 O O . LEU A 1 346 ? -12.755 -10.596 25.364 1.00 90.19 346 LEU A O 1
ATOM 2722 N N . LYS A 1 347 ? -12.389 -9.730 23.313 1.00 87.31 347 LYS A N 1
ATOM 2723 C CA . LYS A 1 347 ? -11.394 -10.725 22.884 1.00 87.31 347 LYS A CA 1
ATOM 2724 C C . LYS A 1 347 ? -10.088 -10.653 23.668 1.00 87.31 347 LYS A C 1
ATOM 2726 O O . LYS A 1 347 ? -9.484 -11.685 23.928 1.00 87.31 347 LYS A O 1
ATOM 2731 N N . TYR A 1 348 ? -9.659 -9.454 24.042 1.00 85.75 348 TYR A N 1
ATOM 2732 C CA . TYR A 1 348 ? -8.392 -9.250 24.746 1.00 85.75 348 TYR A CA 1
ATOM 2733 C C . TYR A 1 348 ? -8.536 -9.335 26.269 1.00 85.75 348 TYR A C 1
ATOM 2735 O O . TYR A 1 348 ? -7.576 -9.664 26.962 1.00 85.75 348 TYR A O 1
ATOM 2743 N N . VAL A 1 349 ? -9.733 -9.069 26.800 1.00 82.75 349 VAL A N 1
ATOM 2744 C CA . VAL A 1 349 ? -10.020 -9.133 28.242 1.00 82.75 349 VAL A CA 1
ATOM 2745 C C . VAL A 1 349 ? -10.472 -10.529 28.677 1.00 82.75 349 VAL A C 1
ATOM 2747 O O . VAL A 1 349 ? -10.121 -10.969 29.774 1.00 82.75 349 VAL A O 1
ATOM 2750 N N . ARG A 1 350 ? -11.244 -11.249 27.850 1.00 71.19 350 ARG A N 1
ATOM 2751 C CA . ARG A 1 350 ? -11.578 -12.654 28.116 1.00 71.19 350 ARG A CA 1
ATOM 2752 C C . ARG A 1 350 ? -10.430 -13.514 27.600 1.00 71.19 350 ARG A C 1
ATOM 2754 O O . ARG A 1 350 ? -10.160 -13.538 26.407 1.00 71.19 350 ARG A O 1
ATOM 2761 N N . GLY A 1 351 ? -9.721 -14.178 28.511 1.00 57.84 351 GLY A N 1
ATOM 2762 C CA . GLY A 1 351 ? -8.620 -15.075 28.161 1.00 57.84 351 GLY A CA 1
ATOM 2763 C C . GLY A 1 351 ? -9.051 -16.228 27.231 1.00 57.84 351 GLY A C 1
ATOM 2764 O O . GLY A 1 351 ? -10.241 -16.419 26.982 1.00 57.84 351 GLY A O 1
ATOM 2765 N N . PRO A 1 352 ? -8.104 -17.054 26.753 1.00 52.09 352 PRO A N 1
ATOM 2766 C CA . PRO A 1 352 ? -8.327 -18.092 25.730 1.00 52.09 352 PRO A CA 1
ATOM 2767 C C . PRO A 1 352 ? -9.412 -19.141 26.018 1.00 52.09 352 PRO A C 1
ATOM 2769 O O . PRO A 1 352 ? -9.760 -19.894 25.117 1.00 52.09 352 PRO A O 1
ATOM 2772 N N . GLY A 1 353 ? -9.926 -19.233 27.247 1.00 49.41 353 GLY A N 1
ATOM 2773 C CA . GLY A 1 353 ? -10.841 -20.297 27.672 1.00 49.41 353 GLY A CA 1
ATOM 2774 C C . GLY A 1 353 ? -12.298 -20.163 27.213 1.00 49.41 353 GLY A C 1
ATOM 2775 O O . GLY A 1 353 ? -13.023 -21.148 27.296 1.00 49.41 353 GLY A O 1
ATOM 2776 N N . ASP A 1 354 ? -12.731 -18.993 26.727 1.00 50.88 354 ASP A N 1
ATOM 2777 C CA . ASP A 1 354 ? -14.161 -18.723 26.477 1.00 50.88 354 ASP A CA 1
ATOM 2778 C C . ASP A 1 354 ? -14.560 -18.668 24.986 1.00 50.88 354 ASP A C 1
ATOM 2780 O O . ASP A 1 354 ? -15.749 -18.625 24.678 1.00 50.88 354 ASP A O 1
ATOM 2784 N N . PHE A 1 355 ? -13.609 -18.687 24.041 1.00 48.50 355 PHE A N 1
ATOM 2785 C CA . PHE A 1 355 ? -13.903 -18.489 22.608 1.00 48.50 355 PHE A CA 1
ATOM 2786 C C . PHE A 1 355 ? -14.141 -19.772 21.798 1.00 48.50 355 PHE A C 1
ATOM 2788 O O . PHE A 1 355 ? -14.610 -19.682 20.667 1.00 48.50 355 PHE A O 1
ATOM 2795 N N . GLU A 1 356 ? -13.888 -20.963 22.351 1.00 45.78 356 GLU A N 1
ATOM 2796 C CA . GLU A 1 356 ? -14.136 -22.230 21.636 1.00 45.78 356 GLU A CA 1
ATOM 2797 C C . GLU A 1 356 ? -15.630 -22.599 21.521 1.00 45.78 356 GLU A C 1
ATOM 2799 O O . GLU A 1 356 ? -15.968 -23.542 20.812 1.00 45.78 356 GLU A O 1
ATOM 2804 N N . ASN A 1 357 ? -16.540 -21.868 22.180 1.00 41.34 357 ASN A N 1
ATOM 2805 C CA . ASN A 1 357 ? -17.945 -22.278 22.304 1.00 41.34 357 ASN A CA 1
ATOM 2806 C C . ASN A 1 357 ? -18.996 -21.312 21.735 1.00 41.34 357 ASN A C 1
ATOM 2808 O O . ASN A 1 357 ? -20.181 -21.576 21.937 1.00 41.34 357 ASN A O 1
ATOM 2812 N N . ASP A 1 358 ? -18.636 -20.217 21.052 1.00 46.22 358 ASP A N 1
ATOM 2813 C CA . ASP A 1 358 ? -19.578 -19.090 20.996 1.00 46.22 358 ASP A CA 1
ATOM 2814 C C . ASP A 1 358 ? -19.792 -18.370 19.657 1.00 46.22 358 ASP A C 1
ATOM 2816 O O . ASP A 1 358 ? -19.648 -17.154 19.533 1.00 46.22 358 ASP A O 1
ATOM 2820 N N . ASP A 1 359 ? -20.305 -19.115 18.678 1.00 45.78 359 ASP A N 1
ATOM 2821 C CA . ASP A 1 359 ? -21.080 -18.545 17.562 1.00 45.78 359 ASP A CA 1
ATOM 2822 C C . ASP A 1 359 ? -22.485 -18.058 17.999 1.00 45.78 359 ASP A C 1
ATOM 2824 O O . ASP A 1 359 ? -23.244 -17.522 17.190 1.00 45.78 359 ASP A O 1
ATOM 2828 N N . SER A 1 360 ? -22.870 -18.230 19.274 1.00 42.56 360 SER A N 1
ATOM 2829 C CA . SER A 1 360 ? -24.218 -17.908 19.767 1.00 42.56 360 SER A CA 1
ATOM 2830 C C . SER A 1 360 ? -24.333 -16.520 20.416 1.00 42.56 360 SER A C 1
ATOM 2832 O O . SER A 1 360 ? -25.365 -15.861 20.290 1.00 42.56 360 SER A O 1
ATOM 2834 N N . MET A 1 361 ? -23.278 -16.032 21.076 1.00 45.00 361 MET A N 1
ATOM 2835 C CA . MET A 1 361 ? -23.336 -14.840 21.938 1.00 45.00 361 MET A CA 1
ATOM 2836 C C . MET A 1 361 ? -23.027 -13.528 21.209 1.00 45.00 361 MET A C 1
ATOM 2838 O O . MET A 1 361 ? -23.414 -12.456 21.680 1.00 45.00 361 MET A O 1
ATOM 2842 N N . THR A 1 362 ? -22.436 -13.589 20.010 1.00 45.84 362 THR A N 1
ATOM 2843 C CA . THR A 1 362 ? -22.331 -12.445 19.083 1.00 45.84 362 THR A CA 1
ATOM 2844 C C . THR A 1 362 ? -23.703 -11.908 18.672 1.00 45.84 362 THR A C 1
ATOM 2846 O O . THR A 1 362 ? -23.847 -10.703 18.486 1.00 45.84 362 THR A O 1
ATOM 2849 N N . MET A 1 363 ? -24.736 -12.755 18.604 1.00 41.53 363 MET A N 1
ATOM 2850 C CA . MET A 1 363 ? -26.119 -12.326 18.350 1.00 41.53 363 MET A CA 1
ATOM 2851 C C . MET A 1 363 ? -26.748 -11.597 19.548 1.00 41.53 363 MET A C 1
ATOM 2853 O O . MET A 1 363 ? -27.505 -10.644 19.357 1.00 41.53 363 MET A O 1
ATOM 2857 N N . THR A 1 364 ? -26.409 -11.987 20.777 1.00 42.34 364 THR A N 1
ATOM 2858 C CA . THR A 1 364 ? -27.043 -11.464 21.999 1.00 42.34 364 THR A CA 1
ATOM 2859 C C . THR A 1 364 ? -26.590 -10.039 22.328 1.00 42.34 364 THR A C 1
ATOM 2861 O O . THR A 1 364 ? -27.415 -9.191 22.657 1.00 42.34 364 THR A O 1
ATOM 2864 N N . VAL A 1 365 ? -25.298 -9.731 22.161 1.00 46.00 365 VAL A N 1
ATOM 2865 C CA . VAL A 1 365 ? -24.763 -8.377 22.416 1.00 46.00 365 VAL A CA 1
ATOM 2866 C C . VAL A 1 365 ? -25.269 -7.372 21.374 1.00 46.00 365 VAL A C 1
ATOM 2868 O O . VAL A 1 365 ? -25.595 -6.235 21.710 1.00 46.00 365 VAL A O 1
ATOM 2871 N N . ILE A 1 366 ? -25.410 -7.794 20.112 1.00 45.31 366 ILE A N 1
ATOM 2872 C CA . ILE A 1 366 ? -25.970 -6.948 19.047 1.00 45.31 366 ILE A CA 1
ATOM 2873 C C . ILE A 1 366 ? -27.452 -6.647 19.314 1.00 45.31 366 ILE A C 1
ATOM 2875 O O . ILE A 1 366 ? -27.888 -5.519 19.085 1.00 45.31 366 ILE A O 1
ATOM 2879 N N . GLN A 1 367 ? -28.220 -7.609 19.839 1.00 39.50 367 GLN A N 1
ATOM 2880 C CA . GLN A 1 367 ? -29.625 -7.401 20.208 1.00 39.50 367 GLN A CA 1
ATOM 2881 C C . GLN A 1 367 ? -29.807 -6.437 21.384 1.00 39.50 367 GLN A C 1
ATOM 2883 O O . GLN A 1 367 ? -30.720 -5.616 21.345 1.00 39.50 367 GLN A O 1
ATOM 2888 N N . GLU A 1 368 ? -28.946 -6.482 22.401 1.00 42.59 368 GLU A N 1
ATOM 2889 C CA . GLU A 1 368 ? -29.050 -5.550 23.531 1.00 42.59 368 GLU A CA 1
ATOM 2890 C C . GLU A 1 368 ? -28.690 -4.115 23.123 1.00 42.59 368 GLU A C 1
ATOM 2892 O O . GLU A 1 368 ? -29.402 -3.182 23.493 1.00 42.59 368 GLU A O 1
ATOM 2897 N N . VAL A 1 369 ? -27.668 -3.927 22.281 1.00 40.44 369 VAL A N 1
ATOM 2898 C CA . VAL A 1 369 ? -27.257 -2.588 21.822 1.00 40.44 369 VAL A CA 1
ATOM 2899 C C . VAL A 1 369 ? -28.219 -1.987 20.789 1.00 40.44 369 VAL A C 1
ATOM 2901 O O . VAL A 1 369 ? -28.387 -0.775 20.763 1.00 40.44 369 VAL A O 1
ATOM 2904 N N . THR A 1 370 ? -28.899 -2.799 19.973 1.00 39.97 370 THR A N 1
ATOM 2905 C CA . THR A 1 370 ? -29.939 -2.310 19.036 1.00 39.97 370 THR A CA 1
ATOM 2906 C C . THR A 1 370 ? -31.313 -2.102 19.683 1.00 39.97 370 THR A C 1
ATOM 2908 O O . THR A 1 370 ? -32.227 -1.599 19.029 1.00 39.97 370 THR A O 1
ATOM 2911 N N . SER A 1 371 ? -31.474 -2.486 20.954 1.00 37.62 371 SER A N 1
ATOM 2912 C CA . SER A 1 371 ? -32.705 -2.293 21.734 1.00 37.62 371 SER A CA 1
ATOM 2913 C C . SER A 1 371 ? -32.724 -1.012 22.586 1.00 37.62 371 SER A C 1
ATOM 2915 O O . SER A 1 371 ? -33.732 -0.737 23.244 1.00 37.62 371 SER A O 1
ATOM 2917 N N . LEU A 1 372 ? -31.639 -0.230 22.547 1.00 37.88 372 LEU A N 1
ATOM 2918 C CA . LEU A 1 372 ? -31.511 1.130 23.086 1.00 37.88 372 LEU A CA 1
ATOM 2919 C C . LEU A 1 372 ? -31.505 2.140 21.936 1.00 37.88 372 LEU A C 1
ATOM 2921 O O . LEU A 1 372 ? -32.060 3.244 22.146 1.00 37.88 372 LEU A O 1
#

Solvent-accessible surface area (backbone atoms only — not comparable to full-atom values): 21634 Å² total; per-residue (Å²): 99,69,67,53,56,52,50,28,54,75,34,62,81,46,40,60,57,51,49,54,51,44,29,49,50,37,47,49,49,47,58,57,51,70,68,64,84,44,64,91,47,59,83,77,76,65,77,80,74,81,82,82,76,90,72,92,77,94,76,92,85,82,91,73,83,82,77,77,79,77,78,65,73,81,86,55,58,49,73,57,52,55,50,50,42,43,60,62,42,66,78,65,60,93,88,63,102,63,70,75,68,50,75,54,53,46,47,45,42,48,53,28,49,51,55,40,45,55,46,50,48,54,45,44,48,71,67,47,54,74,69,38,37,50,44,51,51,47,43,45,49,51,54,28,50,54,52,54,52,48,53,56,53,57,50,71,76,39,81,86,56,94,69,76,90,73,74,54,67,82,34,37,46,62,53,54,48,41,55,32,49,55,48,39,70,74,40,93,64,55,69,72,56,53,54,54,49,46,71,64,46,51,66,57,37,41,57,38,30,36,42,87,55,62,69,53,15,52,47,25,49,48,43,51,44,55,49,47,50,49,46,46,74,76,44,82,76,51,92,97,56,55,63,42,24,64,53,37,35,53,57,20,52,37,39,65,69,64,52,39,54,73,72,49,46,52,50,50,50,52,47,50,49,53,46,45,73,77,34,61,92,56,37,53,55,18,50,33,25,46,26,50,18,62,52,43,58,84,84,83,88,62,98,46,66,69,62,45,52,54,49,50,53,52,53,47,55,55,50,51,52,50,52,57,59,72,66,54,87,50,65,67,46,45,68,71,21,47,65,41,43,52,61,26,48,50,61,76,71,48,62,89,86,67,70,90,77,53,91,65,56,68,58,53,58,52,51,59,64,73,72,109

Sequence (372 aa):
MTAGLEMGGHSADCWKHLFRCTAFISELEHTYFSQGNNQSNLPKLQQGQPNMDTVNDDDEFYGMPVIAATPVAPRINIPELINQSKIESAWERSHTGGGVLNAVQASQALCGLSQQVDRLFEEAAEKLNMSALLEFLSKLCESSQDQLHQMLMDEEDNEESVEQPQLPQNALHLYRLQEVLMKIVNSNRPLLHQMRVWSVVSGFLVEAAGHRVRNVSKMAVTCVHDFIQAMISNHQELPHFHINEFLCKTFENMLCLELCDGDVQDQVVCSVCELVEACTADLKSGWRPLFGALRAVKIEHSPDEEINEVRQRHVAAVLDVFEVFLNTDNIFVFANATVDCILCLLKYVRGPGDFENDDSMTMTVIQEVTSL

Organism: Mytilus coruscus (NCBI:txid42192)